Protein AF-A0A933JMH8-F1 (afdb_monomer)

pLDDT: mean 85.78, std 10.67, range [32.81, 98.56]

Secondary structure (DSSP, 8-state):
------PPPPEEEESSS-THHHHHHHHHHHHHHHHHHHHHSS----SSSEEEEEEE---TT-SEEEETTEEEEETT--HHHHHHHHHHHHHHHHHHHH-GGGTT-HHHHHHHHHHHTTGGGTT--S---HHHHHHHHHH-S-TTSHHHHHHHHHHHHHH--TT-SS-HHHHHHHHHGGGT----SPPPHHHHH--PPP--EEEEEETTT--EEEEES-TTS-EE-GGGGHHHHHTTS-TT-EEE--SGGGGGGSSTTPPP-SEEEHHHHHHTT-HHHHHHHHHHHTS---GGGHHHHHHTTTTSSHHHHHHHTT---HHHHTTSSTTSEE-HHHHHHHHHHHHHH-HHHHHHHTTHHHHSTTTT-TTGGGGTTSEEEEEEEE-TTS-EEEEEEEEE-SSEEEEEEEET--GGGGTTHHHHHHHHT-SSTTSEEEEE--TTS-GGGEEEEEEEEEEEESSS-EEEEEEEEGGGPPTT-EEEESSSPEEEEETTEEEEEE-SEEEE-PPPPP----S--HHHHHHHH--SEEEEEEHHHHHHHHHHHHHTT--HHHHHHHHHHHHHHTTS-SSTTS-EESSTTS----S-----HHHHHHHHSPPPS-SS---EE-EEEEEEEEEEEHHHHHHHH-S-EEEEE-SSS-EEEEEEEETTEEEEEEEE--HHHHHHHHT-SS--SEEEEETTEEEEEEEEES---SEEHHHHHT--S-HHHHHHHHH---

Solvent-accessible surface area (backbone atoms only — not comparable to full-atom values): 38656 Å² total; per-residue (Å²): 139,80,83,82,77,74,71,71,80,53,46,64,40,58,51,73,40,65,67,72,52,36,62,51,50,53,52,40,48,55,53,45,38,53,56,45,24,71,67,42,73,46,80,62,35,61,54,36,74,50,35,36,34,28,53,40,90,57,77,84,88,52,64,56,52,66,52,82,35,37,42,37,35,35,69,89,61,54,72,76,59,41,53,50,51,51,35,28,43,48,41,42,37,41,40,39,30,41,29,55,74,48,66,83,23,61,57,51,47,51,51,47,14,37,50,69,41,65,42,44,73,76,34,51,67,79,80,69,57,68,64,57,22,45,52,46,53,76,75,47,92,59,63,88,39,72,69,33,43,27,20,48,34,49,32,40,46,53,43,23,49,69,95,50,83,55,21,62,51,54,45,54,55,50,36,41,42,69,71,74,55,81,65,84,69,66,63,47,70,59,54,57,40,44,82,75,66,85,71,47,26,43,37,31,28,32,48,44,33,58,46,78,77,44,75,42,63,66,39,77,52,65,35,61,50,10,41,51,47,45,70,42,38,48,67,55,45,68,78,82,52,63,47,72,59,74,65,76,54,20,32,69,37,29,70,99,68,37,63,42,85,52,73,44,40,48,62,59,30,59,27,38,64,22,57,29,58,53,45,51,49,11,64,77,65,75,36,53,57,33,44,71,48,39,69,55,45,39,76,48,37,39,42,48,56,69,74,53,31,60,73,47,65,86,70,44,49,35,51,41,64,41,23,78,27,46,49,36,32,37,13,51,49,39,49,39,48,50,50,39,50,42,55,71,67,40,51,69,58,41,57,49,23,25,42,11,24,71,75,16,78,40,37,92,44,92,55,18,73,80,36,49,79,29,23,37,41,56,15,54,39,62,44,66,89,66,46,36,23,32,10,25,38,40,37,33,54,98,34,38,27,37,30,41,37,35,50,64,32,50,42,73,83,52,57,63,52,59,55,56,55,50,58,77,61,63,65,50,46,59,35,82,29,59,34,17,42,65,22,80,55,64,63,85,50,31,34,38,29,24,66,62,41,27,40,40,31,74,60,82,62,39,80,48,68,52,73,42,58,44,75,79,58,51,82,67,18,29,39,32,22,70,38,59,39,25,37,36,36,36,84,99,43,78,75,28,42,38,42,19,34,41,30,36,52,71,62,81,85,74,92,68,90,66,99,58,56,75,59,59,49,27,54,75,64,41,28,37,34,34,36,35,18,24,37,31,27,50,33,32,12,28,41,52,62,72,47,59,88,44,58,66,70,55,32,16,52,51,26,34,52,50,54,52,33,66,79,37,42,96,42,89,99,42,59,34,31,36,31,93,88,65,44,46,49,72,35,47,38,86,52,56,72,40,42,50,51,28,48,66,43,83,78,75,87,68,96,62,69,72,54,62,22,55,29,52,78,57,73,50,77,48,80,41,40,49,72,56,46,24,73,52,76,41,57,64,63,80,51,77,49,83,59,93,52,27,32,33,36,28,54,44,75,60,90,92,47,78,49,76,46,78,48,74,42,54,39,64,57,55,21,61,54,68,68,46,64,21,57,59,77,45,76,47,82,53,100,64,24,39,38,35,30,31,48,24,30,41,84,76,45,41,41,39,54,48,52,50,73,73,56,87,70,57,72,68,61,54,49,35,71,34,68,44,82,129

Foldseek 3Di:
DPDPPPQDDAQEAEDAHDPVVRVLLVVLLVLLQVVLCVLQVDGFFFLDSYAYEHEDCDPDDDQWDDDRRYTYGYPPDDPVRVSLSSSLNVLLRRCCRLQVLCNVQVLLSNLSSCLSSVVLVVLCPPPDALQRLQVCQVPDPDCSDSSNSNSSSLLFLQQAEQPRSGGPLSSVVSNVSVVPDRPPDHDHSQSSNPAFDDDWKKWKAWLFQLHTPDIDIDQADWWQPFQLLLLLLCLQPDQPDKDADDDPLQQQLDPPRHRDGGIDTSLSCQLAVRLRVQLVVCVVVVHTASHLCRVVLVLQQWRHDVVRSVVCVVHHHSCSSSRSGSNTIGGNSSSLLSVSVCCQAPVVSLVSQLCNLPNYPNHPAPCSVVLNQKRKDKGFDAHNNRFGQKIWIWIDHQIMTMITIDGRDHCNVCVCVVVVVVVVVDFQQRPKFKEFPPLQADLQFKKKAEPRWKWKHPPRIDIDHGIDRSVVADAFIKMAYSDGFIWMDGPPADIATARGMKGQAQQDDDPDDDPDDPRVVSQVRAHSIMGIGGLQQQLQQQCCVQPVPDDDVLSLLSSLLSSLLQVADPDPPHTHHCHPVGTPGRHTDHGDPSNRVSRVDDHDPDPHRADEWQWFFAKDKDFDFQVLCCQLPNAAWDDWDDDQWIKTWHFDDDPPDTDIDIDTGGQVSVCVSNVNQERFPDWDDDPGGIMTMDGTGDDPAAQHSVCSRVDPDDSVVRNCVRPNDD

Radius of gyration: 36.4 Å; Cα contacts (8 Å, |Δi|>4): 1459; chains: 1; bounding box: 76×56×121 Å

Sequence (726 aa):
MLALAFLAAPAFVADRAPSEWVANAERAWAQLSAVYLAEAGVPPRPPAPEIRLRIVALKGRHAARSTPGIVQLREGLEPQRLEAVLRHELAHQLLFGSCPEASDDRLFHEAFALTASDELTAWSEPYLSRDRALQILETTEDLDRSDSRRAITRLVLHRLRPGARFSEPLSARIRRCRDGSRWRESMNAKELAGDGFASDSTLVISRHTGEILSSEGPADVPIPFGSTLKPFVLTATSARVSILASGPEWDSCGRHGDPFVGRMDAETALVRSCNGWFLALGRQRRGLDFGPLEPILGGLGLGGSETEASARRTRRRPEEVIGLVPSLTLSPLSLARAYRVLAESHPEILSVLRRVPSEGTLAGLPESAKLSEWAVKTGTVRGVSGEPELGLIVAVDSDLVIVLVRSGRAPRSFASEVFEVRRKLAGSAHEAARVQVLGLVPETSIDVGCGGFGVKLGGPLARFDGWMSFSKISPGESVLCVNGPLMARAKDVPERPYVGILTLSPPPERTRASAEGPKARRARRGSSLLLRTTRLAYVAGVVLAEADELTGWRRELFARVVAHNLEYSPHAGRPVCDTTHCQVFLGTRTGRSEERRALESTRLPWNRWLPFSKGGKEPWSVVRTTAQLELALGSNVSWIELGARPSWVRTVVSGSEIHDEPVEVSCEVLRSALKLPSCPDSVEWSERGATFEGRGEGHGLGLDVRELSSADEDVDGLLRRAFGQR

Mean predicted aligned error: 12.24 Å

Structure (mmCIF, N/CA/C/O backbone):
data_AF-A0A933JMH8-F1
#
_entry.id   AF-A0A933JMH8-F1
#
loop_
_atom_site.group_PDB
_atom_site.id
_atom_site.type_symbol
_atom_site.label_atom_id
_atom_site.label_alt_id
_atom_site.label_comp_id
_atom_site.label_asym_id
_atom_site.label_entity_id
_atom_site.label_seq_id
_atom_site.pdbx_PDB_ins_code
_atom_site.Cartn_x
_atom_site.Cartn_y
_atom_site.Cartn_z
_atom_site.occupancy
_atom_site.B_iso_or_equiv
_atom_site.auth_seq_id
_atom_site.auth_comp_id
_atom_site.auth_asym_id
_atom_site.auth_atom_id
_atom_site.pdbx_PDB_model_num
ATOM 1 N N . MET A 1 1 ? -12.500 -28.527 -45.051 1.00 32.81 1 MET A N 1
ATOM 2 C CA . MET A 1 1 ? -11.066 -28.871 -44.970 1.00 32.81 1 MET A CA 1
ATOM 3 C C . MET A 1 1 ? -10.361 -28.263 -46.178 1.00 32.81 1 MET A C 1
ATOM 5 O O . MET A 1 1 ? -10.303 -28.904 -47.216 1.00 32.81 1 MET A O 1
ATOM 9 N N . LEU A 1 2 ? -9.924 -27.004 -46.083 1.00 32.84 2 LEU A N 1
ATOM 10 C CA . LEU A 1 2 ? -9.059 -26.386 -47.095 1.00 32.84 2 LEU A CA 1
ATOM 11 C C . LEU A 1 2 ? -7.604 -26.563 -46.652 1.00 32.84 2 LEU A C 1
ATOM 13 O O . LEU A 1 2 ? -7.294 -26.395 -45.475 1.00 32.84 2 LEU A O 1
ATOM 17 N N . ALA A 1 3 ? -6.759 -26.964 -47.595 1.00 33.72 3 ALA A N 1
ATOM 18 C CA . ALA A 1 3 ? -5.387 -27.400 -47.392 1.00 33.72 3 ALA A CA 1
ATOM 19 C C . ALA A 1 3 ? -4.524 -26.367 -46.643 1.00 33.72 3 ALA A C 1
ATOM 21 O O . ALA A 1 3 ? -4.288 -25.262 -47.129 1.00 33.72 3 ALA A O 1
ATOM 22 N N . LEU A 1 4 ? -4.002 -26.770 -45.479 1.00 37.06 4 LEU A N 1
ATOM 23 C CA . LEU A 1 4 ? -2.812 -26.188 -44.863 1.00 37.06 4 LEU A CA 1
ATOM 24 C C . LEU A 1 4 ? -1.618 -26.510 -45.770 1.00 37.06 4 LEU A C 1
ATOM 26 O O . LEU A 1 4 ? -0.949 -27.527 -45.602 1.00 37.06 4 LEU A O 1
ATOM 30 N N . ALA A 1 5 ? -1.359 -25.655 -46.757 1.00 37.75 5 ALA A N 1
ATOM 31 C CA . ALA A 1 5 ? -0.044 -25.597 -47.372 1.00 37.75 5 ALA A CA 1
ATOM 32 C C . ALA A 1 5 ? 0.925 -25.049 -46.312 1.00 37.75 5 ALA A C 1
ATOM 34 O O . ALA A 1 5 ? 1.070 -23.838 -46.149 1.00 37.75 5 ALA A O 1
ATOM 35 N N . PHE A 1 6 ? 1.543 -25.945 -45.541 1.00 41.84 6 PHE A N 1
ATOM 36 C CA . PHE A 1 6 ? 2.762 -25.624 -44.811 1.00 41.84 6 PHE A CA 1
ATOM 37 C C . PHE A 1 6 ? 3.796 -25.195 -45.857 1.00 41.84 6 PHE A C 1
ATOM 39 O O . PHE A 1 6 ? 4.302 -26.030 -46.605 1.00 41.84 6 PHE A O 1
ATOM 46 N N . LEU A 1 7 ? 4.069 -23.893 -45.967 1.00 55.12 7 LEU A N 1
ATOM 47 C CA . LEU A 1 7 ? 5.239 -23.426 -46.704 1.00 55.12 7 LEU A CA 1
ATOM 48 C C . LEU A 1 7 ? 6.466 -24.047 -46.025 1.00 55.12 7 LEU A C 1
ATOM 50 O O . LEU A 1 7 ? 6.677 -23.856 -44.827 1.00 55.12 7 LEU A O 1
ATOM 54 N N . ALA A 1 8 ? 7.204 -24.864 -46.777 1.00 64.12 8 ALA A N 1
ATOM 55 C CA . ALA A 1 8 ? 8.374 -25.576 -46.284 1.00 64.12 8 ALA A CA 1
ATOM 56 C C . ALA A 1 8 ? 9.444 -24.581 -45.805 1.00 64.12 8 ALA A C 1
ATOM 58 O O . ALA A 1 8 ? 9.622 -23.514 -46.399 1.00 64.12 8 ALA A O 1
ATOM 59 N N . ALA A 1 9 ? 10.155 -24.936 -44.731 1.00 78.00 9 ALA A N 1
ATOM 60 C CA . ALA A 1 9 ? 11.352 -24.214 -44.312 1.00 78.00 9 ALA A CA 1
ATOM 61 C C . ALA A 1 9 ? 12.354 -24.127 -45.485 1.00 78.00 9 ALA A C 1
ATOM 63 O O . ALA A 1 9 ? 12.390 -25.044 -46.312 1.00 78.00 9 ALA A O 1
ATOM 64 N N . PRO A 1 10 ? 13.154 -23.050 -45.585 1.00 88.38 10 PRO A N 1
ATOM 65 C CA . PRO A 1 10 ? 14.174 -22.959 -46.620 1.00 88.38 10 PRO A CA 1
ATOM 66 C C . PRO A 1 10 ? 15.211 -24.067 -46.428 1.00 88.38 10 PRO A C 1
ATOM 68 O O . PRO A 1 10 ? 15.540 -24.432 -45.298 1.00 88.38 10 PRO A O 1
ATOM 71 N N . ALA A 1 11 ? 15.764 -24.568 -47.529 1.00 90.38 11 ALA A N 1
ATOM 72 C CA . ALA A 1 11 ? 16.934 -25.430 -47.459 1.00 90.38 11 ALA A CA 1
ATOM 73 C C . ALA A 1 11 ? 18.168 -24.581 -47.113 1.00 90.38 11 ALA A C 1
ATOM 75 O O . ALA A 1 11 ? 18.433 -23.559 -47.751 1.00 90.38 11 ALA A O 1
ATOM 76 N N . PHE A 1 12 ? 18.939 -24.988 -46.107 1.00 92.06 12 PHE A N 1
ATOM 77 C CA . PHE A 1 12 ? 20.188 -24.315 -45.753 1.00 92.06 12 PHE A CA 1
ATOM 78 C C . PHE A 1 12 ? 21.365 -24.995 -46.448 1.00 92.06 12 PHE A C 1
ATOM 80 O O . PHE A 1 12 ? 21.583 -26.195 -46.298 1.00 92.06 12 PHE A O 1
ATOM 87 N N . VAL A 1 13 ? 22.145 -24.219 -47.202 1.00 92.25 13 VAL A N 1
ATOM 88 C CA . VAL A 1 13 ? 23.296 -24.728 -47.958 1.00 92.25 13 VAL A CA 1
ATOM 89 C C . VAL A 1 13 ? 24.575 -24.126 -47.392 1.00 92.25 13 VAL A C 1
ATOM 91 O O . VAL A 1 13 ? 24.753 -22.907 -47.388 1.00 92.25 13 VAL A O 1
ATOM 94 N N . ALA A 1 14 ? 25.485 -24.982 -46.931 1.00 87.88 14 ALA A N 1
ATOM 95 C CA . ALA A 1 14 ? 26.821 -24.569 -46.523 1.00 87.88 14 ALA A CA 1
ATOM 96 C C . ALA A 1 14 ? 27.676 -24.253 -47.765 1.00 87.88 14 ALA A C 1
ATOM 98 O O . ALA A 1 14 ? 28.146 -25.149 -48.461 1.00 87.88 14 ALA A O 1
ATOM 99 N N . ASP A 1 15 ? 27.881 -22.967 -48.047 1.00 84.94 15 ASP A N 1
ATOM 100 C CA . ASP A 1 15 ? 28.695 -22.461 -49.154 1.00 84.94 15 ASP A CA 1
ATOM 101 C C . ASP A 1 15 ? 29.982 -21.862 -48.574 1.00 84.94 15 ASP A C 1
ATOM 103 O O . ASP A 1 15 ? 30.038 -20.686 -48.225 1.00 84.94 15 ASP A O 1
ATOM 107 N N . ARG A 1 16 ? 31.027 -22.689 -48.429 1.00 78.94 16 ARG A N 1
ATOM 108 C CA . ARG A 1 16 ? 32.275 -22.335 -47.711 1.00 78.94 16 ARG A CA 1
ATOM 109 C C . ARG A 1 16 ? 32.065 -22.089 -46.208 1.00 78.94 16 ARG A C 1
ATOM 111 O O . ARG A 1 16 ? 32.729 -21.243 -45.616 1.00 78.94 16 ARG A O 1
ATOM 118 N N . ALA A 1 17 ? 31.144 -22.831 -45.596 1.00 79.56 17 ALA A N 1
ATOM 119 C CA . ALA A 1 17 ? 30.936 -22.907 -44.151 1.00 79.56 17 ALA A CA 1
ATOM 120 C C . ALA A 1 17 ? 30.961 -24.382 -43.688 1.00 79.56 17 ALA A C 1
ATOM 122 O O . ALA A 1 17 ? 30.737 -25.270 -44.514 1.00 79.56 17 ALA A O 1
ATOM 123 N N . PRO A 1 18 ? 31.227 -24.677 -42.402 1.00 81.69 18 PRO A N 1
ATOM 124 C CA . PRO A 1 18 ? 31.088 -26.021 -41.844 1.00 81.69 18 PRO A CA 1
ATOM 125 C C . PRO A 1 18 ? 29.665 -26.571 -42.013 1.00 81.69 18 PRO A C 1
ATOM 127 O O . PRO A 1 18 ? 28.683 -25.862 -41.796 1.00 81.69 18 PRO A O 1
ATOM 130 N N . SER A 1 19 ? 29.539 -27.854 -42.360 1.00 79.81 19 SER A N 1
ATOM 131 C CA . SER A 1 19 ? 28.237 -28.508 -42.573 1.00 79.81 19 SER A CA 1
ATOM 132 C C . SER A 1 19 ? 27.372 -28.556 -41.308 1.00 79.81 19 SER A C 1
ATOM 134 O O . SER A 1 19 ? 26.150 -28.498 -41.399 1.00 79.81 19 SER A O 1
ATOM 136 N N . GLU A 1 20 ? 27.983 -28.580 -40.123 1.00 81.75 20 GLU A N 1
ATOM 137 C CA . GLU A 1 20 ? 27.290 -28.534 -38.827 1.00 81.75 20 GLU A CA 1
ATOM 138 C C . GLU A 1 20 ? 26.468 -27.243 -38.617 1.00 81.75 20 GLU A C 1
ATOM 140 O O . GLU A 1 20 ? 25.530 -27.221 -37.818 1.00 81.75 20 GLU A O 1
ATOM 145 N N . TRP A 1 21 ? 26.759 -26.172 -39.368 1.00 84.50 21 TRP A N 1
ATOM 146 C CA . TRP A 1 21 ? 26.007 -24.915 -39.293 1.00 84.50 21 TRP A CA 1
ATOM 147 C C . TRP A 1 21 ? 24.624 -25.020 -39.923 1.00 84.50 21 TRP A C 1
ATOM 149 O O . TRP A 1 21 ? 23.733 -24.273 -39.532 1.00 84.50 21 TRP A O 1
ATOM 159 N N . VAL A 1 22 ? 24.430 -25.955 -40.856 1.00 88.69 22 VAL A N 1
ATOM 160 C CA . VAL A 1 22 ? 23.125 -26.231 -41.470 1.00 88.69 22 VAL A CA 1
ATOM 161 C C . VAL A 1 22 ? 22.130 -26.638 -40.385 1.00 88.69 22 VAL A C 1
ATOM 163 O O . VAL A 1 22 ? 21.093 -25.999 -40.240 1.00 88.69 22 VAL A O 1
ATOM 166 N N . ALA A 1 23 ? 22.500 -27.592 -39.526 1.00 86.94 23 ALA A N 1
ATOM 167 C CA . ALA A 1 23 ? 21.653 -28.031 -38.416 1.00 86.94 23 ALA A CA 1
ATOM 168 C C . ALA A 1 23 ? 21.382 -26.904 -37.398 1.00 86.94 23 ALA A C 1
ATOM 170 O O . ALA A 1 23 ? 20.284 -26.797 -36.847 1.00 86.94 23 ALA A O 1
ATOM 171 N N . ASN A 1 24 ? 22.364 -26.030 -37.143 1.00 87.00 24 ASN A N 1
ATOM 172 C CA . ASN A 1 24 ? 22.165 -24.853 -36.290 1.00 87.00 24 ASN A CA 1
ATOM 173 C C . ASN A 1 24 ? 21.189 -23.853 -36.918 1.00 87.00 24 ASN A C 1
ATOM 175 O O . ASN A 1 24 ? 20.307 -23.348 -36.223 1.00 87.00 24 ASN A O 1
ATOM 179 N N . ALA A 1 25 ? 21.317 -23.600 -38.220 1.00 90.75 25 ALA A N 1
ATOM 180 C CA . ALA A 1 25 ? 20.446 -22.697 -38.954 1.00 90.75 25 ALA A CA 1
ATOM 181 C C . ALA A 1 25 ? 19.006 -23.219 -39.022 1.00 90.75 25 ALA A C 1
ATOM 183 O O . ALA A 1 25 ? 18.076 -22.457 -38.778 1.00 90.75 25 ALA A O 1
ATOM 184 N N . GLU A 1 26 ? 18.815 -24.520 -39.248 1.00 91.69 26 GLU A N 1
ATOM 185 C CA . GLU A 1 26 ? 17.499 -25.169 -39.225 1.00 91.69 26 GLU A CA 1
ATOM 186 C C . GLU A 1 26 ? 16.817 -25.028 -37.860 1.00 91.69 26 GLU A C 1
ATOM 188 O O . GLU A 1 26 ? 15.651 -24.630 -37.778 1.00 91.69 26 GLU A O 1
ATOM 193 N N . ARG A 1 27 ? 17.549 -25.287 -36.766 1.00 90.19 27 ARG A N 1
ATOM 194 C CA . ARG A 1 27 ? 17.025 -25.115 -35.401 1.00 90.19 27 ARG A CA 1
ATOM 195 C C . ARG A 1 27 ? 16.680 -23.661 -35.097 1.00 90.19 27 ARG A C 1
ATOM 197 O O . ARG A 1 27 ? 15.594 -23.392 -34.581 1.00 90.19 27 ARG A O 1
ATOM 204 N N . ALA A 1 28 ? 17.575 -22.733 -35.426 1.00 91.06 28 ALA A N 1
ATOM 205 C CA . ALA A 1 28 ? 17.347 -21.306 -35.229 1.00 91.06 28 ALA A CA 1
ATOM 206 C C . ALA A 1 28 ? 16.141 -20.820 -36.047 1.00 91.06 28 ALA A C 1
ATOM 208 O O . ALA A 1 28 ? 15.283 -20.120 -35.514 1.00 91.06 28 ALA A O 1
ATOM 209 N N . TRP A 1 29 ? 16.015 -21.250 -37.305 1.00 93.06 29 TRP A N 1
ATOM 210 C CA . TRP A 1 29 ? 14.873 -20.928 -38.158 1.00 93.06 29 TRP A CA 1
ATOM 211 C C . TRP A 1 29 ? 13.559 -21.449 -37.584 1.00 93.06 29 TRP A C 1
ATOM 213 O O . TRP A 1 29 ? 12.579 -20.707 -37.551 1.00 93.06 29 TRP A O 1
ATOM 223 N N . ALA A 1 30 ? 13.521 -22.692 -37.096 1.00 91.25 30 ALA A N 1
ATOM 224 C CA . ALA A 1 30 ? 12.327 -23.261 -36.475 1.00 91.25 30 ALA A CA 1
ATOM 225 C C . ALA A 1 30 ? 11.889 -22.456 -35.239 1.00 91.25 30 ALA A C 1
ATOM 227 O O . ALA A 1 30 ? 10.707 -22.137 -35.092 1.00 91.25 30 ALA A O 1
ATOM 228 N N . GLN A 1 31 ? 12.843 -22.066 -34.387 1.00 90.69 31 GLN A N 1
ATOM 229 C CA . GLN A 1 31 ? 12.572 -21.219 -33.224 1.00 90.69 31 GLN A CA 1
ATOM 230 C C . GLN A 1 31 ? 12.036 -19.850 -33.648 1.00 90.69 31 GLN A C 1
ATOM 232 O O . GLN A 1 31 ? 10.951 -19.467 -33.218 1.00 90.69 31 GLN A O 1
ATOM 237 N N . LEU A 1 32 ? 12.749 -19.139 -34.526 1.00 92.69 32 LEU A N 1
ATOM 238 C CA . LEU A 1 32 ? 12.352 -17.823 -35.037 1.00 92.69 32 LEU A CA 1
ATOM 239 C C . LEU A 1 32 ? 10.989 -17.863 -35.737 1.00 92.69 32 LEU A C 1
ATOM 241 O O . LEU A 1 32 ? 10.179 -16.955 -35.571 1.00 92.69 32 LEU A O 1
ATOM 245 N N . SER A 1 33 ? 10.702 -18.942 -36.464 1.00 92.06 33 SER A N 1
ATOM 246 C CA . SER A 1 33 ? 9.418 -19.142 -37.133 1.00 92.06 33 SER A CA 1
ATOM 247 C C . SER A 1 33 ? 8.269 -19.265 -36.143 1.00 92.06 33 SER A C 1
ATOM 249 O O . SER A 1 33 ? 7.219 -18.666 -36.360 1.00 92.06 33 SER A O 1
ATOM 251 N N . ALA A 1 34 ? 8.468 -19.988 -35.037 1.00 90.88 34 ALA A N 1
ATOM 252 C CA . ALA A 1 34 ? 7.477 -20.073 -33.969 1.00 90.88 34 ALA A CA 1
ATOM 253 C C . ALA A 1 34 ? 7.243 -18.706 -33.305 1.00 90.88 34 ALA A C 1
ATOM 255 O O . ALA A 1 34 ? 6.098 -18.343 -33.038 1.00 90.88 34 ALA A O 1
ATOM 256 N N . VAL A 1 35 ? 8.312 -17.926 -33.091 1.00 90.19 35 VAL A N 1
ATOM 257 C CA . VAL A 1 35 ? 8.222 -16.553 -32.566 1.00 90.19 35 VAL A CA 1
ATOM 258 C C . VAL A 1 35 ? 7.406 -15.654 -33.485 1.00 90.19 35 VAL A C 1
ATOM 260 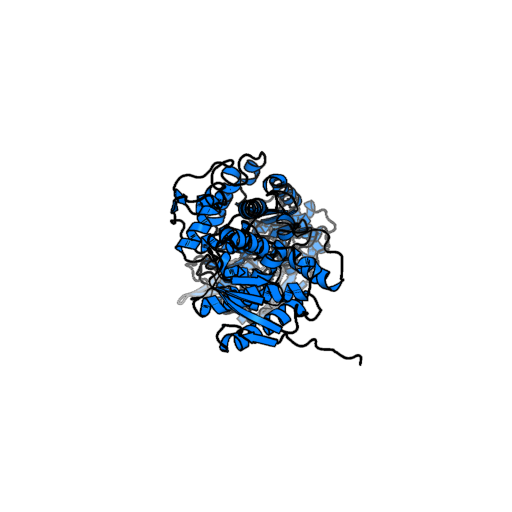O O . VAL A 1 35 ? 6.481 -14.985 -33.031 1.00 90.19 35 VAL A O 1
ATOM 263 N N . TYR A 1 36 ? 7.748 -15.643 -34.772 1.00 90.81 36 TYR A N 1
ATOM 264 C CA . TYR A 1 36 ? 7.067 -14.817 -35.756 1.00 90.81 36 TYR A CA 1
ATOM 265 C C . TYR A 1 36 ? 5.602 -15.226 -35.904 1.00 90.81 36 TYR A C 1
ATOM 267 O O . TYR A 1 36 ? 4.730 -14.367 -35.866 1.00 90.81 36 TYR A O 1
ATOM 275 N N . LEU A 1 37 ? 5.316 -16.528 -36.003 1.00 90.75 37 LEU A N 1
ATOM 276 C CA . LEU A 1 37 ? 3.952 -17.045 -36.116 1.00 90.75 37 LEU A CA 1
ATOM 277 C C . LEU A 1 37 ? 3.083 -16.635 -34.921 1.00 90.75 37 LEU A C 1
ATOM 279 O O . LEU A 1 37 ? 1.937 -16.236 -35.120 1.00 90.75 37 LEU A O 1
ATOM 283 N N . ALA A 1 38 ? 3.622 -16.708 -33.700 1.00 90.00 38 ALA A N 1
ATOM 284 C CA . ALA A 1 38 ? 2.899 -16.313 -32.494 1.00 90.00 38 ALA A CA 1
ATOM 285 C C . ALA A 1 38 ? 2.506 -14.824 -32.500 1.00 90.00 38 ALA A C 1
ATOM 287 O O . ALA A 1 38 ? 1.443 -14.478 -31.991 1.00 90.00 38 ALA A O 1
ATOM 288 N N . GLU A 1 39 ? 3.331 -13.955 -33.091 1.00 90.75 39 GLU A N 1
ATOM 289 C CA . GLU A 1 39 ? 3.095 -12.506 -33.115 1.00 90.75 39 GLU A CA 1
ATOM 290 C C . GLU A 1 39 ? 2.301 -12.040 -34.350 1.00 90.75 39 GLU A C 1
ATOM 292 O O . GLU A 1 39 ? 1.362 -11.249 -34.240 1.00 90.75 39 GLU A O 1
ATOM 297 N N . ALA A 1 40 ? 2.671 -12.526 -35.537 1.00 88.31 40 ALA A N 1
ATOM 298 C CA . ALA A 1 40 ? 2.076 -12.147 -36.818 1.00 88.31 40 ALA A CA 1
ATOM 299 C C . ALA A 1 40 ? 0.751 -12.877 -37.101 1.00 88.31 40 ALA A C 1
ATOM 301 O O . ALA A 1 40 ? -0.060 -12.411 -37.905 1.00 88.31 40 ALA A O 1
ATOM 302 N N . GLY A 1 41 ? 0.529 -14.038 -36.475 1.00 87.88 41 GLY A N 1
ATOM 303 C CA . GLY A 1 41 ? -0.634 -14.896 -36.715 1.00 87.88 41 GLY A CA 1
ATOM 304 C C . GLY A 1 41 ? -0.632 -15.598 -38.079 1.00 87.88 41 GLY A C 1
ATOM 305 O O . GLY A 1 41 ? -1.643 -16.186 -38.462 1.00 87.88 41 GLY A O 1
ATOM 306 N N . VAL A 1 42 ? 0.478 -15.535 -38.823 1.00 86.75 42 VAL A N 1
ATOM 307 C CA . VAL A 1 42 ? 0.678 -16.194 -40.122 1.00 86.75 42 VAL A CA 1
ATOM 308 C C . VAL A 1 42 ? 2.061 -16.850 -40.185 1.00 86.75 42 VAL A C 1
ATOM 310 O O . VAL A 1 42 ? 3.000 -16.339 -39.570 1.00 86.75 42 VAL A O 1
ATOM 313 N N . PRO A 1 43 ? 2.212 -17.988 -40.891 1.00 85.56 43 PRO A N 1
ATOM 314 C CA . PRO A 1 43 ? 3.505 -18.650 -41.009 1.00 85.56 43 PRO A CA 1
ATOM 315 C C . PRO A 1 43 ? 4.490 -17.771 -41.795 1.00 85.56 43 PRO A C 1
ATOM 317 O O . PRO A 1 43 ? 4.082 -17.136 -42.775 1.00 85.56 43 PRO A O 1
ATOM 320 N N . PRO A 1 44 ? 5.774 -17.731 -41.394 1.00 85.81 44 PRO A N 1
ATOM 321 C CA . PRO A 1 44 ? 6.784 -16.961 -42.106 1.00 85.81 44 PRO A CA 1
ATOM 322 C C . PRO A 1 44 ? 7.018 -17.529 -43.507 1.00 85.81 44 PRO A C 1
ATOM 324 O O . PRO A 1 44 ? 6.843 -18.725 -43.754 1.00 85.81 44 PRO A O 1
ATOM 327 N N . ARG A 1 45 ? 7.451 -16.667 -44.426 1.00 86.19 45 ARG A N 1
ATOM 328 C CA . ARG A 1 45 ? 7.839 -17.049 -45.787 1.00 86.19 45 ARG A CA 1
ATOM 329 C C . ARG A 1 45 ? 9.349 -16.893 -45.938 1.00 86.19 45 ARG A C 1
ATOM 331 O O . ARG A 1 45 ? 9.874 -15.852 -45.545 1.00 86.19 45 ARG A O 1
ATOM 338 N N . PRO A 1 46 ? 10.065 -17.886 -46.488 1.00 84.12 46 PRO A N 1
ATOM 339 C CA . PRO A 1 46 ? 11.481 -17.715 -46.756 1.00 84.12 46 PRO A CA 1
ATOM 340 C C . PRO A 1 46 ? 11.701 -16.749 -47.936 1.00 84.12 46 PRO A C 1
ATOM 342 O O . PRO A 1 46 ? 10.895 -16.735 -48.868 1.00 84.12 46 PRO A O 1
ATOM 345 N N . PRO A 1 47 ? 12.791 -15.961 -47.936 1.00 83.44 47 PRO A N 1
ATOM 346 C CA . PRO A 1 47 ? 13.098 -15.019 -49.018 1.00 83.44 47 PRO A CA 1
ATOM 347 C C . PRO A 1 47 ? 13.549 -15.723 -50.307 1.00 83.44 47 PRO A C 1
ATOM 349 O O . PRO A 1 47 ? 13.493 -15.146 -51.389 1.00 83.44 47 PRO A O 1
ATOM 352 N N . ALA A 1 48 ? 14.013 -16.967 -50.190 1.00 84.31 48 ALA A N 1
ATOM 353 C CA . ALA A 1 48 ? 14.451 -17.828 -51.277 1.00 84.31 48 ALA A CA 1
ATOM 354 C C . ALA A 1 48 ? 14.241 -19.301 -50.875 1.00 84.31 48 ALA A C 1
ATOM 356 O O . ALA A 1 48 ? 14.232 -19.601 -49.679 1.00 84.31 48 ALA A O 1
ATOM 357 N N . PRO A 1 49 ? 14.105 -20.233 -51.836 1.00 82.00 49 PRO A N 1
ATOM 358 C CA . PRO A 1 49 ? 14.002 -21.664 -51.532 1.00 82.00 49 PRO A CA 1
ATOM 359 C C . PRO A 1 49 ? 15.260 -22.217 -50.841 1.00 82.00 49 PRO A C 1
ATOM 361 O O . PRO A 1 49 ? 15.167 -23.169 -50.070 1.00 82.00 49 PRO A O 1
ATOM 364 N N . GLU A 1 50 ? 16.417 -21.590 -51.079 1.00 90.06 50 GLU A N 1
ATOM 365 C CA . GLU A 1 50 ? 17.692 -21.915 -50.442 1.00 90.06 50 GLU A CA 1
ATOM 366 C C . GLU A 1 50 ? 18.303 -20.677 -49.775 1.00 90.06 50 GLU A C 1
ATOM 368 O O . GLU A 1 50 ? 18.360 -19.605 -50.383 1.00 90.06 50 GLU A O 1
ATOM 373 N N . ILE A 1 51 ? 18.822 -20.835 -48.554 1.00 92.81 51 ILE A N 1
ATOM 374 C CA . ILE A 1 51 ? 19.635 -19.826 -47.865 1.00 92.81 51 ILE A CA 1
ATOM 375 C C . ILE A 1 51 ? 21.078 -20.328 -47.791 1.00 92.81 51 ILE A C 1
ATOM 377 O O . ILE A 1 51 ? 21.361 -21.377 -47.208 1.00 92.81 51 ILE A O 1
ATOM 381 N N . ARG A 1 52 ? 22.008 -19.567 -48.374 1.00 94.25 52 ARG A N 1
ATOM 382 C CA . ARG A 1 52 ? 23.434 -19.923 -48.428 1.00 94.25 52 ARG A CA 1
ATOM 383 C C . ARG A 1 52 ? 24.193 -19.335 -47.245 1.00 94.25 52 ARG A C 1
ATOM 385 O O . ARG A 1 52 ? 24.186 -18.120 -47.051 1.00 94.25 52 ARG A O 1
ATOM 392 N N . LEU A 1 53 ? 24.883 -20.189 -46.495 1.00 92.88 53 LEU A N 1
ATOM 393 C CA . LEU A 1 53 ? 25.725 -19.814 -45.358 1.00 92.88 53 LEU A CA 1
ATOM 394 C C . LEU A 1 53 ? 27.184 -19.726 -45.812 1.00 92.88 53 LEU A C 1
ATOM 396 O O . LEU A 1 53 ? 27.721 -20.718 -46.300 1.00 92.88 53 LEU A O 1
ATOM 400 N N . ARG A 1 54 ? 27.825 -18.563 -45.649 1.00 92.38 54 ARG A N 1
ATOM 401 C CA . ARG A 1 54 ? 29.198 -18.302 -46.114 1.00 92.38 54 ARG A CA 1
ATOM 402 C C . ARG A 1 54 ? 30.102 -17.808 -44.999 1.00 92.38 54 ARG A C 1
ATOM 404 O O . ARG A 1 54 ? 29.717 -16.891 -44.280 1.00 92.38 54 ARG A O 1
ATOM 411 N N . ILE A 1 55 ? 31.332 -18.314 -44.933 1.00 86.06 55 ILE A N 1
ATOM 412 C CA . ILE A 1 55 ? 32.410 -17.663 -44.177 1.00 86.06 55 ILE A CA 1
ATOM 413 C C . ILE A 1 55 ? 33.148 -16.707 -45.105 1.00 86.06 55 ILE A C 1
ATOM 415 O O . ILE A 1 55 ? 33.580 -17.085 -46.195 1.00 86.06 55 ILE A O 1
ATOM 419 N N . VAL A 1 56 ? 33.285 -15.453 -44.680 1.00 87.56 56 VAL A N 1
ATOM 420 C CA . VAL A 1 56 ? 34.007 -14.434 -45.444 1.00 87.56 56 VAL A CA 1
ATOM 421 C C . VAL A 1 56 ? 34.853 -13.546 -44.533 1.00 87.56 56 VAL A C 1
ATOM 423 O O . VAL A 1 56 ? 34.526 -13.299 -43.370 1.00 87.56 56 VAL A O 1
ATOM 426 N N . ALA A 1 57 ? 35.927 -12.995 -45.096 1.00 83.69 57 ALA A N 1
ATOM 427 C CA . ALA A 1 57 ? 36.720 -11.953 -44.456 1.00 83.69 57 ALA A CA 1
ATOM 428 C C . ALA A 1 57 ? 35.955 -10.613 -44.481 1.00 83.69 57 ALA A C 1
ATOM 430 O O . ALA A 1 57 ? 36.104 -9.799 -45.396 1.00 83.69 57 ALA A O 1
ATOM 431 N N . LEU A 1 58 ? 35.090 -10.389 -43.487 1.00 81.69 58 LEU A N 1
ATOM 432 C CA . LEU A 1 58 ? 34.358 -9.128 -43.334 1.00 81.69 58 LEU A CA 1
ATOM 433 C C . LEU A 1 58 ? 35.293 -7.998 -42.875 1.00 81.69 58 LEU A C 1
ATOM 435 O O . LEU A 1 58 ? 36.022 -8.133 -41.893 1.00 81.69 58 LEU A O 1
ATOM 439 N N . LYS A 1 59 ? 35.228 -6.844 -43.552 1.00 72.94 59 LYS A N 1
ATOM 440 C CA . LYS A 1 59 ? 35.963 -5.631 -43.158 1.00 72.94 59 LYS A CA 1
ATOM 441 C C . LYS A 1 59 ? 35.321 -4.968 -41.924 1.00 72.94 59 LYS A C 1
ATOM 443 O O . LYS A 1 59 ? 34.098 -4.958 -41.760 1.00 72.94 59 LYS A O 1
ATOM 448 N N . GLY A 1 60 ? 36.142 -4.355 -41.068 1.00 68.00 60 GLY A N 1
ATOM 449 C CA . GLY A 1 60 ? 35.682 -3.567 -39.914 1.00 68.00 60 GLY A CA 1
ATOM 450 C C . GLY A 1 60 ? 35.301 -4.410 -38.689 1.00 68.00 60 GLY A C 1
ATOM 451 O O . GLY A 1 60 ? 35.951 -5.413 -38.399 1.00 68.00 60 GLY A O 1
ATOM 452 N N . ARG A 1 61 ? 34.261 -4.008 -37.941 1.00 68.81 61 ARG A N 1
ATOM 453 C CA . ARG A 1 61 ? 33.813 -4.668 -36.688 1.00 68.81 61 ARG A CA 1
ATOM 454 C C . ARG A 1 61 ? 32.590 -5.602 -36.838 1.00 68.81 61 ARG A C 1
ATOM 456 O O . ARG A 1 61 ? 32.193 -6.211 -35.853 1.00 68.81 61 ARG A O 1
ATOM 463 N N . HIS A 1 62 ? 32.040 -5.765 -38.045 1.00 78.06 62 HIS A N 1
ATOM 464 C CA . HIS A 1 62 ? 30.856 -6.595 -38.335 1.00 78.06 62 HIS A CA 1
ATOM 465 C C . HIS A 1 62 ? 31.082 -8.100 -38.126 1.00 78.06 62 HIS A C 1
ATOM 467 O O . HIS A 1 62 ? 31.912 -8.701 -38.815 1.00 78.06 62 HIS A O 1
ATOM 473 N N . ALA A 1 63 ? 30.334 -8.721 -37.215 1.00 81.06 63 ALA A N 1
ATOM 474 C CA . ALA A 1 63 ? 30.392 -10.169 -36.999 1.00 81.06 63 ALA A CA 1
ATOM 475 C C . ALA A 1 63 ? 29.725 -10.960 -38.137 1.00 81.06 63 ALA A C 1
ATOM 477 O O . ALA A 1 63 ? 30.160 -12.070 -38.438 1.00 81.06 63 ALA A O 1
ATOM 478 N N . ALA A 1 64 ? 28.722 -10.376 -38.793 1.00 87.19 64 ALA A N 1
ATOM 479 C CA . ALA A 1 64 ? 28.029 -10.972 -39.922 1.00 87.19 64 ALA A CA 1
ATOM 480 C C . ALA A 1 64 ? 27.343 -9.914 -40.795 1.00 87.19 64 ALA A C 1
ATOM 482 O O . ALA A 1 64 ? 27.399 -8.721 -40.490 1.00 87.19 64 ALA A O 1
ATOM 483 N N . ARG A 1 65 ? 26.756 -10.365 -41.906 1.00 88.31 65 ARG A N 1
ATOM 484 C CA . ARG A 1 65 ? 25.882 -9.587 -42.783 1.00 88.31 65 ARG A CA 1
ATOM 485 C C . ARG A 1 65 ? 24.877 -10.510 -43.469 1.00 88.31 65 ARG A C 1
ATOM 487 O O . ARG A 1 65 ? 25.263 -11.555 -43.996 1.00 88.31 65 ARG A O 1
ATOM 494 N N . SER A 1 66 ? 23.635 -10.055 -43.571 1.00 89.50 66 SER A N 1
ATOM 495 C CA . SER A 1 66 ? 22.582 -10.714 -44.342 1.00 89.50 66 SER A CA 1
ATOM 496 C C . SER A 1 66 ? 22.172 -9.912 -45.571 1.00 89.50 66 SER A C 1
ATOM 498 O O . SER A 1 66 ? 21.990 -8.698 -45.513 1.00 89.50 66 SER A O 1
ATOM 500 N N . THR A 1 67 ? 21.979 -10.610 -46.686 1.00 90.00 67 THR A N 1
ATOM 501 C CA . THR A 1 67 ? 21.177 -10.152 -47.833 1.00 90.00 67 THR A CA 1
ATOM 502 C C . THR A 1 67 ? 20.162 -11.242 -48.172 1.00 90.00 67 THR A C 1
ATOM 504 O O . THR A 1 67 ? 20.412 -12.392 -47.811 1.00 90.00 67 THR A O 1
ATOM 507 N N . PRO A 1 68 ? 19.040 -10.956 -48.851 1.00 91.50 68 PRO A N 1
ATOM 508 C CA . PRO A 1 68 ? 18.032 -11.978 -49.141 1.00 91.50 68 PRO A CA 1
ATOM 509 C C . PRO A 1 68 ? 18.642 -13.261 -49.742 1.00 91.50 68 PRO A C 1
ATOM 511 O O . PRO A 1 68 ? 19.310 -13.214 -50.775 1.00 91.50 68 PRO A O 1
ATOM 514 N N . GLY A 1 69 ? 18.475 -14.393 -49.050 1.00 91.25 69 GLY A N 1
ATOM 515 C CA . GLY A 1 69 ? 18.990 -15.711 -49.447 1.00 91.25 69 GLY A CA 1
ATOM 516 C C . GLY A 1 69 ? 20.466 -15.992 -49.119 1.00 91.25 69 GLY A C 1
ATOM 517 O O . GLY A 1 69 ? 20.959 -17.077 -49.429 1.00 91.25 69 GLY A O 1
ATOM 518 N N . ILE A 1 70 ? 21.201 -15.059 -48.504 1.00 93.62 70 ILE A N 1
ATOM 519 C CA . ILE A 1 70 ? 22.628 -15.221 -48.179 1.00 93.62 70 ILE A CA 1
ATOM 520 C C . ILE A 1 70 ? 22.927 -14.690 -46.773 1.00 93.62 70 ILE A C 1
ATOM 522 O O . ILE A 1 70 ? 22.697 -13.518 -46.476 1.00 93.62 70 ILE A O 1
ATOM 526 N N . VAL A 1 71 ? 23.537 -15.535 -45.942 1.00 93.62 71 VAL A N 1
ATOM 527 C CA . VAL A 1 71 ? 24.095 -15.161 -44.637 1.00 93.62 71 VAL A CA 1
ATOM 528 C C . VAL A 1 71 ? 25.614 -15.271 -44.704 1.00 93.62 71 VAL A C 1
ATOM 530 O O . VAL A 1 71 ? 26.162 -16.332 -45.007 1.00 93.62 71 VAL A O 1
ATOM 533 N N . GLN A 1 72 ? 26.306 -14.168 -44.432 1.00 92.56 72 GLN A N 1
ATOM 534 C CA . GLN A 1 72 ? 27.763 -14.091 -44.422 1.00 92.56 72 GLN A CA 1
ATOM 535 C C . GLN A 1 72 ? 28.264 -13.898 -42.994 1.00 92.56 72 GLN A C 1
ATOM 537 O O . GLN A 1 72 ? 27.965 -12.888 -42.365 1.00 92.56 72 GLN A O 1
ATOM 542 N N . LEU A 1 73 ? 29.057 -14.838 -42.497 1.00 88.62 73 LEU A N 1
ATOM 543 C CA . LEU A 1 73 ? 29.626 -14.833 -41.153 1.00 88.62 73 LEU A CA 1
ATOM 544 C C . LEU A 1 73 ? 31.129 -14.563 -41.227 1.00 88.62 73 LEU A C 1
ATOM 546 O O . LEU A 1 73 ? 31.809 -14.970 -42.173 1.00 88.62 73 LEU A O 1
ATOM 550 N N . ARG A 1 74 ? 31.654 -13.855 -40.228 1.00 88.25 74 ARG A N 1
ATOM 551 C CA . ARG A 1 74 ? 33.088 -13.582 -40.124 1.00 88.25 74 ARG A CA 1
ATOM 552 C C . ARG A 1 74 ? 33.866 -14.862 -39.809 1.00 88.25 74 ARG A C 1
ATOM 554 O O . ARG A 1 74 ? 33.452 -15.670 -38.982 1.00 88.25 74 ARG A O 1
ATOM 561 N N . GLU A 1 75 ? 35.036 -14.990 -40.418 1.00 84.12 75 GLU A N 1
ATOM 562 C CA . GLU A 1 75 ? 36.018 -16.018 -40.075 1.00 84.12 75 GLU A CA 1
ATOM 563 C C . GLU A 1 75 ? 36.540 -15.879 -38.628 1.00 84.12 75 GLU A C 1
ATOM 565 O O . GLU A 1 75 ? 36.800 -14.772 -38.153 1.00 84.12 75 GLU A O 1
ATOM 570 N N . GLY A 1 76 ? 36.697 -17.002 -37.918 1.00 80.69 76 GLY A N 1
ATOM 571 C CA . GLY A 1 76 ? 37.270 -17.028 -36.564 1.00 80.69 76 GLY A CA 1
ATOM 572 C C . GLY A 1 76 ? 36.328 -16.587 -35.433 1.00 80.69 76 GLY A C 1
ATOM 573 O O . GLY A 1 76 ? 36.800 -16.132 -34.394 1.00 80.69 76 GLY A O 1
ATOM 574 N N . LEU A 1 77 ? 35.004 -16.676 -35.614 1.00 81.50 77 LEU A N 1
ATOM 575 C CA . LEU A 1 77 ? 34.048 -16.484 -34.516 1.00 81.50 77 LEU A CA 1
ATOM 576 C C . LEU A 1 77 ? 34.047 -17.690 -33.566 1.00 81.50 77 LEU A C 1
ATOM 578 O O . LEU A 1 77 ? 33.929 -18.830 -34.004 1.00 81.50 77 LEU A O 1
ATOM 582 N N . GLU A 1 78 ? 34.090 -17.420 -32.261 1.00 82.56 78 GLU A N 1
ATOM 583 C CA . GLU A 1 78 ? 33.918 -18.444 -31.223 1.00 82.56 78 GLU A CA 1
ATOM 584 C C . GLU A 1 78 ? 32.545 -19.140 -31.331 1.00 82.56 78 GLU A C 1
ATOM 586 O O . GLU A 1 78 ? 31.548 -18.447 -31.567 1.00 82.56 78 GLU A O 1
ATOM 591 N N . PRO A 1 79 ? 32.433 -20.462 -31.079 1.00 77.00 79 PRO A N 1
ATOM 592 C CA . PRO A 1 79 ? 31.199 -21.230 -31.303 1.00 77.00 79 PRO A CA 1
ATOM 593 C C . PRO A 1 79 ? 29.944 -20.662 -30.619 1.00 77.00 79 PRO A C 1
ATOM 595 O O . PRO A 1 79 ? 28.873 -20.606 -31.215 1.00 77.00 79 PRO A O 1
ATOM 598 N N . GLN A 1 80 ? 30.075 -20.177 -29.381 1.00 73.88 80 GLN A N 1
ATOM 599 C CA . GLN A 1 80 ? 28.958 -19.589 -28.624 1.00 73.88 80 GLN A CA 1
ATOM 600 C C . GLN A 1 80 ? 28.492 -18.255 -29.223 1.00 73.88 80 GLN A C 1
ATOM 602 O O . GLN A 1 80 ? 27.306 -17.934 -29.225 1.00 73.88 80 GLN A O 1
ATOM 607 N N . ARG A 1 81 ? 29.434 -17.464 -29.748 1.00 81.25 81 ARG A N 1
ATOM 608 C CA . ARG A 1 81 ? 29.145 -16.181 -30.395 1.00 81.25 81 ARG A CA 1
ATOM 609 C C . ARG A 1 81 ? 28.572 -16.388 -31.792 1.00 81.25 81 ARG A C 1
ATOM 611 O O . ARG A 1 81 ? 27.725 -15.614 -32.222 1.00 81.25 81 ARG A O 1
ATOM 618 N N . LEU A 1 82 ? 29.027 -17.429 -32.478 1.00 82.50 82 LEU A N 1
ATOM 619 C CA . LEU A 1 82 ? 28.538 -17.829 -33.785 1.00 82.50 82 LEU A CA 1
ATOM 620 C C . LEU A 1 82 ? 27.040 -18.153 -33.757 1.00 82.50 82 LEU A C 1
ATOM 622 O O . LEU A 1 82 ? 26.322 -17.669 -34.622 1.00 82.50 82 LEU A O 1
ATOM 626 N N . GLU A 1 83 ? 26.566 -18.936 -32.785 1.00 84.81 83 GLU A N 1
ATOM 627 C CA . GLU A 1 83 ? 25.148 -19.315 -32.700 1.00 84.81 83 GLU A CA 1
ATOM 628 C C . GLU A 1 83 ? 24.236 -18.091 -32.535 1.00 84.81 83 GLU A C 1
ATOM 630 O O . GLU A 1 83 ? 23.259 -17.945 -33.272 1.00 84.81 83 GLU A O 1
ATOM 635 N N . ALA A 1 84 ? 24.593 -17.176 -31.628 1.00 86.31 84 ALA A N 1
ATOM 636 C CA . ALA A 1 84 ? 23.854 -15.932 -31.421 1.00 86.31 84 ALA A CA 1
ATOM 637 C C . ALA A 1 84 ? 23.825 -15.069 -32.694 1.00 86.31 84 ALA A C 1
ATOM 639 O O . ALA A 1 84 ? 22.758 -14.646 -33.133 1.00 86.31 84 ALA A O 1
ATOM 640 N N . VAL A 1 85 ? 24.985 -14.881 -33.334 1.00 89.62 85 VAL A N 1
ATOM 641 C CA . VAL A 1 85 ? 25.100 -14.093 -34.568 1.00 89.62 85 VAL A CA 1
ATOM 642 C C . VAL A 1 85 ? 24.324 -14.745 -35.717 1.00 89.62 85 VAL A C 1
ATOM 644 O O . VAL A 1 85 ? 23.590 -14.063 -36.420 1.00 89.62 85 VAL A O 1
ATOM 647 N N . LEU A 1 86 ? 24.421 -16.063 -35.898 1.00 91.50 86 LEU A N 1
ATOM 648 C CA . LEU A 1 86 ? 23.663 -16.784 -36.922 1.00 91.50 86 LEU A CA 1
ATOM 649 C C . LEU A 1 86 ? 22.155 -16.622 -36.704 1.00 91.50 86 LEU A C 1
ATOM 651 O O . LEU A 1 86 ? 21.424 -16.352 -37.653 1.00 91.50 86 LEU A O 1
ATOM 655 N N . ARG A 1 87 ? 21.682 -16.744 -35.462 1.00 92.56 87 ARG A N 1
ATOM 656 C CA . ARG A 1 87 ? 20.270 -16.552 -35.123 1.00 92.56 87 ARG A CA 1
ATOM 657 C C . ARG A 1 87 ? 19.797 -15.120 -35.412 1.00 92.56 87 ARG A C 1
ATOM 659 O O . ARG A 1 87 ? 18.699 -14.956 -35.938 1.00 92.56 87 ARG A O 1
ATOM 666 N N . HIS A 1 88 ? 20.614 -14.105 -35.129 1.00 93.94 88 HIS A N 1
ATOM 667 C CA . HIS A 1 88 ? 20.347 -12.705 -35.500 1.00 93.94 88 HIS A CA 1
ATOM 668 C C . HIS A 1 88 ? 20.193 -12.526 -37.008 1.00 93.94 88 HIS A C 1
ATOM 670 O O . HIS A 1 88 ? 19.197 -11.991 -37.486 1.00 93.94 88 HIS A O 1
ATOM 676 N N . GLU A 1 89 ? 21.147 -13.045 -37.775 1.00 94.62 89 GLU A N 1
ATOM 677 C CA . GLU A 1 89 ? 21.130 -12.949 -39.233 1.00 94.62 89 GLU A CA 1
ATOM 678 C C . GLU A 1 89 ? 19.951 -13.705 -39.862 1.00 94.62 89 GLU A C 1
ATOM 680 O O . GLU A 1 89 ? 19.337 -13.244 -40.824 1.00 94.62 89 GLU A O 1
ATOM 685 N N . LEU A 1 90 ? 19.565 -14.847 -39.294 1.00 95.12 90 LEU A N 1
ATOM 686 C CA . LEU A 1 90 ? 18.381 -15.578 -39.739 1.00 95.12 90 LEU A CA 1
ATOM 687 C C . LEU A 1 90 ? 17.075 -14.848 -39.414 1.00 95.12 90 LEU A C 1
ATOM 689 O O . LEU A 1 90 ? 16.107 -14.999 -40.160 1.00 95.12 90 LEU A O 1
ATOM 693 N N . ALA A 1 91 ? 17.037 -14.023 -38.365 1.00 94.62 91 ALA A N 1
ATOM 694 C CA . ALA A 1 91 ? 15.890 -13.159 -38.101 1.00 94.62 91 ALA A CA 1
ATOM 695 C C . ALA A 1 91 ? 15.712 -12.116 -39.222 1.00 94.62 91 ALA A C 1
ATOM 697 O O . ALA A 1 91 ? 14.585 -11.877 -39.660 1.00 94.62 91 ALA A O 1
ATOM 698 N N . HIS A 1 92 ? 16.813 -11.582 -39.768 1.00 94.69 92 HIS A N 1
ATOM 699 C CA . HIS A 1 92 ? 16.772 -10.734 -40.967 1.00 94.69 92 HIS A CA 1
ATOM 700 C C . HIS A 1 92 ? 16.261 -11.489 -42.195 1.00 94.69 92 HIS A C 1
ATOM 702 O O . HIS A 1 92 ? 15.382 -10.985 -42.892 1.00 94.69 92 HIS A O 1
ATOM 708 N N . GLN A 1 93 ? 16.749 -12.715 -42.439 1.00 94.94 93 GLN A N 1
ATOM 709 C CA . GLN A 1 93 ? 16.250 -13.560 -43.538 1.00 94.94 93 GLN A CA 1
ATOM 710 C C . GLN A 1 93 ? 14.744 -13.803 -43.438 1.00 94.94 93 GLN A C 1
ATOM 712 O O . GLN A 1 93 ? 14.037 -13.728 -44.443 1.00 94.94 93 GLN A O 1
ATOM 717 N N . LEU A 1 94 ? 14.247 -14.058 -42.226 1.00 93.12 94 LEU A N 1
ATOM 718 C CA . LEU A 1 94 ? 12.827 -14.263 -41.977 1.00 93.12 94 LEU A CA 1
ATOM 719 C C . LEU A 1 94 ? 12.012 -13.029 -42.383 1.00 93.12 94 LEU A C 1
ATOM 721 O O . LEU A 1 94 ? 11.008 -13.178 -43.086 1.00 93.12 94 LEU A O 1
ATOM 725 N N . LEU A 1 95 ? 12.450 -11.825 -42.000 1.00 91.81 95 LEU A N 1
ATOM 726 C CA . LEU A 1 95 ? 11.771 -10.587 -42.390 1.00 91.81 95 LEU A CA 1
ATOM 727 C C . LEU A 1 95 ? 11.860 -10.297 -43.889 1.00 91.81 95 LEU A C 1
ATOM 729 O O . LEU A 1 95 ? 10.844 -9.916 -44.460 1.00 91.81 95 LEU A O 1
ATOM 733 N N . PHE A 1 96 ? 12.999 -10.543 -44.547 1.00 92.62 96 PHE A N 1
ATOM 734 C CA . PHE A 1 96 ? 13.119 -10.327 -45.996 1.00 92.62 96 PHE A CA 1
ATOM 735 C C . PHE A 1 96 ? 12.079 -11.114 -46.803 1.00 92.62 96 PHE A C 1
ATOM 737 O O . PHE A 1 96 ? 11.601 -10.632 -47.826 1.00 92.62 96 PHE A O 1
ATOM 744 N N . GLY A 1 97 ? 11.722 -12.322 -46.358 1.00 88.81 97 GLY A N 1
ATOM 745 C CA . GLY A 1 97 ? 10.695 -13.121 -47.027 1.00 88.81 97 GLY A CA 1
ATOM 746 C C . GLY A 1 97 ? 9.275 -12.852 -46.527 1.00 88.81 97 GLY A C 1
ATOM 747 O O . GLY A 1 97 ? 8.328 -12.872 -47.313 1.00 88.81 97 GLY A O 1
ATOM 748 N N . SER A 1 98 ? 9.109 -12.590 -45.229 1.00 89.62 98 SER A N 1
ATOM 749 C CA . SER A 1 98 ? 7.785 -12.449 -44.602 1.00 89.62 98 SER A CA 1
ATOM 750 C C . SER A 1 98 ? 7.231 -11.022 -44.648 1.00 89.62 98 SER A C 1
ATOM 752 O O . SER A 1 98 ? 6.036 -10.833 -44.446 1.00 89.62 98 SER A O 1
ATOM 754 N N . CYS A 1 99 ? 8.085 -10.027 -44.889 1.00 89.44 99 CYS A N 1
ATOM 755 C CA . CYS A 1 99 ? 7.739 -8.610 -44.976 1.00 89.44 99 CYS A CA 1
ATOM 756 C C . CYS A 1 99 ? 8.626 -7.895 -46.016 1.00 89.44 99 CYS A C 1
ATOM 758 O O . CYS A 1 99 ? 9.390 -6.994 -45.663 1.00 89.44 99 CYS A O 1
ATOM 760 N N . PRO A 1 100 ? 8.590 -8.312 -47.296 1.00 88.31 100 PRO A N 1
ATOM 761 C CA . PRO A 1 100 ? 9.499 -7.795 -48.319 1.00 88.31 100 PRO A CA 1
ATOM 762 C C . PRO A 1 100 ? 9.388 -6.275 -48.504 1.00 88.31 100 PRO A C 1
ATOM 764 O O . PRO A 1 100 ? 10.386 -5.626 -48.816 1.00 88.31 100 PRO A O 1
ATOM 767 N N . GLU A 1 101 ? 8.217 -5.686 -48.251 1.00 87.31 101 GLU A N 1
ATOM 768 C CA . GLU A 1 101 ? 7.981 -4.241 -48.313 1.00 87.31 101 GLU A CA 1
ATOM 769 C C . GLU A 1 101 ? 8.781 -3.451 -47.264 1.00 87.31 101 GLU A C 1
ATOM 771 O O . GLU A 1 101 ? 9.001 -2.256 -47.443 1.00 87.31 101 GLU A O 1
ATOM 776 N N . ALA A 1 102 ? 9.233 -4.106 -46.190 1.00 89.75 102 ALA A N 1
ATOM 777 C CA . ALA A 1 102 ? 10.030 -3.512 -45.121 1.00 89.75 102 ALA A CA 1
ATOM 778 C C . ALA A 1 102 ? 11.545 -3.709 -45.300 1.00 89.75 102 ALA A C 1
ATOM 780 O O . ALA A 1 102 ? 12.300 -3.304 -44.422 1.00 89.75 102 ALA A O 1
ATOM 781 N N . SER A 1 103 ? 12.005 -4.306 -46.409 1.00 88.06 103 SER A N 1
ATOM 782 C CA . SER A 1 103 ? 13.413 -4.714 -46.588 1.00 88.06 103 SER A CA 1
ATOM 783 C C . SER A 1 103 ? 14.429 -3.572 -46.438 1.00 88.06 103 SER A C 1
ATOM 785 O O . SER A 1 103 ? 15.567 -3.814 -46.035 1.00 88.06 103 SER A O 1
ATOM 787 N N . ASP A 1 104 ? 14.023 -2.334 -46.740 1.00 87.81 104 ASP A N 1
ATOM 788 C CA . ASP A 1 104 ? 14.861 -1.133 -46.613 1.00 87.81 104 ASP A CA 1
ATOM 789 C C . ASP A 1 104 ? 14.751 -0.458 -45.227 1.00 87.81 104 ASP A C 1
ATOM 791 O O . ASP A 1 104 ? 15.498 0.471 -44.905 1.00 87.81 104 ASP A O 1
ATOM 795 N N . ASP A 1 105 ? 13.843 -0.924 -44.367 1.00 91.69 105 ASP A N 1
ATOM 796 C CA . ASP A 1 105 ? 13.628 -0.409 -43.016 1.00 91.69 105 ASP A CA 1
ATOM 797 C C . ASP A 1 105 ? 14.622 -1.025 -42.025 1.00 91.69 105 ASP A C 1
ATOM 799 O O . ASP A 1 105 ? 14.322 -1.942 -41.253 1.00 91.69 105 ASP A O 1
ATOM 803 N N . ARG A 1 106 ? 15.851 -0.500 -42.050 1.00 91.81 106 ARG A N 1
ATOM 804 C CA . ARG A 1 106 ? 16.959 -1.009 -41.229 1.00 91.81 106 ARG A CA 1
ATOM 805 C C . ARG A 1 106 ? 16.659 -0.991 -39.727 1.00 91.81 106 ARG A C 1
ATOM 807 O O . ARG A 1 106 ? 17.118 -1.888 -39.022 1.00 91.81 106 ARG A O 1
ATOM 814 N N . LEU A 1 107 ? 15.916 0.003 -39.227 1.00 93.44 107 LEU A N 1
ATOM 815 C CA . LEU A 1 107 ? 15.603 0.097 -37.797 1.00 93.44 107 LEU A CA 1
ATOM 816 C C . LEU A 1 107 ? 14.606 -0.979 -37.376 1.00 93.44 107 LEU A C 1
ATOM 818 O O . LEU A 1 107 ? 14.818 -1.628 -36.352 1.00 93.44 107 LEU A O 1
ATOM 822 N N . PHE A 1 108 ? 13.558 -1.198 -38.171 1.00 93.88 108 PHE A N 1
ATOM 823 C CA . PHE A 1 108 ? 12.613 -2.284 -37.932 1.00 93.88 108 PHE A CA 1
ATOM 824 C C . PHE A 1 108 ? 13.304 -3.651 -37.970 1.00 93.88 108 PHE A C 1
ATOM 826 O O . PHE A 1 108 ? 13.134 -4.450 -37.047 1.00 93.88 108 PHE A O 1
ATOM 833 N N . HIS A 1 109 ? 14.132 -3.884 -38.991 1.00 93.50 109 HIS A N 1
ATOM 834 C CA . HIS A 1 109 ? 14.905 -5.111 -39.145 1.00 93.50 109 HIS A CA 1
ATOM 835 C C . HIS A 1 109 ? 15.793 -5.388 -37.930 1.00 93.50 109 HIS A C 1
ATOM 837 O O . HIS A 1 109 ? 15.742 -6.476 -37.358 1.00 93.50 109 HIS A O 1
ATOM 843 N N . GLU A 1 110 ? 16.569 -4.398 -37.489 1.00 94.12 110 GLU A N 1
ATOM 844 C CA . GLU A 1 110 ? 17.514 -4.605 -36.394 1.00 94.12 110 GLU A CA 1
ATOM 845 C C . GLU A 1 110 ? 16.824 -4.711 -35.028 1.00 94.12 110 GLU A C 1
ATOM 847 O O . GLU A 1 110 ? 17.211 -5.531 -34.195 1.00 94.12 110 GLU A O 1
ATOM 852 N N . ALA A 1 111 ? 15.741 -3.963 -34.804 1.00 94.50 111 ALA A N 1
ATOM 853 C CA . ALA A 1 111 ? 14.933 -4.097 -33.596 1.00 94.50 111 ALA A CA 1
ATOM 854 C C . ALA A 1 111 ? 14.220 -5.458 -33.514 1.00 94.50 111 ALA A C 1
ATOM 856 O O . ALA A 1 111 ? 14.160 -6.057 -32.434 1.00 94.50 111 ALA A O 1
ATOM 857 N N . PHE A 1 112 ? 13.719 -5.975 -34.640 1.00 94.94 112 PHE A N 1
ATOM 858 C CA . PHE A 1 112 ? 13.181 -7.330 -34.716 1.00 94.94 112 PHE A CA 1
ATOM 859 C C . PHE A 1 112 ? 14.266 -8.371 -34.458 1.00 94.94 112 PHE A C 1
ATOM 861 O O . PHE A 1 112 ? 14.055 -9.243 -33.619 1.00 94.94 112 PHE A O 1
ATOM 868 N N . ALA A 1 113 ? 15.420 -8.264 -35.124 1.00 94.12 113 ALA A N 1
ATOM 869 C CA . ALA A 1 113 ? 16.503 -9.229 -35.002 1.00 94.12 113 ALA A CA 1
ATOM 870 C C . ALA A 1 113 ? 17.004 -9.333 -33.558 1.00 94.12 113 ALA A C 1
ATOM 872 O O . ALA A 1 113 ? 16.968 -10.428 -33.006 1.00 94.12 113 ALA A O 1
ATOM 873 N N . LEU A 1 114 ? 17.294 -8.205 -32.893 1.00 92.94 114 LEU A N 1
ATOM 874 C CA . LEU A 1 114 ? 17.710 -8.179 -31.481 1.00 92.94 114 LEU A CA 1
ATOM 875 C C . LEU A 1 114 ? 16.675 -8.804 -30.531 1.00 92.94 114 LEU A C 1
ATOM 877 O O . LEU A 1 114 ? 17.033 -9.427 -29.529 1.00 92.94 114 LEU A O 1
ATOM 881 N N . THR A 1 115 ? 15.385 -8.618 -30.824 1.00 91.00 115 THR A N 1
ATOM 882 C CA . THR A 1 115 ? 14.286 -9.142 -30.000 1.00 91.00 115 THR A CA 1
ATOM 883 C C . THR A 1 115 ? 14.063 -10.634 -30.244 1.00 91.00 115 THR A C 1
ATOM 885 O O . THR A 1 115 ? 13.940 -11.414 -29.302 1.00 91.00 115 THR A O 1
ATOM 888 N N . ALA A 1 116 ? 14.028 -11.053 -31.508 1.00 90.94 116 ALA A N 1
ATOM 889 C CA . ALA A 1 116 ? 13.776 -12.428 -31.913 1.00 90.94 116 ALA A CA 1
ATOM 890 C C . ALA A 1 116 ? 14.993 -13.338 -31.681 1.00 90.94 116 ALA A C 1
ATOM 892 O O . ALA A 1 116 ? 14.810 -14.541 -31.481 1.00 90.94 116 ALA A O 1
ATOM 893 N N . SER A 1 117 ? 16.215 -12.790 -31.660 1.00 89.44 117 SER A N 1
ATOM 894 C CA . SER A 1 117 ? 17.459 -13.511 -31.356 1.00 89.44 117 SER A CA 1
ATOM 895 C C . SER A 1 117 ? 17.755 -13.655 -29.855 1.00 89.44 117 SER A C 1
ATOM 897 O O . SER A 1 117 ? 18.703 -14.346 -29.489 1.00 89.44 117 SER A O 1
ATOM 899 N N . ASP A 1 118 ? 16.913 -13.080 -28.985 1.00 85.19 118 ASP A N 1
ATOM 900 C CA . ASP A 1 118 ? 17.113 -12.954 -27.530 1.00 85.19 118 ASP A CA 1
ATOM 901 C C . ASP A 1 118 ? 18.408 -12.200 -27.141 1.00 85.19 118 ASP A C 1
ATOM 903 O O . ASP A 1 118 ? 18.964 -12.396 -26.059 1.00 85.19 118 ASP A O 1
ATOM 907 N N . GLU A 1 119 ? 18.885 -11.284 -27.990 1.00 86.69 119 GLU A N 1
ATOM 908 C CA . GLU A 1 119 ? 20.091 -10.487 -27.728 1.00 86.69 119 GLU A CA 1
ATOM 909 C C . GLU A 1 119 ? 19.868 -9.285 -26.803 1.00 86.69 119 GLU A C 1
ATOM 911 O O . GLU A 1 119 ? 20.838 -8.714 -26.302 1.00 86.69 119 GLU A O 1
ATOM 916 N N . LEU A 1 120 ? 18.618 -8.904 -26.517 1.00 83.81 120 LEU A N 1
ATOM 917 C CA . LEU A 1 120 ? 18.301 -7.721 -25.700 1.00 83.81 120 LEU A CA 1
ATOM 918 C C . LEU A 1 120 ? 19.036 -7.691 -24.347 1.00 83.81 120 LEU A C 1
ATOM 920 O O . LEU A 1 120 ? 19.377 -6.624 -23.843 1.00 83.81 120 LEU A O 1
ATOM 924 N N . THR A 1 121 ? 19.295 -8.845 -23.727 1.00 75.94 121 THR A N 1
ATOM 925 C CA . THR A 1 121 ? 20.022 -8.899 -22.446 1.00 75.94 121 THR A CA 1
ATOM 926 C C . THR A 1 121 ? 21.520 -8.629 -22.605 1.00 75.94 121 THR A C 1
ATOM 928 O O . THR A 1 121 ? 22.127 -8.040 -21.715 1.00 75.94 121 THR A O 1
ATOM 931 N N . ALA A 1 122 ? 22.125 -9.013 -23.733 1.00 81.06 122 ALA A N 1
ATOM 932 C CA . ALA A 1 122 ? 23.551 -8.802 -23.983 1.00 81.06 122 ALA A CA 1
ATOM 933 C C . ALA A 1 122 ? 23.898 -7.315 -24.167 1.00 81.06 122 ALA A C 1
ATOM 935 O O . ALA A 1 122 ? 25.013 -6.894 -23.866 1.00 81.06 122 ALA A O 1
ATOM 936 N N . TRP A 1 123 ? 22.929 -6.516 -24.620 1.00 81.81 123 TRP A N 1
ATOM 937 C CA . TRP A 1 123 ? 23.107 -5.102 -24.948 1.00 81.81 123 TRP A CA 1
ATOM 938 C C . TRP A 1 123 ? 22.529 -4.140 -23.905 1.00 81.81 123 TRP A C 1
ATOM 940 O O . TRP A 1 123 ? 22.518 -2.930 -24.127 1.00 81.81 123 TRP A O 1
ATOM 950 N N . SER A 1 124 ? 22.034 -4.628 -22.766 1.00 69.19 124 SER A N 1
ATOM 951 C CA . SER A 1 124 ? 21.425 -3.741 -21.768 1.00 69.19 124 SER A CA 1
ATOM 952 C C . SER A 1 124 ? 22.416 -3.042 -20.842 1.00 69.19 124 SER A C 1
ATOM 954 O O . SER A 1 124 ? 22.048 -2.063 -20.199 1.00 69.19 124 SER A O 1
ATOM 956 N N . GLU A 1 125 ? 23.660 -3.519 -20.783 1.00 66.44 125 GLU A N 1
ATOM 957 C CA . GLU A 1 125 ? 24.693 -3.005 -19.882 1.00 66.44 125 GLU A CA 1
ATOM 958 C C . GLU A 1 125 ? 25.887 -2.407 -20.659 1.00 66.44 125 GLU A C 1
ATOM 960 O O . GLU A 1 125 ? 26.290 -2.962 -21.684 1.00 66.44 125 GLU A O 1
ATOM 965 N N . PRO A 1 126 ? 26.490 -1.295 -20.191 1.00 70.81 126 PRO A N 1
ATOM 966 C CA . PRO A 1 126 ? 26.014 -0.461 -19.089 1.00 70.81 126 PRO A CA 1
ATOM 967 C C . PRO A 1 126 ? 24.708 0.260 -19.458 1.00 70.81 126 PRO A C 1
ATOM 969 O O . PRO A 1 126 ? 24.469 0.539 -20.638 1.00 70.81 126 PRO A O 1
ATOM 972 N N . TYR A 1 127 ? 23.888 0.578 -18.450 1.00 73.00 127 TYR A N 1
ATOM 973 C CA . TYR A 1 127 ? 22.642 1.335 -18.624 1.00 73.00 127 TYR A CA 1
ATOM 974 C C . TYR A 1 127 ? 22.811 2.572 -19.531 1.00 73.00 127 TYR A C 1
ATOM 976 O O . TYR A 1 127 ? 23.827 3.266 -19.492 1.00 73.00 127 TYR A O 1
ATOM 984 N N . LEU A 1 128 ? 21.785 2.855 -20.339 1.00 78.94 128 LEU A N 1
ATOM 985 C CA . LEU A 1 128 ? 21.706 4.006 -21.239 1.00 78.94 128 LEU A CA 1
ATOM 986 C C . LEU A 1 128 ? 20.378 4.745 -21.012 1.00 78.94 128 LEU A C 1
ATOM 988 O O . LEU A 1 128 ? 19.313 4.121 -20.971 1.00 78.94 128 LEU A O 1
ATOM 992 N N . SER A 1 129 ? 20.405 6.073 -20.856 1.00 71.62 129 SER A N 1
ATOM 993 C CA . SER A 1 129 ? 19.167 6.860 -20.739 1.00 71.62 129 SER A CA 1
ATOM 994 C C . SER A 1 129 ? 18.376 6.851 -22.053 1.00 71.62 129 SER A C 1
ATOM 996 O O . SER A 1 129 ? 18.944 6.680 -23.130 1.00 71.62 129 SER A O 1
ATOM 998 N N . ARG A 1 130 ? 17.049 7.021 -21.972 1.00 75.00 130 ARG A N 1
ATOM 999 C CA . ARG A 1 130 ? 16.169 7.029 -23.154 1.00 75.00 130 ARG A CA 1
ATOM 1000 C C . ARG A 1 130 ? 16.511 8.186 -24.099 1.00 75.00 130 ARG A C 1
ATOM 1002 O O . ARG A 1 130 ? 16.690 7.945 -25.285 1.00 75.00 130 ARG A O 1
ATOM 1009 N N . ASP A 1 131 ? 16.706 9.386 -23.558 1.00 71.88 131 ASP A N 1
ATOM 1010 C CA . ASP A 1 131 ? 17.082 10.577 -24.333 1.00 71.88 131 ASP A CA 1
ATOM 1011 C C . ASP A 1 131 ? 18.398 10.356 -25.088 1.00 71.88 131 ASP A C 1
ATOM 1013 O O . ASP A 1 131 ? 18.515 10.666 -26.272 1.00 71.88 131 ASP A O 1
ATOM 1017 N N . ARG A 1 132 ? 19.383 9.728 -24.431 1.00 80.88 132 ARG A N 1
ATOM 1018 C CA . ARG A 1 132 ? 20.655 9.402 -25.073 1.00 80.88 132 ARG A CA 1
ATOM 1019 C C . ARG A 1 132 ? 20.503 8.304 -26.123 1.00 80.88 132 ARG A C 1
ATOM 1021 O O . ARG A 1 132 ? 21.152 8.387 -27.160 1.00 80.88 132 ARG A O 1
ATOM 1028 N N . ALA A 1 133 ? 19.666 7.297 -25.873 1.00 86.88 133 ALA A N 1
ATOM 1029 C CA . ALA A 1 133 ? 19.361 6.261 -26.855 1.00 86.88 133 ALA A CA 1
ATOM 1030 C C . ALA A 1 133 ? 18.729 6.860 -28.122 1.00 86.88 133 ALA A C 1
ATOM 1032 O O . ALA A 1 133 ? 19.166 6.544 -29.224 1.00 86.88 133 ALA A O 1
ATOM 1033 N N . LEU A 1 134 ? 17.774 7.781 -27.975 1.00 84.19 134 LEU A N 1
ATOM 1034 C CA . LEU A 1 134 ? 17.173 8.487 -29.108 1.00 84.19 134 LEU A CA 1
ATOM 1035 C C . LEU A 1 134 ? 18.205 9.318 -29.858 1.00 84.19 134 LEU A C 1
ATOM 1037 O O . LEU A 1 134 ? 18.350 9.144 -31.060 1.00 84.19 134 LEU A O 1
ATOM 1041 N N . GLN A 1 135 ? 18.994 10.123 -29.144 1.00 84.62 135 GLN A N 1
ATOM 1042 C CA . GLN A 1 135 ? 20.048 10.928 -29.755 1.00 84.62 135 GLN A CA 1
ATOM 1043 C C . GLN A 1 135 ? 21.044 10.071 -30.548 1.00 84.62 135 GLN A C 1
ATOM 1045 O O . GLN A 1 135 ? 21.464 10.460 -31.635 1.00 84.62 135 GLN A O 1
ATOM 1050 N N . ILE A 1 136 ? 21.432 8.903 -30.026 1.00 90.25 136 ILE A N 1
ATOM 1051 C CA . ILE A 1 136 ? 22.320 7.972 -30.734 1.00 90.25 136 ILE A CA 1
ATOM 1052 C C . ILE A 1 136 ? 21.671 7.494 -32.038 1.00 90.25 136 ILE A C 1
ATOM 1054 O O . ILE A 1 136 ? 22.340 7.514 -33.068 1.00 90.25 136 ILE A O 1
ATOM 1058 N N . LEU A 1 137 ? 20.392 7.107 -32.015 1.00 91.00 137 LEU A N 1
ATOM 1059 C CA . LEU A 1 137 ? 19.693 6.590 -33.199 1.00 91.00 137 LEU A CA 1
ATOM 1060 C C . LEU A 1 137 ? 19.309 7.675 -34.208 1.00 91.00 137 LEU A C 1
ATOM 1062 O O . LEU A 1 137 ? 19.234 7.387 -35.394 1.00 91.00 137 LEU A O 1
ATOM 1066 N N . GLU A 1 138 ? 19.105 8.913 -33.766 1.00 86.31 138 GLU A N 1
ATOM 1067 C CA . GLU A 1 138 ? 18.861 10.060 -34.649 1.00 86.31 138 GLU A CA 1
ATOM 1068 C C . GLU A 1 138 ? 20.141 10.538 -35.350 1.00 86.31 138 GLU A C 1
ATOM 1070 O O . GLU A 1 138 ? 20.070 11.126 -36.424 1.00 86.31 138 GLU A O 1
ATOM 1075 N N . THR A 1 139 ? 21.316 10.289 -34.761 1.00 85.44 139 THR A N 1
ATOM 1076 C CA . THR A 1 139 ? 22.608 10.779 -35.285 1.00 85.44 139 THR A CA 1
ATOM 1077 C C . THR A 1 139 ? 23.468 9.706 -35.949 1.00 85.44 139 THR A C 1
ATOM 1079 O O . THR A 1 139 ? 24.505 10.028 -36.527 1.00 85.44 139 THR A O 1
ATOM 1082 N N . THR A 1 140 ? 23.071 8.434 -35.875 1.00 85.69 140 THR A N 1
ATOM 1083 C CA . THR A 1 140 ? 23.856 7.311 -36.397 1.00 85.69 140 THR A CA 1
ATOM 1084 C C . THR A 1 140 ? 23.217 6.697 -37.637 1.00 85.69 140 THR A C 1
ATOM 1086 O O . THR A 1 140 ? 22.079 6.248 -37.600 1.00 85.69 140 THR A O 1
ATOM 1089 N N . GLU A 1 141 ? 24.000 6.569 -38.710 1.00 80.94 141 GLU A N 1
ATOM 1090 C CA . GLU A 1 141 ? 23.596 5.863 -39.940 1.00 80.94 141 GLU A CA 1
ATOM 1091 C C . GLU A 1 141 ? 23.843 4.338 -39.878 1.00 80.94 141 GLU A C 1
ATOM 1093 O O . GLU A 1 141 ? 23.274 3.562 -40.650 1.00 80.94 141 GLU A O 1
ATOM 1098 N N . ASP A 1 142 ? 24.705 3.887 -38.961 1.00 85.19 142 ASP A N 1
ATOM 1099 C CA . ASP A 1 142 ? 25.090 2.482 -38.793 1.00 85.19 142 ASP A CA 1
ATOM 1100 C C . ASP A 1 142 ? 24.484 1.849 -37.527 1.00 85.19 142 ASP A C 1
ATOM 1102 O O . ASP A 1 142 ? 24.970 2.027 -36.402 1.00 85.19 142 ASP A O 1
ATOM 1106 N N . LEU A 1 143 ? 23.410 1.081 -37.719 1.00 87.38 143 LEU A N 1
ATOM 1107 C CA . LEU A 1 143 ? 22.676 0.419 -36.639 1.00 87.38 143 LEU A CA 1
ATOM 1108 C C . LEU A 1 143 ? 23.377 -0.833 -36.085 1.00 87.38 143 LEU A C 1
ATOM 1110 O O . LEU A 1 143 ? 23.024 -1.280 -34.996 1.00 87.38 143 LEU A O 1
ATOM 1114 N N . ASP A 1 144 ? 24.421 -1.333 -36.755 1.00 81.12 144 ASP A N 1
ATOM 1115 C CA . ASP A 1 144 ? 25.202 -2.492 -36.300 1.00 81.12 144 ASP A CA 1
ATOM 1116 C C . ASP A 1 144 ? 26.265 -2.131 -35.251 1.00 81.12 144 ASP A C 1
ATOM 1118 O O . ASP A 1 144 ? 26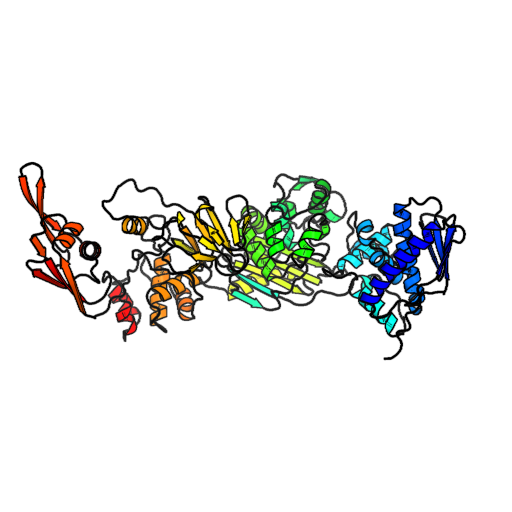.922 -3.001 -34.666 1.00 81.12 144 ASP A O 1
ATOM 1122 N N . ARG A 1 145 ? 26.451 -0.836 -34.965 1.00 85.19 145 ARG A N 1
ATOM 1123 C CA . ARG A 1 145 ? 27.365 -0.382 -33.912 1.00 85.19 145 ARG A CA 1
ATOM 1124 C C . ARG A 1 145 ? 26.851 -0.788 -32.535 1.00 85.19 145 ARG A C 1
ATOM 1126 O O . ARG A 1 145 ? 25.663 -0.706 -32.242 1.00 85.19 145 ARG A O 1
ATOM 1133 N N . SER A 1 146 ? 27.791 -1.095 -31.640 1.00 85.12 146 SER A N 1
ATOM 1134 C CA . SER A 1 146 ? 27.506 -1.402 -30.231 1.00 85.12 146 SER A CA 1
ATOM 1135 C C . SER A 1 146 ? 26.593 -0.363 -29.571 1.00 85.12 146 SER A C 1
ATOM 1137 O O . SER A 1 146 ? 25.662 -0.733 -28.867 1.00 85.12 146 SER A O 1
ATOM 1139 N N . ASP A 1 147 ? 26.832 0.932 -29.789 1.00 86.88 147 ASP A N 1
ATOM 1140 C CA . ASP A 1 147 ? 26.018 1.988 -29.174 1.00 86.88 147 ASP A CA 1
ATOM 1141 C C . ASP A 1 147 ? 24.606 2.065 -29.772 1.00 86.88 147 ASP A C 1
ATOM 1143 O O . ASP A 1 147 ? 23.651 2.290 -29.030 1.00 86.88 147 ASP A O 1
ATOM 1147 N N . SER A 1 148 ? 24.453 1.794 -31.073 1.00 90.44 148 SER A N 1
ATOM 1148 C CA . SER A 1 148 ? 23.153 1.708 -31.750 1.00 90.44 148 SER A CA 1
ATOM 1149 C C . SER A 1 148 ? 22.345 0.513 -31.250 1.00 90.44 148 SER A C 1
ATOM 1151 O O . SER A 1 148 ? 21.193 0.680 -30.862 1.00 90.44 148 SER A O 1
ATOM 1153 N N . ARG A 1 149 ? 22.952 -0.678 -31.152 1.00 90.56 149 ARG A N 1
ATOM 1154 C CA . ARG A 1 149 ? 22.288 -1.878 -30.609 1.00 90.56 149 ARG A CA 1
ATOM 1155 C C . ARG A 1 149 ? 21.875 -1.696 -29.149 1.00 90.56 149 ARG A C 1
ATOM 1157 O O . ARG A 1 149 ? 20.767 -2.083 -28.774 1.00 90.56 149 ARG A O 1
ATOM 1164 N N . ARG A 1 150 ? 22.712 -1.035 -28.338 1.00 89.50 150 ARG A N 1
ATOM 1165 C CA . ARG A 1 150 ? 22.365 -0.618 -26.964 1.00 89.50 150 ARG A CA 1
ATOM 1166 C C . ARG A 1 150 ? 21.188 0.358 -26.949 1.00 89.50 150 ARG A C 1
ATOM 1168 O O . ARG A 1 150 ? 20.278 0.206 -26.137 1.00 89.50 150 ARG A O 1
ATOM 1175 N N . ALA A 1 151 ? 21.178 1.335 -27.852 1.00 90.25 151 ALA A N 1
ATOM 1176 C CA . ALA A 1 151 ? 20.090 2.296 -27.969 1.00 90.25 151 ALA A CA 1
ATOM 1177 C C . ALA A 1 151 ? 18.767 1.642 -28.407 1.00 90.25 151 ALA A C 1
ATOM 1179 O O . ALA A 1 151 ? 17.750 1.855 -27.749 1.00 90.25 151 ALA A O 1
ATOM 1180 N N . ILE A 1 152 ? 18.776 0.779 -29.428 1.00 92.25 152 ILE A N 1
ATOM 1181 C CA . ILE A 1 152 ? 17.602 0.002 -29.866 1.00 92.25 152 ILE A CA 1
ATOM 1182 C C . ILE A 1 152 ? 17.081 -0.852 -28.710 1.00 92.25 152 ILE A C 1
ATOM 1184 O O . ILE A 1 152 ? 15.909 -0.759 -28.345 1.00 92.25 152 ILE A O 1
ATOM 1188 N N . THR A 1 153 ? 17.970 -1.619 -28.075 1.00 89.31 153 THR A N 1
ATOM 1189 C CA . THR A 1 153 ? 17.650 -2.457 -26.912 1.00 89.31 153 THR A CA 1
ATOM 1190 C C . THR A 1 153 ? 16.983 -1.644 -25.807 1.00 89.31 153 THR A C 1
ATOM 1192 O O . THR A 1 153 ? 15.974 -2.066 -25.238 1.00 89.31 153 THR A O 1
ATOM 1195 N N . ARG A 1 154 ? 17.499 -0.441 -25.525 1.00 86.44 154 ARG A N 1
ATOM 1196 C CA . ARG A 1 154 ? 16.930 0.458 -24.520 1.00 86.44 154 ARG A CA 1
ATOM 1197 C C . ARG A 1 154 ? 15.495 0.875 -24.851 1.00 86.44 154 ARG A C 1
ATOM 1199 O O . ARG A 1 154 ? 14.664 0.885 -23.938 1.00 86.44 154 ARG A O 1
ATOM 1206 N N . LEU A 1 155 ? 15.211 1.227 -26.106 1.00 86.62 155 LEU A N 1
ATOM 1207 C CA . LEU A 1 155 ? 13.876 1.652 -26.543 1.00 86.62 155 LEU A CA 1
ATOM 1208 C C . LEU A 1 155 ? 12.884 0.485 -26.563 1.00 86.62 155 LEU A C 1
ATOM 1210 O O . LEU A 1 155 ? 11.773 0.627 -26.055 1.00 86.62 155 LEU A O 1
ATOM 1214 N N . VAL A 1 156 ? 13.306 -0.689 -27.040 1.00 87.50 156 VAL A N 1
ATOM 1215 C CA . VAL A 1 156 ? 12.474 -1.903 -27.050 1.00 87.50 156 VAL A CA 1
ATOM 1216 C C . VAL A 1 156 ? 12.087 -2.311 -25.630 1.00 87.50 156 VAL A C 1
ATOM 1218 O O . VAL A 1 156 ? 10.902 -2.464 -25.332 1.00 87.50 156 VAL A O 1
ATOM 1221 N N . LEU A 1 157 ? 13.063 -2.416 -24.721 1.00 79.94 157 LEU A N 1
ATOM 1222 C CA . LEU A 1 157 ? 12.808 -2.778 -23.322 1.00 79.94 157 LEU A CA 1
ATOM 1223 C C . LEU A 1 157 ? 11.920 -1.759 -22.600 1.00 79.94 157 LEU A C 1
ATOM 1225 O O . LEU A 1 157 ? 11.237 -2.116 -21.643 1.00 79.94 157 LEU A O 1
ATOM 1229 N N . HIS A 1 158 ? 11.902 -0.501 -23.050 1.00 77.31 158 HIS A N 1
ATOM 1230 C CA . HIS A 1 158 ? 11.006 0.510 -22.499 1.00 77.31 158 HIS A CA 1
ATOM 1231 C C . HIS A 1 158 ? 9.525 0.251 -22.825 1.00 77.31 158 HIS A C 1
ATOM 1233 O O . HIS A 1 158 ? 8.650 0.709 -22.104 1.00 77.31 158 HIS A O 1
ATOM 1239 N N . ARG A 1 159 ? 9.205 -0.488 -23.885 1.00 76.69 159 ARG A N 1
ATOM 1240 C CA . ARG A 1 159 ? 7.812 -0.786 -24.268 1.00 76.69 159 ARG A CA 1
ATOM 1241 C C . ARG A 1 159 ? 7.451 -2.258 -24.146 1.00 76.69 159 ARG A C 1
ATOM 1243 O O . ARG A 1 159 ? 6.351 -2.659 -24.525 1.00 76.69 159 ARG A O 1
ATOM 1250 N N . LEU A 1 160 ? 8.361 -3.063 -23.611 1.00 77.06 160 LEU A N 1
ATOM 1251 C CA . LEU A 1 160 ? 8.131 -4.480 -23.415 1.00 77.06 160 LEU A CA 1
ATOM 1252 C C . LEU A 1 160 ? 7.263 -4.696 -22.170 1.00 77.06 160 LEU A C 1
ATOM 1254 O O . LEU A 1 160 ? 7.717 -4.512 -21.039 1.00 77.06 160 LEU A O 1
ATOM 1258 N N . ARG A 1 161 ? 6.000 -5.081 -22.381 1.00 70.62 161 ARG A N 1
ATOM 1259 C CA . ARG A 1 161 ? 5.092 -5.437 -21.283 1.00 70.62 161 ARG A CA 1
ATOM 1260 C C . ARG A 1 161 ? 5.564 -6.735 -20.607 1.00 70.62 161 ARG A C 1
ATOM 1262 O O . ARG A 1 161 ? 6.154 -7.588 -21.276 1.00 70.62 161 ARG A O 1
ATOM 1269 N N . PRO A 1 162 ? 5.302 -6.935 -19.302 1.00 65.25 162 PRO A N 1
ATOM 1270 C CA . PRO A 1 162 ? 5.524 -8.229 -18.660 1.00 65.25 162 PRO A CA 1
ATOM 1271 C C . PRO A 1 162 ? 4.848 -9.362 -19.452 1.00 65.25 162 PRO A C 1
ATOM 1273 O O . PRO A 1 162 ? 3.721 -9.202 -19.911 1.00 65.25 162 PRO A O 1
ATOM 1276 N N . GLY A 1 163 ? 5.558 -10.474 -19.661 1.00 67.25 163 GLY A N 1
ATOM 1277 C CA . GLY A 1 163 ? 5.081 -11.622 -20.448 1.00 67.25 163 GLY A CA 1
ATOM 1278 C C . GLY A 1 163 ? 5.097 -11.448 -21.977 1.00 67.25 163 GLY A C 1
ATOM 1279 O O . GLY A 1 163 ? 5.040 -12.446 -22.691 1.00 67.25 163 GLY A O 1
ATOM 1280 N N . ALA A 1 164 ? 5.225 -10.225 -22.504 1.00 76.69 164 ALA A N 1
ATOM 1281 C CA . ALA A 1 164 ? 5.308 -9.991 -23.945 1.00 76.69 164 ALA A CA 1
ATOM 1282 C C . ALA A 1 164 ? 6.716 -10.280 -24.486 1.00 76.69 164 ALA A C 1
ATOM 1284 O O . ALA A 1 164 ? 7.716 -10.058 -23.798 1.00 76.69 164 ALA A O 1
ATOM 1285 N N . ARG A 1 165 ? 6.788 -10.746 -25.740 1.00 83.56 165 ARG A N 1
ATOM 1286 C CA . ARG A 1 165 ? 8.059 -10.973 -26.443 1.00 83.56 165 ARG A CA 1
ATOM 1287 C C . ARG A 1 165 ? 8.509 -9.768 -27.264 1.00 83.56 165 ARG A C 1
ATOM 1289 O O . ARG A 1 165 ? 9.697 -9.472 -27.276 1.00 83.56 165 ARG A O 1
ATOM 1296 N N . PHE A 1 166 ? 7.574 -9.058 -27.891 1.00 87.31 166 PHE A N 1
ATOM 1297 C CA . PHE A 1 166 ? 7.832 -7.829 -28.642 1.00 87.31 166 PHE A CA 1
ATOM 1298 C C . PHE A 1 166 ? 7.218 -6.613 -27.942 1.00 87.31 166 PHE A C 1
ATOM 1300 O O . PHE A 1 166 ? 6.247 -6.726 -27.189 1.00 87.31 166 PHE A O 1
ATOM 1307 N N . SER A 1 167 ? 7.799 -5.435 -28.179 1.00 86.31 167 SER A N 1
ATOM 1308 C CA . SER A 1 167 ? 7.173 -4.170 -27.794 1.00 86.31 167 SER A CA 1
ATOM 1309 C C . SER A 1 167 ? 5.957 -3.888 -28.676 1.00 86.31 167 SER A C 1
ATOM 1311 O O . SER A 1 167 ? 5.912 -4.306 -29.830 1.00 86.31 167 SER A O 1
ATOM 1313 N N . GLU A 1 168 ? 4.984 -3.132 -28.164 1.00 85.12 168 GLU A N 1
ATOM 1314 C CA . GLU A 1 168 ? 3.759 -2.824 -28.915 1.00 85.12 168 GLU A CA 1
ATOM 1315 C C . GLU A 1 168 ? 4.008 -2.215 -30.315 1.00 85.12 168 GLU A C 1
ATOM 1317 O O . GLU A 1 168 ? 3.374 -2.687 -31.264 1.00 85.12 168 GLU A O 1
ATOM 1322 N N . PRO A 1 169 ? 4.944 -1.258 -30.512 1.00 89.06 169 PRO A N 1
ATOM 1323 C CA . PRO A 1 169 ? 5.240 -0.736 -31.849 1.00 89.06 169 PRO A CA 1
ATOM 1324 C C . PRO A 1 169 ? 5.790 -1.800 -32.809 1.00 89.06 169 PRO A C 1
ATOM 1326 O O . PRO A 1 169 ? 5.389 -1.852 -33.973 1.00 89.06 169 PRO A O 1
ATOM 1329 N N . LEU A 1 170 ? 6.666 -2.690 -32.323 1.00 91.38 170 LEU A N 1
ATOM 1330 C CA . LEU A 1 170 ? 7.199 -3.794 -33.127 1.00 91.38 170 LEU A CA 1
ATOM 1331 C C . LEU A 1 170 ? 6.108 -4.804 -33.467 1.00 91.38 170 LEU A C 1
ATOM 1333 O O . LEU A 1 170 ? 5.946 -5.156 -34.630 1.00 91.38 170 LEU A O 1
ATOM 1337 N N . SER A 1 171 ? 5.313 -5.206 -32.479 1.00 91.06 171 SER A N 1
ATOM 1338 C CA . SER A 1 171 ? 4.132 -6.049 -32.655 1.00 91.06 171 SER A CA 1
ATOM 1339 C C . SER A 1 171 ? 3.177 -5.493 -33.717 1.00 91.06 171 SER A C 1
ATOM 1341 O O . SER A 1 171 ? 2.703 -6.226 -34.586 1.00 91.06 171 SER A O 1
ATOM 1343 N N . ALA A 1 172 ? 2.905 -4.185 -33.685 1.00 89.06 172 ALA A N 1
ATOM 1344 C CA . ALA A 1 172 ? 2.053 -3.525 -34.668 1.00 89.06 172 ALA A CA 1
ATOM 1345 C C . ALA A 1 172 ? 2.652 -3.578 -36.083 1.00 89.06 172 ALA A C 1
ATOM 1347 O O . ALA A 1 172 ? 1.932 -3.893 -37.032 1.00 89.06 172 ALA A O 1
ATOM 1348 N N . ARG A 1 173 ? 3.960 -3.325 -36.236 1.00 90.12 173 ARG A N 1
ATOM 1349 C CA . ARG A 1 173 ? 4.665 -3.422 -37.526 1.00 90.12 173 ARG A CA 1
ATOM 1350 C C . ARG A 1 173 ? 4.728 -4.857 -38.060 1.00 90.12 173 ARG A C 1
ATOM 1352 O O . ARG A 1 173 ? 4.433 -5.062 -39.232 1.00 90.12 173 ARG A O 1
ATOM 1359 N N . ILE A 1 174 ? 5.000 -5.848 -37.209 1.00 91.25 174 ILE A N 1
ATOM 1360 C CA . ILE A 1 174 ? 5.006 -7.276 -37.577 1.00 91.25 174 ILE A CA 1
ATOM 1361 C C . ILE A 1 174 ? 3.631 -7.703 -38.106 1.00 91.25 174 ILE A C 1
ATOM 1363 O O . ILE A 1 174 ? 3.542 -8.350 -39.147 1.00 91.25 174 ILE A O 1
ATOM 1367 N N . ARG A 1 175 ? 2.543 -7.291 -37.441 1.00 88.88 175 ARG A N 1
ATOM 1368 C CA . ARG A 1 175 ? 1.179 -7.598 -37.898 1.00 88.88 175 ARG A CA 1
ATOM 1369 C C . ARG A 1 175 ? 0.829 -6.942 -39.236 1.00 88.88 175 ARG A C 1
ATOM 1371 O O . ARG A 1 175 ? 0.122 -7.560 -40.022 1.00 88.88 175 ARG A O 1
ATOM 1378 N N . ARG A 1 176 ? 1.356 -5.750 -39.548 1.00 87.50 176 ARG A N 1
ATOM 1379 C CA . ARG A 1 176 ? 1.128 -5.081 -40.850 1.00 87.50 176 ARG A CA 1
ATOM 1380 C C . ARG A 1 176 ? 1.688 -5.854 -42.045 1.00 87.50 176 ARG A C 1
ATOM 1382 O O . ARG A 1 176 ? 1.138 -5.721 -43.140 1.00 87.50 176 ARG A O 1
ATOM 1389 N N . CYS A 1 177 ? 2.718 -6.677 -41.835 1.00 84.06 177 CYS A N 1
ATOM 1390 C CA . CYS A 1 177 ? 3.288 -7.548 -42.867 1.00 84.06 177 CYS A CA 1
ATOM 1391 C C . CYS A 1 177 ? 2.274 -8.587 -43.388 1.00 84.06 177 CYS A C 1
ATOM 1393 O O . CYS A 1 177 ? 2.367 -9.026 -44.529 1.00 84.06 177 CYS A O 1
ATOM 1395 N N . ARG A 1 178 ? 1.256 -8.948 -42.587 1.00 76.44 178 ARG A N 1
ATOM 1396 C CA . ARG A 1 178 ? 0.164 -9.844 -43.004 1.00 76.44 178 ARG A CA 1
ATOM 1397 C C . ARG A 1 178 ? -0.737 -9.219 -44.066 1.00 76.44 178 ARG A C 1
ATOM 1399 O O . ARG A 1 178 ? -1.199 -9.915 -44.968 1.00 76.44 178 ARG A O 1
ATOM 1406 N N . ASP A 1 179 ? -1.020 -7.930 -43.926 1.00 62.81 179 ASP A N 1
ATOM 1407 C CA . ASP A 1 179 ? -2.128 -7.285 -44.632 1.00 62.81 179 ASP A CA 1
ATOM 1408 C C . ASP A 1 179 ? -1.729 -6.769 -46.026 1.00 62.81 179 ASP A C 1
ATOM 1410 O O . ASP A 1 179 ? -2.539 -6.132 -46.698 1.00 62.81 179 ASP A O 1
ATOM 1414 N N . GLY A 1 180 ? -0.476 -6.993 -46.463 1.00 60.22 180 GLY A N 1
ATOM 1415 C CA . GLY A 1 180 ? 0.067 -6.432 -47.713 1.00 60.22 180 GLY A CA 1
ATOM 1416 C C . GLY A 1 180 ? -0.013 -4.900 -47.756 1.00 60.22 180 GLY A C 1
ATOM 1417 O O . GLY A 1 180 ? -0.058 -4.281 -48.822 1.00 60.22 180 GLY A O 1
ATOM 1418 N N . SER A 1 181 ? -0.131 -4.282 -46.579 1.00 62.06 181 SER A N 1
ATOM 1419 C CA . SER A 1 181 ? -0.310 -2.848 -46.423 1.00 62.06 181 SER A CA 1
ATOM 1420 C C . SER A 1 181 ? 0.947 -2.111 -46.896 1.00 62.06 181 SER A C 1
ATOM 1422 O O . SER A 1 181 ? 2.066 -2.556 -46.657 1.00 62.06 181 SER A O 1
ATOM 1424 N N . ARG A 1 182 ? 0.784 -0.982 -47.604 1.00 63.91 182 ARG A N 1
ATOM 1425 C CA . ARG A 1 182 ? 1.937 -0.229 -48.129 1.00 63.91 182 ARG A CA 1
ATOM 1426 C C . ARG A 1 182 ? 2.843 0.211 -46.974 1.00 63.91 182 ARG A C 1
ATOM 1428 O O . ARG A 1 182 ? 2.426 1.036 -46.159 1.00 63.91 182 ARG A O 1
ATOM 1435 N N . TRP A 1 183 ? 4.085 -0.271 -46.965 1.00 79.12 183 TRP A N 1
ATOM 1436 C CA . TRP A 1 183 ? 5.155 0.179 -46.073 1.00 79.12 183 TRP A CA 1
ATOM 1437 C C . TRP A 1 183 ? 5.648 1.565 -46.516 1.00 79.12 183 TRP A C 1
ATOM 1439 O O . TRP A 1 183 ? 6.657 1.706 -47.195 1.00 79.12 183 TRP A O 1
ATOM 1449 N N . ARG A 1 184 ? 4.842 2.603 -46.256 1.00 70.25 184 ARG A N 1
ATOM 1450 C CA . ARG A 1 184 ? 5.076 3.949 -46.815 1.00 70.25 184 ARG A CA 1
ATOM 1451 C C . ARG A 1 184 ? 6.218 4.702 -46.138 1.00 70.25 184 ARG A C 1
ATOM 1453 O O . ARG A 1 184 ? 6.839 5.535 -46.783 1.00 70.25 184 ARG A O 1
ATOM 1460 N N . GLU A 1 185 ? 6.460 4.428 -44.859 1.00 82.94 185 GLU A N 1
ATOM 1461 C CA . GLU A 1 185 ? 7.444 5.136 -44.041 1.00 82.94 185 GLU A CA 1
ATOM 1462 C C . GLU A 1 185 ? 8.217 4.142 -43.174 1.00 82.94 185 GLU A C 1
ATOM 1464 O O . GLU A 1 185 ? 7.612 3.312 -42.474 1.00 82.94 185 GLU A O 1
ATOM 1469 N N . SER A 1 186 ? 9.548 4.249 -43.219 1.00 87.81 186 SER A N 1
ATOM 1470 C CA . SER A 1 186 ? 10.443 3.496 -42.343 1.00 87.81 186 SER A CA 1
ATOM 1471 C C . SER A 1 186 ? 10.187 3.855 -40.883 1.00 87.81 186 SER A C 1
ATOM 1473 O O . SER A 1 186 ? 9.908 5.011 -40.550 1.00 87.81 186 SER A O 1
ATOM 1475 N N . MET A 1 187 ? 10.293 2.864 -40.006 1.00 90.31 187 MET A N 1
ATOM 1476 C CA . MET A 1 187 ? 10.218 3.052 -38.569 1.00 90.31 187 MET A CA 1
ATOM 1477 C C . MET A 1 187 ? 11.309 4.027 -38.130 1.00 90.31 187 MET A C 1
ATOM 1479 O O . MET A 1 187 ? 12.486 3.867 -38.450 1.00 90.31 187 MET A O 1
ATOM 1483 N N . ASN A 1 188 ? 10.914 5.042 -37.368 1.00 89.62 188 ASN A N 1
ATOM 1484 C CA . ASN A 1 188 ? 11.849 5.972 -36.746 1.00 89.62 188 ASN A CA 1
ATOM 1485 C C . ASN A 1 188 ? 12.019 5.659 -35.249 1.00 89.62 188 ASN A C 1
ATOM 1487 O O . ASN A 1 188 ? 11.244 4.909 -34.650 1.00 89.62 188 ASN A O 1
ATOM 1491 N N . ALA A 1 189 ? 13.045 6.245 -34.628 1.00 87.56 189 ALA A N 1
ATOM 1492 C CA . ALA A 1 189 ? 13.370 5.985 -33.226 1.00 87.56 189 ALA A CA 1
ATOM 1493 C C . ALA A 1 189 ? 12.234 6.380 -32.261 1.00 87.56 189 ALA A C 1
ATOM 1495 O O . ALA A 1 189 ? 12.063 5.741 -31.221 1.00 87.56 189 ALA A O 1
ATOM 1496 N N . LYS A 1 190 ? 11.423 7.388 -32.615 1.00 83.06 190 LYS A N 1
ATOM 1497 C CA . LYS A 1 190 ? 10.276 7.814 -31.803 1.00 83.06 190 LYS A CA 1
ATOM 1498 C C . LYS A 1 190 ? 9.143 6.797 -31.850 1.00 83.06 190 LYS A C 1
ATOM 1500 O O . LYS A 1 190 ? 8.618 6.434 -30.804 1.00 83.06 190 LYS A O 1
ATOM 1505 N N . GLU A 1 191 ? 8.835 6.275 -33.035 1.00 86.00 191 GLU A N 1
ATOM 1506 C CA . GLU A 1 191 ? 7.861 5.198 -33.207 1.00 86.00 191 GLU A CA 1
ATOM 1507 C C . GLU A 1 191 ? 8.277 3.941 -32.435 1.00 86.00 191 GLU A C 1
ATOM 1509 O O . GLU A 1 191 ? 7.471 3.393 -31.686 1.00 86.00 191 GLU A O 1
ATOM 1514 N N . LEU A 1 192 ? 9.541 3.513 -32.551 1.00 86.88 192 LEU A N 1
ATOM 1515 C CA . LEU A 1 192 ? 10.061 2.358 -31.808 1.00 86.88 192 LEU A CA 1
ATOM 1516 C C . LEU A 1 192 ? 9.916 2.538 -30.288 1.00 86.88 192 LEU A C 1
ATOM 1518 O O . LEU A 1 192 ? 9.683 1.578 -29.551 1.00 86.88 192 LEU A O 1
ATOM 1522 N N . ALA A 1 193 ? 10.039 3.780 -29.824 1.00 78.06 193 ALA A N 1
ATOM 1523 C CA . ALA A 1 193 ? 9.869 4.148 -28.432 1.00 78.06 193 ALA A CA 1
ATOM 1524 C C . ALA A 1 193 ? 8.388 4.268 -27.992 1.00 78.06 193 ALA A C 1
ATOM 1526 O O . ALA A 1 193 ? 8.141 4.205 -26.788 1.00 78.06 193 ALA A O 1
ATOM 1527 N N . GLY A 1 194 ? 7.421 4.375 -28.917 1.00 70.06 194 GLY A N 1
ATOM 1528 C CA . GLY A 1 194 ? 5.956 4.356 -28.709 1.00 70.06 194 GLY A CA 1
ATOM 1529 C C . GLY A 1 194 ? 5.358 5.532 -27.914 1.00 70.06 194 GLY A C 1
ATOM 1530 O O . GLY A 1 194 ? 6.110 6.317 -27.336 1.00 70.06 194 GLY A O 1
ATOM 1531 N N . ASP A 1 195 ? 4.021 5.572 -27.789 1.00 60.44 195 ASP A N 1
ATOM 1532 C CA . ASP A 1 195 ? 3.234 6.568 -27.018 1.00 60.44 195 ASP A CA 1
ATOM 1533 C C . ASP A 1 195 ? 2.632 6.004 -25.702 1.00 60.44 195 ASP A C 1
ATOM 1535 O O . ASP A 1 195 ? 2.660 4.799 -25.457 1.00 60.44 195 ASP A O 1
ATOM 1539 N N . GLY A 1 196 ? 2.163 6.903 -24.822 1.00 58.41 196 GLY A N 1
ATOM 1540 C CA . GLY A 1 196 ? 2.104 6.751 -23.357 1.00 58.41 196 GLY A CA 1
ATOM 1541 C C . GLY A 1 196 ? 1.148 5.740 -22.701 1.00 58.41 196 GLY A C 1
ATOM 1542 O O . GLY A 1 196 ? 0.297 5.109 -23.318 1.00 58.41 196 GLY A O 1
ATOM 1543 N N . PHE A 1 197 ? 1.308 5.599 -21.380 1.00 61.94 197 PHE A N 1
ATOM 1544 C CA . PHE A 1 197 ? 0.490 4.741 -20.513 1.00 61.94 197 PHE A CA 1
ATOM 1545 C C . PHE A 1 197 ? -0.818 5.442 -20.096 1.00 61.94 197 PHE A C 1
ATOM 1547 O O . PHE A 1 197 ? -0.817 6.627 -19.755 1.00 61.94 197 PHE A O 1
ATOM 1554 N N . ALA A 1 198 ? -1.936 4.710 -20.096 1.00 58.69 198 ALA A N 1
ATOM 1555 C CA . ALA A 1 198 ? -3.263 5.288 -19.894 1.00 58.69 198 ALA A CA 1
ATOM 1556 C C . ALA A 1 198 ? -3.778 5.211 -18.444 1.00 58.69 198 ALA A C 1
ATOM 1558 O O . ALA A 1 198 ? -3.610 4.202 -17.759 1.00 58.69 198 ALA A O 1
ATOM 1559 N N . SER A 1 199 ? -4.534 6.260 -18.098 1.00 70.81 199 SER A N 1
ATOM 1560 C CA . SER A 1 199 ? -5.463 6.486 -16.976 1.00 70.81 199 SER A CA 1
ATOM 1561 C C . SER A 1 199 ? -4.917 7.085 -15.675 1.00 70.81 199 SER A C 1
ATOM 1563 O O . SER A 1 199 ? -4.021 6.559 -15.015 1.00 70.81 199 SER A O 1
ATOM 1565 N N . ASP A 1 200 ? -5.531 8.210 -15.303 1.00 89.81 200 ASP A N 1
ATOM 1566 C CA . ASP A 1 200 ? -5.390 8.830 -13.992 1.00 89.81 200 ASP A CA 1
ATOM 1567 C C . ASP A 1 200 ? -6.017 7.933 -12.925 1.00 89.81 200 ASP A C 1
ATOM 1569 O O . ASP A 1 200 ? -7.063 7.317 -13.138 1.00 89.81 200 ASP A O 1
ATOM 1573 N N . SER A 1 201 ? -5.397 7.895 -11.749 1.00 92.88 201 SER A N 1
ATOM 1574 C CA . SER A 1 201 ? -5.954 7.203 -10.593 1.00 92.88 201 SER A CA 1
ATOM 1575 C C . SER A 1 201 ? -5.654 7.960 -9.305 1.00 92.88 201 SER A C 1
ATOM 1577 O O . SER A 1 201 ? -4.572 8.524 -9.123 1.00 92.88 201 SER A O 1
ATOM 1579 N N . THR A 1 202 ? -6.630 7.986 -8.406 1.00 96.56 202 THR A N 1
ATOM 1580 C CA . THR A 1 202 ? -6.501 8.500 -7.044 1.00 96.56 202 THR A CA 1
ATOM 1581 C C . THR A 1 202 ? -6.953 7.403 -6.103 1.00 96.56 202 THR A C 1
ATOM 1583 O O . THR A 1 202 ? -8.100 6.973 -6.162 1.00 96.56 202 THR A O 1
ATOM 1586 N N . LEU A 1 203 ? -6.072 6.966 -5.215 1.00 97.19 203 LEU A N 1
ATOM 1587 C CA . LEU A 1 203 ? -6.387 5.952 -4.223 1.00 97.19 203 LEU A CA 1
ATOM 1588 C C . LEU A 1 203 ? -5.992 6.437 -2.835 1.00 97.19 203 LEU A C 1
ATOM 1590 O O . LEU A 1 203 ? -4.885 6.937 -2.633 1.00 97.19 203 LEU A O 1
ATOM 1594 N N . VAL A 1 204 ? -6.876 6.219 -1.867 1.00 97.25 204 VAL A N 1
ATOM 1595 C CA . VAL A 1 204 ? -6.599 6.425 -0.448 1.00 97.25 204 VAL A CA 1
ATOM 1596 C C . VAL A 1 204 ? -6.961 5.165 0.311 1.00 97.25 204 VAL A C 1
ATOM 1598 O O . VAL A 1 204 ? -8.099 4.698 0.236 1.00 97.25 204 VAL A O 1
ATOM 1601 N N . ILE A 1 205 ? -6.010 4.641 1.077 1.00 96.06 205 ILE A N 1
ATOM 1602 C CA . ILE A 1 205 ? -6.266 3.561 2.027 1.00 96.06 205 ILE A CA 1
ATOM 1603 C C . ILE A 1 205 ? -5.959 4.014 3.450 1.00 96.06 205 ILE A C 1
ATOM 1605 O O . ILE A 1 205 ? -5.088 4.858 3.677 1.00 96.06 205 ILE A O 1
ATOM 1609 N N . SER A 1 206 ? -6.636 3.411 4.424 1.00 94.81 206 SER A N 1
ATOM 1610 C CA . SER A 1 206 ? -6.233 3.539 5.822 1.00 94.81 206 SER A CA 1
ATOM 1611 C C . SER A 1 206 ? -4.924 2.791 6.057 1.00 94.81 206 SER A C 1
ATOM 1613 O O . SER A 1 206 ? -4.778 1.617 5.703 1.00 94.81 206 SER A O 1
ATOM 1615 N N . ARG A 1 207 ? -3.983 3.445 6.732 1.00 94.81 207 ARG A N 1
ATOM 1616 C CA . ARG A 1 207 ? -2.737 2.829 7.187 1.00 94.81 207 ARG A CA 1
ATOM 1617 C C . ARG A 1 207 ? -2.990 1.754 8.249 1.00 94.81 207 ARG A C 1
ATOM 1619 O O . ARG A 1 207 ? -2.307 0.730 8.271 1.00 94.81 207 ARG A O 1
ATOM 1626 N N . HIS A 1 208 ? -4.005 1.939 9.090 1.00 94.31 208 HIS A N 1
ATOM 1627 C CA . HIS A 1 208 ? -4.316 1.018 10.186 1.00 94.31 208 HIS A CA 1
ATOM 1628 C C . HIS A 1 208 ? -4.981 -0.255 9.670 1.00 94.31 208 HIS A C 1
ATOM 1630 O O . HIS A 1 208 ? -4.522 -1.358 9.968 1.00 94.31 208 HIS A O 1
ATOM 1636 N N . THR A 1 209 ? -6.019 -0.115 8.845 1.00 92.00 209 THR A N 1
ATOM 1637 C CA . THR A 1 209 ? -6.871 -1.235 8.415 1.00 92.00 209 THR A CA 1
ATOM 1638 C C . THR A 1 209 ? -6.528 -1.780 7.032 1.00 92.00 209 THR A C 1
ATOM 1640 O O . THR A 1 209 ? -6.801 -2.946 6.761 1.00 92.00 209 THR A O 1
ATOM 1643 N N . GLY A 1 210 ? -5.916 -0.978 6.156 1.00 90.75 210 GLY A N 1
ATOM 1644 C CA . GLY A 1 210 ? -5.760 -1.305 4.735 1.00 90.75 210 GLY A CA 1
ATOM 1645 C C . GLY A 1 210 ? -7.057 -1.183 3.925 1.00 90.75 210 GLY A C 1
ATOM 1646 O O . GLY A 1 210 ? -7.077 -1.564 2.756 1.00 90.75 210 GLY A O 1
ATOM 1647 N N . GLU A 1 211 ? -8.129 -0.671 4.538 1.00 90.56 211 GLU A N 1
ATOM 1648 C CA . GLU A 1 211 ? -9.409 -0.390 3.886 1.00 90.56 211 GLU A CA 1
ATOM 1649 C C . GLU A 1 211 ? -9.249 0.718 2.843 1.00 90.56 211 GLU A C 1
ATOM 1651 O O . GLU A 1 211 ? -8.565 1.711 3.096 1.00 90.56 211 GLU A O 1
ATOM 1656 N N . ILE A 1 212 ? -9.901 0.556 1.691 1.00 92.06 212 ILE A N 1
ATOM 1657 C CA . ILE A 1 212 ? -9.988 1.590 0.660 1.00 92.06 212 ILE A CA 1
ATOM 1658 C C . ILE A 1 212 ? -11.012 2.629 1.118 1.00 92.06 212 ILE A C 1
ATOM 1660 O O . ILE A 1 212 ? -12.198 2.333 1.219 1.00 92.06 212 ILE A O 1
ATOM 1664 N N . LEU A 1 213 ? -10.543 3.845 1.393 1.00 91.88 213 LEU A N 1
ATOM 1665 C CA . LEU A 1 213 ? -11.376 4.963 1.842 1.00 91.88 213 LEU A CA 1
ATOM 1666 C C . LEU A 1 213 ? -11.904 5.789 0.666 1.00 91.88 213 LEU A C 1
ATOM 1668 O O . LEU A 1 213 ? -12.987 6.361 0.743 1.00 91.88 213 LEU A O 1
ATOM 1672 N N . SER A 1 214 ? -11.127 5.859 -0.415 1.00 92.38 214 SER A N 1
ATOM 1673 C CA . SER A 1 214 ? -11.508 6.500 -1.671 1.00 92.38 214 SER A CA 1
ATOM 1674 C C . SER A 1 214 ? -10.731 5.870 -2.822 1.00 92.38 214 SER A C 1
ATOM 1676 O O . SER A 1 214 ? -9.541 5.589 -2.674 1.00 92.38 214 SER A O 1
ATOM 1678 N N . SER A 1 215 ? -11.396 5.646 -3.954 1.00 92.38 215 SER A N 1
ATOM 1679 C CA . SER A 1 215 ? -10.783 5.138 -5.180 1.00 92.38 215 SER A CA 1
ATOM 1680 C C . SER A 1 215 ? -11.461 5.769 -6.390 1.00 92.38 215 SER A C 1
ATOM 1682 O O . SER A 1 215 ? -12.657 5.587 -6.601 1.00 92.38 215 SER A O 1
ATOM 1684 N N . GLU A 1 216 ? -10.686 6.488 -7.192 1.00 91.06 216 GLU A N 1
ATOM 1685 C CA . GLU A 1 216 ? -11.083 7.058 -8.478 1.00 91.06 216 GLU A CA 1
ATOM 1686 C C . GLU A 1 216 ? -10.123 6.523 -9.556 1.00 91.06 216 GLU A C 1
ATOM 1688 O O . GLU A 1 216 ? -8.905 6.466 -9.349 1.00 91.06 216 GLU A O 1
ATOM 1693 N N . GLY A 1 217 ? -10.659 6.119 -10.710 1.00 85.81 217 GLY A N 1
ATOM 1694 C CA . GLY A 1 217 ? -9.878 5.469 -11.768 1.00 85.81 217 GLY A CA 1
ATOM 1695 C C . GLY A 1 217 ? -9.472 4.019 -11.440 1.00 85.81 217 GLY A C 1
ATOM 1696 O O . GLY A 1 217 ? -9.939 3.445 -10.453 1.00 85.81 217 GLY A O 1
ATOM 1697 N N . PRO A 1 218 ? -8.622 3.394 -12.272 1.00 81.62 218 PRO A N 1
ATOM 1698 C CA . PRO A 1 218 ? -8.288 1.976 -12.153 1.00 81.62 218 PRO A CA 1
ATOM 1699 C C . PRO A 1 218 ? -7.147 1.732 -11.152 1.00 81.62 218 PRO A C 1
ATOM 1701 O O . PRO A 1 218 ? -5.973 1.652 -11.513 1.00 81.62 218 PRO A O 1
ATOM 1704 N N . ALA A 1 219 ? -7.496 1.588 -9.874 1.00 87.62 219 ALA A N 1
ATOM 1705 C CA . ALA A 1 219 ? -6.533 1.404 -8.785 1.00 87.62 219 ALA A CA 1
ATOM 1706 C C . ALA A 1 219 ? -5.835 0.028 -8.785 1.00 87.62 219 ALA A C 1
ATOM 1708 O O . ALA A 1 219 ? -4.799 -0.155 -8.149 1.00 87.62 219 ALA A O 1
ATOM 1709 N N . ASP A 1 220 ? -6.397 -0.947 -9.479 1.00 85.38 220 ASP A N 1
ATOM 1710 C CA . ASP A 1 220 ? -6.006 -2.354 -9.486 1.00 85.38 220 ASP A CA 1
ATOM 1711 C C . ASP A 1 220 ? -5.290 -2.765 -10.783 1.00 85.38 220 ASP A C 1
ATOM 1713 O O . ASP A 1 220 ? -4.704 -3.846 -10.849 1.00 85.38 220 ASP A O 1
ATOM 1717 N N . VAL A 1 221 ? -5.213 -1.863 -11.767 1.00 81.75 221 VAL A N 1
ATOM 1718 C CA . VAL A 1 221 ? -4.459 -2.076 -13.008 1.00 81.75 221 VAL A CA 1
ATOM 1719 C C . VAL A 1 221 ? -2.961 -1.847 -12.763 1.00 81.75 221 VAL A C 1
ATOM 1721 O O . VAL A 1 221 ? -2.573 -0.768 -12.308 1.00 81.75 221 VAL A O 1
ATOM 1724 N N . PRO A 1 222 ? -2.086 -2.832 -13.048 1.00 85.00 222 PRO A N 1
ATOM 1725 C CA . PRO A 1 222 ? -0.645 -2.660 -12.908 1.00 85.00 222 PRO A CA 1
ATOM 1726 C C . PRO A 1 222 ? -0.092 -1.589 -13.849 1.00 85.00 222 PRO A C 1
ATOM 1728 O O . PRO A 1 222 ? -0.317 -1.631 -15.056 1.00 85.00 222 PRO A O 1
ATOM 1731 N N . ILE A 1 223 ? 0.702 -0.672 -13.296 1.00 85.94 223 ILE A N 1
ATOM 1732 C CA . ILE A 1 223 ? 1.387 0.388 -14.043 1.00 85.94 223 ILE A CA 1
ATOM 1733 C C . ILE A 1 223 ? 2.885 0.384 -13.723 1.00 85.94 223 ILE A C 1
ATOM 1735 O O . ILE A 1 223 ? 3.295 -0.146 -12.683 1.00 85.94 223 ILE A O 1
ATOM 1739 N N . PRO A 1 224 ? 3.739 0.977 -14.572 1.00 88.62 224 PRO A N 1
ATOM 1740 C CA . PRO A 1 224 ? 5.126 1.198 -14.201 1.00 88.62 224 PRO A CA 1
ATOM 1741 C C . PRO A 1 224 ? 5.207 2.148 -13.001 1.00 88.62 224 PRO A C 1
ATOM 1743 O O . PRO A 1 224 ? 4.603 3.218 -12.984 1.00 88.62 224 PRO A O 1
ATOM 1746 N N . PHE A 1 225 ? 5.978 1.765 -11.987 1.00 89.31 225 PHE A N 1
ATOM 1747 C CA . PHE A 1 225 ? 6.005 2.468 -10.699 1.00 89.31 225 PHE A CA 1
ATOM 1748 C C . PHE A 1 225 ? 7.026 3.623 -10.652 1.00 89.31 225 PHE A C 1
ATOM 1750 O O . PHE A 1 225 ? 7.084 4.382 -9.677 1.00 89.31 225 PHE A O 1
ATOM 1757 N N . GLY A 1 226 ? 7.859 3.774 -11.688 1.00 89.88 226 GLY A N 1
ATOM 1758 C CA . GLY A 1 226 ? 8.916 4.784 -11.741 1.00 89.88 226 GLY A CA 1
ATOM 1759 C C . GLY A 1 226 ? 9.840 4.725 -10.517 1.00 89.88 226 GLY A C 1
ATOM 1760 O O . GLY A 1 226 ? 10.224 3.670 -10.037 1.00 89.88 226 GLY A O 1
ATOM 1761 N N . SER A 1 227 ? 10.167 5.875 -9.930 1.00 94.62 227 SER A N 1
ATOM 1762 C CA . SER A 1 227 ? 11.029 5.929 -8.738 1.00 94.62 227 SER A CA 1
ATOM 1763 C C . SER A 1 227 ? 10.334 5.600 -7.402 1.00 94.62 227 SER A C 1
ATOM 1765 O O . SER A 1 227 ? 10.965 5.769 -6.355 1.00 94.62 227 SER A O 1
ATOM 1767 N N . THR A 1 228 ? 9.069 5.160 -7.390 1.00 96.75 228 THR A N 1
ATOM 1768 C CA . THR A 1 228 ? 8.328 4.931 -6.130 1.00 96.75 228 THR A CA 1
ATOM 1769 C C . THR A 1 228 ? 8.789 3.692 -5.356 1.00 96.75 228 THR A C 1
ATOM 1771 O O . THR A 1 228 ? 8.617 3.663 -4.147 1.00 96.75 228 THR A O 1
ATOM 1774 N N . LEU A 1 229 ? 9.473 2.716 -5.969 1.00 95.69 229 LEU A N 1
ATOM 1775 C CA . LEU A 1 229 ? 10.005 1.552 -5.232 1.00 95.69 229 LEU A CA 1
ATOM 1776 C C . LEU A 1 229 ? 11.445 1.712 -4.710 1.00 95.69 229 LEU A C 1
ATOM 1778 O O . LEU A 1 229 ? 11.934 0.853 -3.981 1.00 95.69 229 LEU A O 1
ATOM 1782 N N . LYS A 1 230 ? 12.119 2.839 -4.972 1.00 95.62 230 LYS A N 1
ATOM 1783 C CA . LYS A 1 230 ? 13.454 3.127 -4.402 1.00 95.62 230 LYS A CA 1
ATOM 1784 C C . LYS A 1 230 ? 13.552 3.022 -2.868 1.00 95.62 230 LYS A C 1
ATOM 1786 O O . LYS A 1 230 ? 14.582 2.532 -2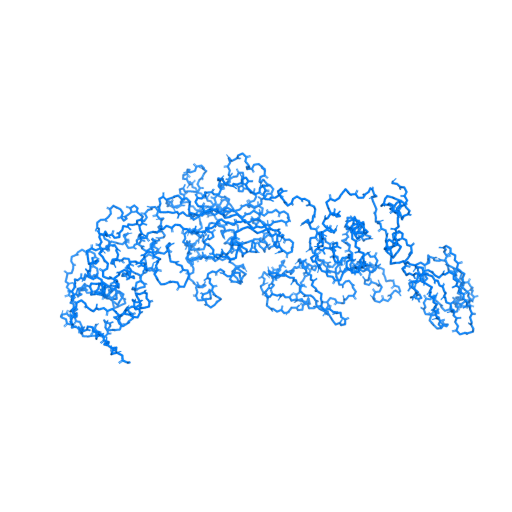.410 1.00 95.62 230 LYS A O 1
ATOM 1791 N N . PRO A 1 231 ? 12.545 3.426 -2.060 1.00 96.50 231 PRO A N 1
ATOM 1792 C CA . PRO A 1 231 ? 12.603 3.231 -0.610 1.00 96.50 231 PRO A CA 1
ATOM 1793 C C . PRO A 1 231 ? 12.790 1.762 -0.213 1.00 96.50 231 PRO A C 1
ATOM 1795 O O . PRO A 1 231 ? 13.503 1.466 0.737 1.00 96.50 231 PRO A O 1
ATOM 1798 N N . PHE A 1 232 ? 12.205 0.835 -0.972 1.00 95.50 232 PHE A N 1
ATOM 1799 C CA . PHE A 1 232 ? 12.240 -0.596 -0.677 1.00 95.50 232 PHE A CA 1
ATOM 1800 C C . PHE A 1 232 ? 13.638 -1.188 -0.897 1.00 95.50 232 PHE A C 1
ATOM 1802 O O . PHE A 1 232 ? 14.046 -2.074 -0.153 1.00 95.50 232 PHE A O 1
ATOM 1809 N N . VAL A 1 233 ? 14.416 -0.646 -1.841 1.00 93.62 233 VAL A N 1
ATOM 1810 C CA . VAL A 1 233 ? 15.825 -1.033 -2.062 1.00 93.62 233 VAL A CA 1
ATOM 1811 C C . VAL A 1 233 ? 16.692 -0.733 -0.836 1.00 93.62 233 VAL A C 1
ATOM 1813 O O . VAL A 1 233 ? 17.649 -1.454 -0.539 1.00 93.62 233 VAL A O 1
ATOM 1816 N N . LEU A 1 234 ? 16.356 0.319 -0.081 1.00 92.44 234 LEU A N 1
ATOM 1817 C CA . LEU A 1 234 ? 17.093 0.651 1.135 1.00 92.44 234 LEU A CA 1
ATOM 1818 C C . LEU A 1 234 ? 16.833 -0.331 2.279 1.00 92.44 234 LEU A C 1
ATOM 1820 O O . LEU A 1 234 ? 17.684 -0.443 3.147 1.00 92.44 234 LEU A O 1
ATOM 1824 N N . THR A 1 235 ? 15.757 -1.122 2.250 1.00 90.50 235 THR A N 1
ATOM 1825 C CA . THR A 1 235 ? 15.559 -2.187 3.257 1.00 90.50 235 THR A CA 1
ATOM 1826 C C . THR A 1 235 ? 16.575 -3.323 3.129 1.00 90.50 235 THR A C 1
ATOM 1828 O O . THR A 1 235 ? 16.837 -4.045 4.086 1.00 90.50 235 THR A O 1
ATOM 1831 N N . ALA A 1 236 ? 17.199 -3.456 1.956 1.00 83.69 236 ALA A N 1
ATOM 1832 C CA . ALA A 1 236 ? 18.275 -4.405 1.701 1.00 83.69 236 ALA A CA 1
ATOM 1833 C C . ALA A 1 236 ? 19.670 -3.839 2.000 1.00 83.69 236 ALA A C 1
ATOM 1835 O O . ALA A 1 236 ? 20.665 -4.543 1.815 1.00 83.69 236 ALA A O 1
ATOM 1836 N N . THR A 1 237 ? 19.783 -2.551 2.335 1.00 75.56 237 THR A N 1
ATOM 1837 C CA . THR A 1 237 ? 21.050 -1.808 2.322 1.00 75.56 237 THR A CA 1
ATOM 1838 C C . THR A 1 237 ? 21.267 -1.117 3.663 1.00 75.56 237 THR A C 1
ATOM 1840 O O . THR A 1 237 ? 20.345 -0.548 4.231 1.00 75.56 237 THR A O 1
ATOM 1843 N N . SER A 1 238 ? 22.494 -1.119 4.187 1.00 64.88 238 SER A N 1
ATOM 1844 C CA . SER A 1 238 ? 22.777 -0.341 5.395 1.00 64.88 238 SER A CA 1
ATOM 1845 C C . SER A 1 238 ? 22.844 1.155 5.064 1.00 64.88 238 SER A C 1
ATOM 1847 O O . SER A 1 238 ? 23.426 1.552 4.052 1.00 64.88 238 SER A O 1
ATOM 1849 N N . ALA A 1 239 ? 22.315 2.009 5.945 1.00 61.34 239 ALA A N 1
ATOM 1850 C CA . ALA A 1 239 ? 22.331 3.470 5.782 1.00 61.34 239 ALA A CA 1
ATOM 1851 C C . ALA A 1 239 ? 23.749 4.083 5.655 1.00 61.34 239 ALA A C 1
ATOM 1853 O O . ALA A 1 239 ? 23.895 5.258 5.339 1.00 61.34 239 ALA A O 1
ATOM 1854 N N . ARG A 1 240 ? 24.812 3.293 5.874 1.00 72.25 240 ARG A N 1
ATOM 1855 C CA . ARG A 1 240 ? 26.215 3.737 5.861 1.00 72.25 240 ARG A CA 1
ATOM 1856 C C . ARG A 1 240 ? 26.879 3.702 4.481 1.00 72.25 240 ARG A C 1
ATOM 1858 O O . ARG A 1 240 ? 28.034 4.107 4.363 1.00 72.25 240 ARG A O 1
ATOM 1865 N N . VAL A 1 241 ? 26.203 3.209 3.442 1.00 82.94 241 VAL A N 1
ATOM 1866 C CA . VAL A 1 241 ? 26.791 3.149 2.096 1.00 82.94 241 VAL A CA 1
ATOM 1867 C C . VAL A 1 241 ? 26.823 4.548 1.476 1.00 82.94 241 VAL A C 1
ATOM 1869 O O . VAL A 1 241 ? 25.786 5.158 1.224 1.00 82.94 241 VAL A O 1
ATOM 1872 N N . SER A 1 242 ? 28.030 5.048 1.209 1.00 86.44 242 SER A N 1
ATOM 1873 C CA . SER A 1 242 ? 28.268 6.320 0.527 1.00 86.44 242 SER A CA 1
ATOM 1874 C C . SER A 1 242 ? 29.048 6.083 -0.762 1.00 86.44 242 SER A C 1
ATOM 1876 O O . SER A 1 242 ? 30.067 5.389 -0.757 1.00 86.44 242 SER A O 1
ATOM 1878 N N . ILE A 1 243 ? 28.567 6.649 -1.868 1.00 89.19 243 ILE A N 1
ATOM 1879 C CA . ILE A 1 243 ? 29.100 6.402 -3.212 1.00 89.19 243 ILE A CA 1
ATOM 1880 C C . ILE A 1 243 ? 29.563 7.723 -3.824 1.00 89.19 243 ILE A C 1
ATOM 1882 O O . ILE A 1 243 ? 28.860 8.731 -3.750 1.00 89.19 243 ILE A O 1
ATOM 1886 N N . LEU A 1 244 ? 30.759 7.712 -4.417 1.00 87.56 244 LEU A N 1
ATOM 1887 C CA . LEU A 1 244 ? 31.303 8.837 -5.175 1.00 87.56 244 LEU A CA 1
ATOM 1888 C C . LEU A 1 244 ? 30.593 8.949 -6.531 1.00 87.56 244 LEU A C 1
ATOM 1890 O O . LEU A 1 244 ? 30.492 7.959 -7.257 1.00 87.56 244 LEU A O 1
ATOM 1894 N N . ALA A 1 245 ? 30.129 10.153 -6.860 1.00 84.25 245 ALA A N 1
ATOM 1895 C CA . ALA A 1 245 ? 29.465 10.441 -8.121 1.00 84.25 245 ALA A CA 1
ATOM 1896 C C . ALA A 1 245 ? 30.370 10.145 -9.321 1.00 84.25 245 ALA A C 1
ATOM 1898 O O . ALA A 1 245 ? 31.547 10.509 -9.334 1.00 84.25 245 ALA A O 1
ATOM 1899 N N . SER A 1 246 ? 29.818 9.470 -10.327 1.00 80.81 246 SER A N 1
ATOM 1900 C CA . SER A 1 246 ? 30.539 9.117 -11.549 1.00 80.81 246 SER A CA 1
ATOM 1901 C C . SER A 1 246 ? 29.559 8.815 -12.678 1.00 80.81 246 SER A C 1
ATOM 1903 O O . SER A 1 246 ? 28.728 7.912 -12.548 1.00 80.81 246 SER A O 1
ATOM 1905 N N . GLY A 1 247 ? 29.691 9.550 -13.781 1.00 78.25 247 GLY A N 1
ATOM 1906 C CA . GLY A 1 247 ? 28.867 9.394 -14.978 1.00 78.25 247 GLY A CA 1
ATOM 1907 C C . GLY A 1 247 ? 27.640 10.319 -15.024 1.00 78.25 247 GLY A C 1
ATOM 1908 O O . GLY A 1 247 ? 27.263 10.907 -14.008 1.00 78.25 247 GLY A O 1
ATOM 1909 N N . PRO A 1 248 ? 27.010 10.442 -16.203 1.00 75.56 248 PRO A N 1
ATOM 1910 C CA . PRO A 1 248 ? 25.910 11.377 -16.464 1.00 75.56 248 PRO A CA 1
ATOM 1911 C C . PRO A 1 248 ? 24.606 11.030 -15.726 1.00 75.56 248 PRO A C 1
ATOM 1913 O O . PRO A 1 248 ? 23.718 11.862 -15.566 1.00 75.56 248 PRO A O 1
ATOM 1916 N N . GLU A 1 249 ? 24.451 9.809 -15.207 1.00 78.81 249 GLU A N 1
ATOM 1917 C CA . GLU A 1 249 ? 23.267 9.418 -14.427 1.00 78.81 249 GLU A CA 1
ATOM 1918 C C . GLU A 1 249 ? 23.150 10.178 -13.091 1.00 78.81 249 GLU A C 1
ATOM 1920 O O . GLU A 1 249 ? 22.103 10.129 -12.433 1.00 78.81 249 GLU A O 1
ATOM 1925 N N . TRP A 1 250 ? 24.216 10.882 -12.698 1.00 84.94 250 TRP A N 1
ATOM 1926 C CA . TRP A 1 250 ? 24.294 11.755 -11.528 1.00 84.94 250 TRP A CA 1
ATOM 1927 C C . TRP A 1 250 ? 23.895 13.205 -11.814 1.00 84.94 250 TRP A C 1
ATOM 1929 O O . TRP A 1 250 ? 23.678 13.967 -10.869 1.00 84.94 250 TRP A O 1
ATOM 1939 N N . ASP A 1 251 ? 23.726 13.578 -13.085 1.00 78.38 251 ASP A N 1
ATOM 1940 C CA . ASP A 1 251 ? 23.406 14.955 -13.480 1.00 78.38 251 ASP A CA 1
ATOM 1941 C C . ASP A 1 251 ? 22.032 15.379 -12.946 1.00 78.38 251 ASP A C 1
ATOM 1943 O O . ASP A 1 251 ? 21.828 16.496 -12.495 1.00 78.38 251 ASP A O 1
ATOM 1947 N N . SER A 1 252 ? 21.099 14.427 -12.873 1.00 75.50 252 SER A N 1
ATOM 1948 C CA . SER A 1 252 ? 19.764 14.629 -12.291 1.00 75.50 252 SER A CA 1
ATOM 1949 C C . SER A 1 252 ? 19.712 14.536 -10.756 1.00 75.50 252 SER A C 1
ATOM 1951 O O . SER A 1 252 ? 18.624 14.564 -10.179 1.00 75.50 252 SER A O 1
ATOM 1953 N N . CYS A 1 253 ? 20.860 14.384 -10.084 1.00 84.00 253 CYS A N 1
ATOM 1954 C CA . CYS A 1 253 ? 20.939 14.155 -8.638 1.00 84.00 253 CYS A CA 1
ATOM 1955 C C . CYS A 1 253 ? 21.293 15.399 -7.808 1.00 84.00 253 CYS A C 1
ATOM 1957 O O . CYS A 1 253 ? 21.259 15.334 -6.570 1.00 84.00 253 CYS A O 1
ATOM 1959 N N . GLY A 1 254 ? 21.681 16.516 -8.430 1.00 74.31 254 GLY A N 1
ATOM 1960 C CA . GLY A 1 254 ? 21.907 17.766 -7.706 1.00 74.31 254 GLY A CA 1
ATOM 1961 C C . GLY A 1 254 ? 20.608 18.522 -7.429 1.00 74.31 254 GLY A C 1
ATOM 1962 O O . GLY A 1 254 ? 19.502 18.045 -7.690 1.00 74.31 254 GLY A O 1
ATOM 1963 N N . ARG A 1 255 ? 20.732 19.697 -6.806 1.00 67.69 255 ARG A N 1
ATOM 1964 C CA . ARG A 1 255 ? 19.576 20.573 -6.567 1.00 67.69 255 ARG A CA 1
ATOM 1965 C C . ARG A 1 255 ? 19.264 21.337 -7.852 1.00 67.69 255 ARG A C 1
ATOM 1967 O O . ARG A 1 255 ? 20.175 21.694 -8.578 1.00 67.69 255 ARG A O 1
ATOM 1974 N N . HIS A 1 256 ? 17.982 21.575 -8.124 1.00 58.03 256 HIS A N 1
ATOM 1975 C CA . HIS A 1 256 ? 17.518 22.429 -9.230 1.00 58.03 256 HIS A CA 1
ATOM 1976 C C . HIS A 1 256 ? 18.042 22.076 -10.638 1.00 58.03 256 HIS A C 1
ATOM 1978 O O . HIS A 1 256 ? 17.994 22.916 -11.527 1.00 58.03 256 HIS A O 1
ATOM 1984 N N . GLY A 1 257 ? 18.453 20.823 -10.867 1.00 56.00 257 GLY A N 1
ATOM 1985 C CA . GLY A 1 257 ? 18.952 20.365 -12.169 1.00 56.00 257 GLY A CA 1
ATOM 1986 C C . GLY A 1 257 ? 20.468 20.466 -12.344 1.00 56.00 257 GLY A C 1
ATOM 1987 O O . GLY A 1 257 ? 20.958 20.092 -13.405 1.00 56.00 257 GLY A O 1
ATOM 1988 N N . ASP A 1 258 ? 21.202 20.910 -11.320 1.00 64.44 258 ASP A N 1
ATOM 1989 C CA . ASP A 1 258 ? 22.663 20.913 -11.350 1.00 64.44 258 ASP A CA 1
ATOM 1990 C C . ASP A 1 258 ? 23.228 19.489 -11.222 1.00 64.44 258 ASP A C 1
ATOM 1992 O O . ASP A 1 258 ? 22.678 18.674 -10.470 1.00 64.44 258 ASP A O 1
ATOM 1996 N N . PRO A 1 259 ? 24.371 19.184 -11.861 1.00 70.56 259 PRO A N 1
ATOM 1997 C CA . PRO A 1 259 ? 25.072 17.932 -11.630 1.00 70.56 259 PRO A CA 1
ATOM 1998 C C . PRO A 1 259 ? 25.543 17.794 -10.185 1.00 70.56 259 PRO A C 1
ATOM 2000 O O . PRO A 1 259 ? 26.088 18.726 -9.588 1.00 70.56 259 PRO A O 1
ATOM 2003 N N . PHE A 1 260 ? 25.373 16.606 -9.605 1.00 80.00 260 PHE A N 1
ATOM 2004 C CA . PHE A 1 260 ? 25.932 16.335 -8.285 1.00 80.00 260 PHE A CA 1
ATOM 2005 C C . PHE A 1 260 ? 27.402 15.921 -8.383 1.00 80.00 260 PHE A C 1
ATOM 2007 O O . PHE A 1 260 ? 27.724 14.887 -8.966 1.00 80.00 260 PHE A O 1
ATOM 2014 N N . VAL A 1 261 ? 28.281 16.682 -7.728 1.00 76.94 261 VAL A N 1
ATOM 2015 C CA . VAL A 1 261 ? 29.711 16.372 -7.612 1.00 76.94 261 VAL A CA 1
ATOM 2016 C C . VAL A 1 261 ? 30.037 16.077 -6.149 1.00 76.94 261 VAL A C 1
ATOM 2018 O O . VAL A 1 261 ? 29.869 16.935 -5.286 1.00 76.94 261 VAL A O 1
ATOM 2021 N N . GLY A 1 262 ? 30.491 14.857 -5.852 1.00 85.81 262 GLY A N 1
ATOM 2022 C CA . GLY A 1 262 ? 30.908 14.460 -4.504 1.00 85.81 262 GLY A CA 1
ATOM 2023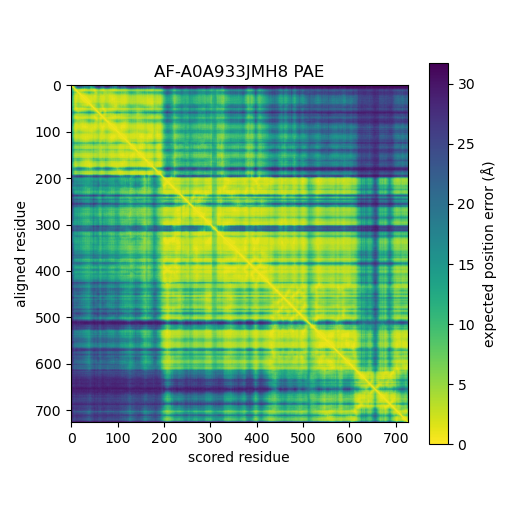 C C . GLY A 1 262 ? 30.426 13.073 -4.089 1.00 85.81 262 GLY A C 1
ATOM 2024 O O . GLY A 1 262 ? 30.040 12.251 -4.919 1.00 85.81 262 GLY A O 1
ATOM 2025 N N . ARG A 1 263 ? 30.472 12.795 -2.783 1.00 87.69 263 ARG A N 1
ATOM 2026 C CA . ARG A 1 263 ? 29.938 11.560 -2.192 1.00 87.69 263 ARG A CA 1
ATOM 2027 C C . ARG A 1 263 ? 28.495 11.765 -1.747 1.00 87.69 263 ARG A C 1
ATOM 2029 O O . ARG A 1 263 ? 28.192 12.763 -1.103 1.00 87.69 263 ARG A O 1
ATOM 2036 N N . MET A 1 264 ? 27.625 10.811 -2.064 1.00 91.50 264 MET A N 1
ATOM 2037 C CA . MET A 1 264 ? 26.220 10.815 -1.650 1.00 91.50 264 MET A CA 1
ATOM 2038 C C . MET A 1 264 ? 25.923 9.581 -0.797 1.00 91.50 264 MET A C 1
ATOM 2040 O O . MET A 1 264 ? 26.306 8.465 -1.158 1.00 91.50 264 MET A O 1
ATOM 2044 N N . ASP A 1 265 ? 25.267 9.787 0.343 1.00 92.00 265 ASP A N 1
ATOM 2045 C CA . ASP A 1 265 ? 24.725 8.715 1.183 1.00 92.00 265 ASP A CA 1
ATOM 2046 C C . ASP A 1 265 ? 23.345 8.234 0.695 1.00 92.00 265 ASP A C 1
ATOM 2048 O O . ASP A 1 265 ? 22.702 8.857 -0.156 1.00 92.00 265 ASP A O 1
ATOM 2052 N N . ALA A 1 266 ? 22.905 7.093 1.229 1.00 92.69 266 ALA A N 1
ATOM 2053 C CA . ALA A 1 266 ? 21.648 6.450 0.855 1.00 92.69 266 ALA A CA 1
ATOM 2054 C C . ALA A 1 266 ? 20.415 7.334 1.112 1.00 92.69 266 ALA A C 1
ATOM 2056 O O . ALA A 1 266 ? 19.497 7.376 0.289 1.00 92.69 266 ALA A O 1
ATOM 2057 N N . GLU A 1 267 ? 20.389 8.059 2.233 1.00 93.38 267 GLU A N 1
ATOM 2058 C CA . GLU A 1 267 ? 19.253 8.909 2.597 1.00 93.38 267 GLU A CA 1
ATOM 2059 C C . GLU A 1 267 ? 19.110 10.088 1.635 1.00 93.38 267 GLU A C 1
ATOM 2061 O O . GLU A 1 267 ? 18.032 10.336 1.096 1.00 93.38 267 GLU A O 1
ATOM 2066 N N . THR A 1 268 ? 20.213 10.779 1.353 1.00 92.00 268 THR A N 1
ATOM 2067 C CA . THR A 1 268 ? 20.266 11.893 0.405 1.00 92.00 268 THR A CA 1
ATOM 2068 C C . THR A 1 268 ? 19.906 11.419 -0.999 1.00 92.00 268 THR A C 1
ATOM 2070 O O . THR A 1 268 ? 19.133 12.087 -1.692 1.00 92.00 268 THR A O 1
ATOM 2073 N N . ALA A 1 269 ? 20.398 10.246 -1.412 1.00 93.25 269 ALA A N 1
ATOM 2074 C CA . ALA A 1 269 ? 20.027 9.636 -2.684 1.00 93.25 269 ALA A CA 1
ATOM 2075 C C . ALA A 1 269 ? 18.523 9.354 -2.772 1.00 93.25 269 ALA A C 1
ATOM 2077 O O . ALA A 1 269 ? 17.912 9.609 -3.814 1.00 93.25 269 ALA A O 1
ATOM 2078 N N . LEU A 1 270 ? 17.905 8.882 -1.686 1.00 94.56 270 LEU A N 1
ATOM 2079 C CA . LEU A 1 270 ? 16.466 8.649 -1.636 1.00 94.56 270 LEU A CA 1
ATOM 2080 C C . LEU A 1 270 ? 15.669 9.958 -1.706 1.00 94.56 270 LEU A C 1
ATOM 2082 O O . LEU A 1 270 ? 14.752 10.059 -2.528 1.00 94.56 270 LEU A O 1
ATOM 2086 N N . VAL A 1 271 ? 16.048 10.965 -0.911 1.00 93.50 271 VAL A N 1
ATOM 2087 C CA . VAL A 1 271 ? 15.396 12.288 -0.867 1.00 93.50 271 VAL A CA 1
ATOM 2088 C C . VAL A 1 271 ? 15.427 12.965 -2.238 1.00 93.50 271 VAL A C 1
ATOM 2090 O O . VAL A 1 271 ? 14.411 13.472 -2.725 1.00 93.50 271 VAL A O 1
ATOM 2093 N N . ARG A 1 272 ? 16.582 12.921 -2.908 1.00 92.00 272 ARG A N 1
ATOM 2094 C CA . ARG A 1 272 ? 16.775 13.504 -4.243 1.00 92.00 272 ARG A CA 1
ATOM 2095 C C . ARG A 1 272 ? 16.320 12.593 -5.379 1.00 92.00 272 ARG A C 1
ATOM 2097 O O . ARG A 1 272 ? 16.335 12.999 -6.533 1.00 92.00 272 ARG A O 1
ATOM 2104 N N . SER A 1 273 ? 15.889 11.368 -5.073 1.00 93.31 273 SER A N 1
ATOM 2105 C CA . SER A 1 273 ? 15.529 10.351 -6.064 1.00 93.31 273 SER A CA 1
ATOM 2106 C C . SER A 1 273 ? 16.661 10.054 -7.069 1.00 93.31 273 SER A C 1
ATOM 2108 O O . SER A 1 273 ? 16.394 9.758 -8.235 1.00 93.31 273 SER A O 1
ATOM 2110 N N . CYS A 1 274 ? 17.919 10.087 -6.624 1.00 92.81 274 CYS A N 1
ATOM 2111 C CA . CYS A 1 274 ? 19.111 10.036 -7.473 1.00 92.81 274 CYS A CA 1
ATOM 2112 C C . CYS A 1 274 ? 19.309 8.680 -8.168 1.00 92.81 274 CYS A C 1
ATOM 2114 O O . CYS A 1 274 ? 19.662 7.702 -7.519 1.00 92.81 274 CYS A O 1
ATOM 2116 N N . ASN A 1 275 ? 19.140 8.607 -9.492 1.00 91.31 275 ASN A N 1
ATOM 2117 C CA . ASN A 1 275 ? 19.340 7.364 -10.252 1.00 91.31 275 ASN A CA 1
ATOM 2118 C C . ASN A 1 275 ? 20.791 6.864 -10.215 1.00 91.31 275 ASN A C 1
ATOM 2120 O O . ASN A 1 275 ? 21.008 5.674 -9.989 1.00 91.31 275 ASN A O 1
ATOM 2124 N N . GLY A 1 276 ? 21.767 7.763 -10.395 1.00 90.81 276 GLY A N 1
ATOM 2125 C CA . GLY A 1 276 ? 23.189 7.415 -10.436 1.00 90.81 276 GLY A CA 1
ATOM 2126 C C . GLY A 1 276 ? 23.666 6.646 -9.203 1.00 90.81 276 GLY A C 1
ATOM 2127 O O . GLY A 1 276 ? 24.374 5.648 -9.343 1.00 90.81 276 GLY A O 1
ATOM 2128 N N . TRP A 1 277 ? 23.201 7.034 -8.011 1.00 93.06 277 TRP A N 1
ATOM 2129 C CA . TRP A 1 277 ? 23.546 6.354 -6.763 1.00 93.06 277 TRP A CA 1
ATOM 2130 C C . TRP A 1 277 ? 23.029 4.911 -6.721 1.00 93.06 277 TRP A C 1
ATOM 2132 O O . TRP A 1 277 ? 23.803 3.996 -6.448 1.00 93.06 277 TRP A O 1
ATOM 2142 N N . PHE A 1 278 ? 21.752 4.673 -7.052 1.00 92.75 278 PHE A N 1
ATOM 2143 C CA . PHE A 1 278 ? 21.196 3.313 -7.029 1.00 92.75 278 PHE A CA 1
ATOM 2144 C C . PHE A 1 278 ? 21.803 2.420 -8.119 1.00 92.75 278 PHE A C 1
ATOM 2146 O O . PHE A 1 278 ? 22.084 1.254 -7.859 1.00 92.75 278 PHE A O 1
ATOM 2153 N N . LEU A 1 279 ? 22.062 2.952 -9.319 1.00 91.56 279 LEU A N 1
ATOM 2154 C CA . LEU A 1 279 ? 22.750 2.199 -10.374 1.00 91.56 279 LEU A CA 1
ATOM 2155 C C . LEU A 1 279 ? 24.175 1.819 -9.945 1.00 91.56 279 LEU A C 1
ATOM 2157 O O . LEU A 1 279 ? 24.607 0.686 -10.148 1.00 91.56 279 LEU A O 1
ATOM 2161 N N . ALA A 1 280 ? 24.900 2.741 -9.306 1.00 90.88 280 ALA A N 1
ATOM 2162 C CA . ALA A 1 280 ? 26.230 2.468 -8.777 1.00 90.88 280 ALA A CA 1
ATOM 2163 C C . ALA A 1 280 ? 26.207 1.432 -7.641 1.00 90.88 280 ALA A C 1
ATOM 2165 O O . ALA A 1 280 ? 27.049 0.534 -7.632 1.00 90.88 280 ALA A O 1
ATOM 2166 N N . LEU A 1 281 ? 25.220 1.501 -6.741 1.00 90.75 281 LEU A N 1
ATOM 2167 C CA . LEU A 1 281 ? 24.990 0.477 -5.719 1.00 90.75 281 LEU A CA 1
ATOM 2168 C C . LEU A 1 281 ? 24.747 -0.893 -6.364 1.00 90.75 281 LEU A C 1
ATOM 2170 O O . LEU A 1 281 ? 25.358 -1.881 -5.961 1.00 90.75 281 LEU A O 1
ATOM 2174 N N . GLY A 1 282 ? 23.899 -0.941 -7.394 1.00 88.88 282 GLY A N 1
ATOM 2175 C CA . GLY A 1 282 ? 23.603 -2.159 -8.139 1.00 88.88 282 GLY A CA 1
ATOM 2176 C C . GLY A 1 282 ? 24.848 -2.780 -8.765 1.00 88.88 282 GLY A C 1
ATOM 2177 O O . GLY A 1 282 ? 25.056 -3.985 -8.656 1.00 88.88 282 GLY A O 1
ATOM 2178 N N . ARG A 1 283 ? 25.740 -1.961 -9.334 1.00 87.12 283 ARG A N 1
ATOM 2179 C CA . ARG A 1 283 ? 27.039 -2.431 -9.844 1.00 87.12 283 ARG A CA 1
ATOM 2180 C C . ARG A 1 283 ? 27.933 -2.993 -8.737 1.00 87.12 283 ARG A C 1
ATOM 2182 O O . ARG A 1 283 ? 28.498 -4.069 -8.913 1.00 87.12 283 ARG A O 1
ATOM 2189 N N . GLN A 1 284 ? 28.036 -2.309 -7.594 1.00 86.81 284 GLN A N 1
ATOM 2190 C CA . GLN A 1 284 ? 28.836 -2.778 -6.453 1.00 86.81 284 GLN A CA 1
ATOM 2191 C C . GLN A 1 284 ? 28.321 -4.112 -5.891 1.00 86.81 284 GLN A C 1
ATOM 2193 O O . GLN A 1 284 ? 29.118 -4.969 -5.517 1.00 86.81 284 GLN A O 1
ATOM 2198 N N . ARG A 1 285 ? 26.997 -4.303 -5.865 1.00 85.12 285 ARG A N 1
ATOM 2199 C CA . ARG A 1 285 ? 26.334 -5.504 -5.333 1.00 85.12 285 ARG A CA 1
ATOM 2200 C C . ARG A 1 285 ? 26.070 -6.599 -6.370 1.00 85.12 285 ARG A C 1
ATOM 2202 O O . ARG A 1 285 ? 25.583 -7.659 -5.996 1.00 85.12 285 ARG A O 1
ATOM 2209 N N . ARG A 1 286 ? 26.402 -6.366 -7.647 1.00 82.44 286 ARG A N 1
ATOM 2210 C CA . ARG A 1 286 ? 26.059 -7.242 -8.788 1.00 82.44 286 ARG A CA 1
ATOM 2211 C C . ARG A 1 286 ? 24.549 -7.519 -8.902 1.00 82.44 286 ARG A C 1
ATOM 2213 O O . ARG A 1 286 ? 24.140 -8.634 -9.208 1.00 82.44 286 ARG A O 1
ATOM 2220 N N . GLY A 1 287 ? 23.736 -6.496 -8.653 1.00 83.19 287 GLY A N 1
ATOM 2221 C CA . GLY A 1 287 ? 22.276 -6.544 -8.685 1.00 83.19 287 GLY A CA 1
ATOM 2222 C C . GLY A 1 287 ? 21.645 -5.635 -7.631 1.00 83.19 287 GLY A C 1
ATOM 2223 O O . GLY A 1 287 ? 22.329 -5.119 -6.745 1.00 83.19 287 GLY A O 1
ATOM 2224 N N . LEU A 1 288 ? 20.331 -5.436 -7.733 1.00 87.56 288 LEU A N 1
ATOM 2225 C CA . LEU A 1 288 ? 19.515 -4.821 -6.685 1.00 87.56 288 LEU A CA 1
ATOM 2226 C C . LEU A 1 288 ? 18.321 -5.722 -6.371 1.00 87.56 288 LEU A C 1
ATOM 2228 O O . LEU A 1 288 ? 17.797 -6.403 -7.251 1.00 87.56 288 LEU A O 1
ATOM 2232 N N . ASP A 1 289 ? 17.874 -5.673 -5.124 1.00 88.12 289 ASP A N 1
ATOM 2233 C CA . ASP A 1 289 ? 16.695 -6.373 -4.627 1.00 88.12 289 ASP A CA 1
ATOM 2234 C C . ASP A 1 289 ? 15.937 -5.477 -3.633 1.00 88.12 289 ASP A C 1
ATOM 2236 O O . ASP A 1 289 ? 16.404 -4.392 -3.263 1.00 88.12 289 ASP A O 1
ATOM 2240 N N . PHE A 1 290 ? 14.745 -5.914 -3.226 1.00 90.12 290 PHE A N 1
ATOM 2241 C CA . PHE A 1 290 ? 13.939 -5.244 -2.205 1.00 90.12 290 PHE A CA 1
ATOM 2242 C C . PHE A 1 290 ? 14.110 -5.871 -0.812 1.00 90.12 290 PHE A C 1
ATOM 2244 O O . PHE A 1 290 ? 13.246 -5.706 0.051 1.00 90.12 290 PHE A O 1
ATOM 2251 N N . GLY A 1 291 ? 15.195 -6.620 -0.593 1.00 88.88 291 GLY A N 1
ATOM 2252 C CA . GLY A 1 291 ? 15.566 -7.182 0.698 1.00 88.88 291 GLY A CA 1
ATOM 2253 C C . GLY A 1 291 ? 14.451 -8.022 1.331 1.00 88.88 291 GLY A C 1
ATOM 2254 O O . GLY A 1 291 ? 13.799 -8.815 0.643 1.00 88.88 291 GLY A O 1
ATOM 2255 N N . PRO A 1 292 ? 14.180 -7.845 2.638 1.00 89.56 292 PRO A N 1
ATOM 2256 C CA . PRO A 1 292 ? 13.109 -8.563 3.329 1.00 89.56 292 PRO A CA 1
ATOM 2257 C C . PRO A 1 292 ? 11.699 -8.304 2.764 1.00 89.56 292 PRO A C 1
ATOM 2259 O O . PRO A 1 292 ? 10.799 -9.112 2.988 1.00 89.56 292 PRO A O 1
ATOM 2262 N N . LEU A 1 293 ? 11.483 -7.204 2.028 1.00 92.44 293 LEU A N 1
ATOM 2263 C CA . LEU A 1 293 ? 10.185 -6.868 1.423 1.00 92.44 293 LEU A CA 1
ATOM 2264 C C . LEU A 1 293 ? 9.950 -7.543 0.065 1.00 92.44 293 LEU A C 1
ATOM 2266 O O . LEU A 1 293 ? 8.824 -7.529 -0.432 1.00 92.44 293 LEU A O 1
ATOM 2270 N N . GLU A 1 294 ? 10.962 -8.184 -0.521 1.00 89.94 294 GLU A N 1
ATOM 2271 C CA . GLU A 1 294 ? 10.862 -8.866 -1.814 1.00 89.94 294 GLU A CA 1
ATOM 2272 C C . GLU A 1 294 ? 9.686 -9.872 -1.891 1.00 89.94 294 GLU A C 1
ATOM 2274 O O . GLU A 1 294 ? 8.928 -9.822 -2.862 1.00 89.94 294 GLU A O 1
ATOM 2279 N N . PRO A 1 295 ? 9.449 -10.773 -0.906 1.00 88.88 295 PRO A N 1
ATOM 2280 C CA . PRO A 1 295 ? 8.318 -11.712 -0.956 1.00 88.88 295 PRO A CA 1
ATOM 2281 C C . PRO A 1 295 ? 6.949 -11.039 -0.832 1.00 88.88 295 PRO A C 1
ATOM 2283 O O . PRO A 1 295 ? 5.952 -11.573 -1.319 1.00 88.88 295 PRO A O 1
ATOM 2286 N N . ILE A 1 296 ? 6.901 -9.875 -0.184 1.00 92.50 296 ILE A N 1
ATOM 2287 C CA . ILE A 1 296 ? 5.674 -9.103 0.026 1.00 92.50 296 ILE A CA 1
ATOM 2288 C C . ILE A 1 296 ? 5.307 -8.371 -1.263 1.00 92.50 296 ILE A C 1
ATOM 2290 O O . ILE A 1 296 ? 4.166 -8.457 -1.705 1.00 92.50 296 ILE A O 1
ATOM 2294 N N . LEU A 1 297 ? 6.280 -7.724 -1.914 1.00 92.50 297 LEU A N 1
ATOM 2295 C CA . LEU A 1 297 ? 6.078 -7.095 -3.220 1.00 92.50 297 LEU A CA 1
ATOM 2296 C C . LEU A 1 297 ? 5.696 -8.124 -4.292 1.00 92.50 297 LEU A C 1
ATOM 2298 O O . LEU A 1 297 ? 4.789 -7.869 -5.080 1.00 92.50 297 LEU A O 1
ATOM 2302 N N . GLY A 1 298 ? 6.325 -9.305 -4.283 1.00 88.62 298 GLY A N 1
ATOM 2303 C CA . GLY A 1 298 ? 5.934 -10.419 -5.152 1.00 88.62 298 GLY A CA 1
ATOM 2304 C C . GLY A 1 298 ? 4.485 -10.866 -4.922 1.00 88.62 298 GLY A C 1
ATOM 2305 O O . GLY A 1 298 ? 3.723 -10.964 -5.877 1.00 88.62 298 GLY A O 1
ATOM 2306 N N . GLY A 1 299 ? 4.067 -11.035 -3.660 1.00 88.38 299 GLY A N 1
ATOM 2307 C CA . GLY A 1 299 ? 2.675 -11.360 -3.306 1.00 88.38 299 GLY A CA 1
ATOM 2308 C C . GLY A 1 299 ? 1.656 -10.268 -3.646 1.00 88.38 299 GLY A C 1
ATOM 2309 O O . GLY A 1 299 ? 0.466 -10.542 -3.765 1.00 88.38 299 GLY A O 1
ATOM 2310 N N . LEU A 1 300 ? 2.119 -9.030 -3.821 1.00 91.25 300 LEU A N 1
ATOM 2311 C CA . LEU A 1 300 ? 1.329 -7.893 -4.295 1.00 91.25 300 LEU A CA 1
ATOM 2312 C C . LEU A 1 300 ? 1.297 -7.776 -5.831 1.00 91.25 300 LEU A C 1
ATOM 2314 O O . LEU A 1 300 ? 0.716 -6.824 -6.356 1.00 91.25 300 LEU A O 1
ATOM 2318 N N . GLY A 1 301 ? 1.893 -8.732 -6.551 1.00 87.50 301 GLY A N 1
ATOM 2319 C CA . GLY A 1 301 ? 1.868 -8.809 -8.014 1.00 87.50 301 GLY A CA 1
ATOM 2320 C C . GLY A 1 301 ? 3.019 -8.087 -8.716 1.00 87.50 301 GLY A C 1
ATOM 2321 O O . GLY A 1 301 ? 2.925 -7.816 -9.915 1.00 87.50 301 GLY A O 1
ATOM 2322 N N . LEU A 1 302 ? 4.107 -7.752 -8.010 1.00 87.31 302 LEU A N 1
ATOM 2323 C CA . LEU A 1 302 ? 5.274 -7.144 -8.646 1.00 87.31 302 LEU A CA 1
ATOM 2324 C C . LEU A 1 302 ? 5.897 -8.099 -9.678 1.00 87.31 302 LEU A C 1
ATOM 2326 O O . LEU A 1 302 ? 6.530 -9.094 -9.320 1.00 87.31 302 LEU A O 1
ATOM 2330 N N . GLY A 1 303 ? 5.801 -7.730 -10.957 1.00 69.81 303 GLY A N 1
ATOM 2331 C CA . GLY A 1 303 ? 6.442 -8.449 -12.063 1.00 69.81 303 GLY A CA 1
ATOM 2332 C C . GLY A 1 303 ? 5.613 -9.565 -12.713 1.00 69.81 303 GLY A C 1
ATOM 2333 O O . GLY A 1 303 ? 6.192 -10.320 -13.491 1.00 69.81 303 GLY A O 1
ATOM 2334 N N . GLY A 1 304 ? 4.303 -9.648 -12.445 1.00 64.50 304 GLY A N 1
ATOM 2335 C CA . GLY A 1 304 ? 3.391 -10.620 -13.070 1.00 64.50 304 GLY A CA 1
ATOM 2336 C C . GLY A 1 304 ? 2.964 -11.751 -12.131 1.00 64.50 304 GLY A C 1
ATOM 2337 O O . GLY A 1 304 ? 2.949 -11.577 -10.912 1.00 64.50 304 GLY A O 1
ATOM 2338 N N . SER A 1 305 ? 2.586 -12.903 -12.694 1.00 53.69 305 SER A N 1
ATOM 2339 C CA . SER A 1 305 ? 2.178 -14.086 -11.914 1.00 53.69 305 SER A CA 1
ATOM 2340 C C . SER A 1 305 ? 3.324 -14.615 -11.030 1.00 53.69 305 SER A C 1
ATOM 2342 O O . SER A 1 305 ? 4.497 -14.442 -11.363 1.00 53.69 305 SER A O 1
ATOM 2344 N N . GLU A 1 306 ? 3.025 -15.290 -9.908 1.00 52.09 306 GLU A N 1
ATOM 2345 C CA . GLU A 1 306 ? 4.061 -15.801 -8.979 1.00 52.09 306 GLU A CA 1
ATOM 2346 C C . GLU A 1 306 ? 5.079 -16.735 -9.673 1.00 52.09 306 GLU A C 1
ATOM 2348 O O . GLU A 1 306 ? 6.269 -16.721 -9.342 1.00 52.09 306 GLU A O 1
ATOM 2353 N N . THR A 1 307 ? 4.648 -17.481 -10.695 1.00 47.31 307 THR A N 1
ATOM 2354 C CA . THR A 1 307 ? 5.502 -18.328 -11.543 1.00 47.31 307 THR A CA 1
ATOM 2355 C C . THR A 1 307 ? 6.501 -17.528 -12.385 1.00 47.31 307 THR A C 1
ATOM 2357 O O . THR A 1 307 ? 7.669 -17.907 -12.479 1.00 47.31 307 THR A O 1
ATOM 2360 N N . GLU A 1 308 ? 6.093 -16.388 -12.945 1.00 51.97 308 GLU A N 1
ATOM 2361 C CA . GLU A 1 308 ? 6.971 -15.495 -13.719 1.00 51.97 308 GLU A CA 1
ATOM 2362 C C . GLU A 1 308 ? 7.894 -14.675 -12.806 1.00 51.97 308 GLU A C 1
ATOM 2364 O O . GLU A 1 308 ? 9.070 -14.454 -13.118 1.00 51.97 308 GLU A O 1
ATOM 2369 N N . ALA A 1 309 ? 7.385 -14.265 -11.641 1.00 50.56 309 ALA A N 1
ATOM 2370 C CA . ALA A 1 309 ? 8.133 -13.514 -10.643 1.00 50.56 309 ALA A CA 1
ATOM 2371 C C . ALA A 1 309 ? 9.275 -14.343 -10.028 1.00 50.56 309 ALA A C 1
ATOM 2373 O O . ALA A 1 309 ? 10.355 -13.799 -9.783 1.00 50.56 309 ALA A O 1
ATOM 2374 N N . SER A 1 310 ? 9.068 -15.651 -9.824 1.00 48.78 310 SER A N 1
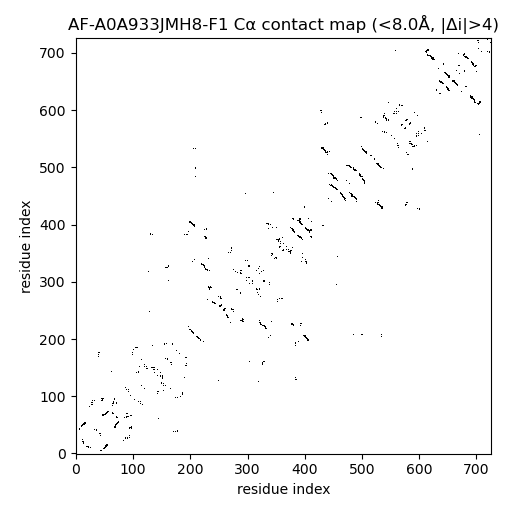ATOM 2375 C CA . SER A 1 310 ? 10.083 -16.568 -9.286 1.00 48.78 310 SER A CA 1
ATOM 2376 C C . SER A 1 310 ? 11.241 -16.804 -10.269 1.00 48.78 310 SER A C 1
ATOM 2378 O O . SER A 1 310 ? 12.405 -16.730 -9.876 1.00 48.78 310 SER A O 1
ATOM 2380 N N . ALA A 1 311 ? 10.951 -16.966 -11.567 1.00 48.12 311 ALA A N 1
ATOM 2381 C CA . ALA A 1 311 ? 11.976 -17.127 -12.607 1.00 48.12 311 ALA A CA 1
ATOM 2382 C C . ALA A 1 311 ? 12.820 -15.854 -12.836 1.00 48.12 311 ALA A C 1
ATOM 2384 O O . ALA A 1 311 ? 14.012 -15.941 -13.129 1.00 48.12 311 ALA A O 1
ATOM 2385 N N . ARG A 1 312 ? 12.234 -14.658 -12.662 1.00 54.88 312 ARG A N 1
ATOM 2386 C CA . ARG A 1 312 ? 12.934 -13.362 -12.808 1.00 54.88 312 ARG A CA 1
ATOM 2387 C C . ARG A 1 312 ? 13.737 -12.940 -11.571 1.00 54.88 312 ARG A C 1
ATOM 2389 O O . ARG A 1 312 ? 14.527 -12.000 -11.647 1.00 54.88 312 ARG A O 1
ATOM 2396 N N . ARG A 1 313 ? 13.536 -13.596 -10.424 1.00 54.78 313 ARG A N 1
ATOM 2397 C CA . ARG A 1 313 ? 14.027 -13.143 -9.110 1.00 54.78 313 ARG A CA 1
ATOM 2398 C C . ARG A 1 313 ? 15.550 -13.151 -8.967 1.00 54.78 313 ARG A C 1
ATOM 2400 O O . ARG A 1 313 ? 16.089 -12.374 -8.192 1.00 54.78 313 ARG A O 1
ATOM 2407 N N . THR A 1 314 ? 16.250 -13.990 -9.724 1.00 51.19 314 THR A N 1
ATOM 2408 C CA . THR A 1 314 ? 17.707 -14.173 -9.622 1.00 51.19 314 THR A CA 1
ATOM 2409 C C . THR A 1 314 ? 18.526 -13.231 -10.513 1.00 51.19 314 THR A C 1
ATOM 2411 O O . THR A 1 314 ? 19.752 -13.271 -10.444 1.00 51.19 314 THR A O 1
ATOM 2414 N N . ARG A 1 315 ? 17.895 -12.387 -11.352 1.00 58.25 315 ARG A N 1
ATOM 2415 C CA . ARG A 1 315 ? 18.596 -11.528 -12.335 1.00 58.25 315 ARG A CA 1
ATOM 2416 C C . ARG A 1 315 ? 17.917 -10.174 -12.614 1.00 58.25 315 ARG A C 1
ATOM 2418 O O . ARG A 1 315 ? 17.950 -9.707 -13.750 1.00 58.25 315 ARG A O 1
ATOM 2425 N N . ARG A 1 316 ? 17.280 -9.529 -11.628 1.00 75.94 316 ARG A N 1
ATOM 2426 C CA . ARG A 1 316 ? 16.717 -8.183 -11.861 1.00 75.94 316 ARG A CA 1
ATOM 2427 C C . ARG A 1 316 ? 17.831 -7.158 -12.014 1.00 75.94 316 ARG A C 1
ATOM 2429 O O . ARG A 1 316 ? 18.710 -7.053 -11.155 1.00 75.94 316 ARG A O 1
ATOM 2436 N N . ARG A 1 317 ? 17.782 -6.391 -13.101 1.00 79.81 317 ARG A N 1
ATOM 2437 C CA . ARG A 1 317 ? 18.780 -5.352 -13.355 1.00 79.81 317 ARG A CA 1
ATOM 2438 C C . ARG A 1 317 ? 18.492 -4.117 -12.501 1.00 79.81 317 ARG A C 1
ATOM 2440 O O . ARG A 1 317 ? 17.320 -3.826 -12.229 1.00 79.81 317 ARG A O 1
ATOM 2447 N N . PRO A 1 318 ? 19.523 -3.367 -12.075 1.00 87.88 318 PRO A N 1
ATOM 2448 C CA . PRO A 1 318 ? 19.341 -2.196 -11.225 1.00 87.88 318 PRO A CA 1
ATOM 2449 C C . PRO A 1 318 ? 18.329 -1.181 -11.776 1.00 87.88 318 PRO A C 1
ATOM 2451 O O . PRO A 1 318 ? 17.506 -0.668 -11.021 1.00 87.88 318 PRO A O 1
ATOM 2454 N N . GLU A 1 319 ? 18.338 -0.930 -13.085 1.00 85.62 319 GLU A N 1
ATOM 2455 C CA . GLU A 1 319 ? 17.444 0.001 -13.777 1.00 85.62 319 GLU A CA 1
ATOM 2456 C C . GLU A 1 319 ? 15.968 -0.429 -13.782 1.00 85.62 319 GLU A C 1
ATOM 2458 O O . GLU A 1 319 ? 15.082 0.426 -13.846 1.00 85.62 319 GLU A O 1
ATOM 2463 N N . GLU A 1 320 ? 15.683 -1.727 -13.677 1.00 84.81 320 GLU A N 1
ATOM 2464 C CA . GLU A 1 320 ? 14.317 -2.254 -13.565 1.00 84.81 320 GLU A CA 1
ATOM 2465 C C . GLU A 1 320 ? 13.794 -2.044 -12.147 1.00 84.81 320 GLU A C 1
ATOM 2467 O O . GLU A 1 320 ? 12.693 -1.537 -11.948 1.00 84.81 320 GLU A O 1
ATOM 2472 N N . VAL A 1 321 ? 14.626 -2.359 -11.151 1.00 88.56 321 VAL A N 1
ATOM 2473 C CA . VAL A 1 321 ? 14.301 -2.248 -9.721 1.00 88.56 321 VAL A CA 1
ATOM 2474 C C . VAL A 1 321 ? 13.999 -0.802 -9.321 1.00 88.56 321 VAL A C 1
ATOM 2476 O O . VAL A 1 321 ? 13.092 -0.552 -8.528 1.00 88.56 321 VAL A O 1
ATOM 2479 N N . ILE A 1 322 ? 14.717 0.167 -9.895 1.00 90.56 322 ILE A N 1
ATOM 2480 C CA . ILE A 1 322 ? 14.494 1.596 -9.621 1.00 90.56 322 ILE A CA 1
ATOM 2481 C C . ILE A 1 322 ? 13.501 2.276 -10.577 1.00 90.56 322 ILE A C 1
ATOM 2483 O O . ILE A 1 322 ? 13.326 3.497 -10.495 1.00 90.56 322 ILE A O 1
ATOM 2487 N N . GLY A 1 323 ? 12.879 1.496 -11.470 1.00 87.31 323 GLY A N 1
ATOM 2488 C CA . GLY A 1 323 ? 11.809 1.913 -12.377 1.00 87.31 323 GLY A CA 1
ATOM 2489 C C . GLY A 1 323 ? 12.233 2.872 -13.490 1.00 87.31 323 GLY A C 1
ATOM 2490 O O . GLY A 1 323 ? 11.446 3.721 -13.904 1.00 87.31 323 GLY A O 1
ATOM 2491 N N . LEU A 1 324 ? 13.471 2.756 -13.980 1.00 82.88 324 LEU A N 1
ATOM 2492 C CA . LEU A 1 324 ? 13.909 3.405 -15.225 1.00 82.88 324 LEU A CA 1
ATOM 2493 C C . LEU A 1 324 ? 13.478 2.613 -16.464 1.00 82.88 324 LEU A C 1
ATOM 2495 O O . LEU A 1 324 ? 13.328 3.180 -17.552 1.00 82.88 324 LEU A O 1
ATOM 2499 N N . VAL A 1 325 ? 13.286 1.306 -16.310 1.00 77.06 325 VAL A N 1
ATOM 2500 C CA . VAL A 1 325 ? 12.692 0.428 -17.318 1.00 77.06 325 VAL A CA 1
ATOM 2501 C C . VAL A 1 325 ? 11.330 -0.033 -16.785 1.00 77.06 325 VAL A C 1
ATOM 2503 O O . VAL A 1 325 ? 11.269 -0.552 -15.673 1.00 77.06 325 VAL A O 1
ATOM 2506 N N . PRO A 1 326 ? 10.235 0.127 -17.542 1.00 75.19 326 PRO A N 1
ATOM 2507 C CA . PRO A 1 326 ? 8.888 -0.259 -17.126 1.00 75.19 326 PRO A CA 1
ATOM 2508 C C . PRO A 1 326 ? 8.625 -1.773 -17.265 1.00 75.19 326 PRO A C 1
ATOM 2510 O O . PRO A 1 326 ? 7.486 -2.189 -17.455 1.00 75.19 326 PRO A O 1
ATOM 2513 N N . SER A 1 327 ? 9.663 -2.613 -17.164 1.00 73.81 327 SER A N 1
ATOM 2514 C CA . SER A 1 327 ? 9.550 -4.079 -17.239 1.00 73.81 327 SER A CA 1
ATOM 2515 C C . SER A 1 327 ? 8.941 -4.700 -15.977 1.00 73.81 327 SER A C 1
ATOM 2517 O O . SER A 1 327 ? 8.544 -5.870 -15.981 1.00 73.81 327 SER A O 1
ATOM 2519 N N . LEU A 1 328 ? 8.860 -3.915 -14.900 1.00 82.12 328 LEU A N 1
ATOM 2520 C CA . LEU A 1 328 ? 8.168 -4.242 -13.667 1.00 82.12 328 LEU A CA 1
ATOM 2521 C C . LEU A 1 328 ? 7.007 -3.267 -13.461 1.00 82.12 328 LEU A C 1
ATOM 2523 O O . LEU A 1 328 ? 7.147 -2.051 -13.610 1.00 82.12 328 LEU A O 1
ATOM 2527 N N . THR A 1 329 ? 5.864 -3.817 -13.072 1.00 86.00 329 THR A N 1
ATOM 2528 C CA . THR A 1 329 ? 4.628 -3.069 -12.848 1.00 86.00 329 THR A CA 1
ATOM 2529 C C . THR A 1 329 ? 4.040 -3.407 -11.490 1.00 86.00 329 THR A C 1
ATOM 2531 O O . THR A 1 329 ? 4.202 -4.526 -10.998 1.00 86.00 329 THR A O 1
ATOM 2534 N N . LEU A 1 330 ? 3.330 -2.449 -10.905 1.00 90.06 330 LEU A N 1
ATOM 2535 C CA . LEU A 1 330 ? 2.559 -2.619 -9.681 1.00 90.06 330 LEU A CA 1
ATOM 2536 C C . LEU A 1 330 ? 1.305 -1.747 -9.779 1.00 90.06 330 LEU A C 1
ATOM 2538 O O . LEU A 1 330 ? 1.378 -0.634 -10.299 1.00 90.06 330 LEU A O 1
ATOM 2542 N N . SER A 1 331 ? 0.152 -2.238 -9.328 1.00 90.81 331 SER A N 1
ATOM 2543 C CA . SER A 1 331 ? -1.066 -1.420 -9.332 1.00 90.81 331 SER A CA 1
ATOM 2544 C C . SER A 1 331 ? -1.010 -0.342 -8.243 1.00 90.81 331 SER A C 1
ATOM 2546 O O . SER A 1 331 ? -0.320 -0.543 -7.235 1.00 90.81 331 SER A O 1
ATOM 2548 N N . PRO A 1 332 ? -1.727 0.789 -8.387 1.00 94.69 332 PRO A N 1
ATOM 2549 C CA . PRO A 1 332 ? -1.840 1.795 -7.328 1.00 94.69 332 PRO A CA 1
ATOM 2550 C C . PRO A 1 332 ? -2.236 1.212 -5.960 1.00 94.69 332 PRO A C 1
ATOM 2552 O O . PRO A 1 332 ? -1.661 1.585 -4.937 1.00 94.69 332 PRO A O 1
ATOM 2555 N N . LEU A 1 333 ? -3.152 0.240 -5.936 1.00 94.62 333 LEU A N 1
ATOM 2556 C CA . LEU A 1 333 ? -3.590 -0.469 -4.733 1.00 94.62 333 LEU A CA 1
ATOM 2557 C C . LEU A 1 333 ? -2.488 -1.316 -4.117 1.00 94.62 333 LEU A C 1
ATOM 2559 O O . LEU A 1 333 ? -2.255 -1.247 -2.906 1.00 94.62 333 LEU A O 1
ATOM 2563 N N . SER A 1 334 ? -1.775 -2.079 -4.937 1.00 95.12 334 SER A N 1
ATOM 2564 C CA . SER A 1 334 ? -0.627 -2.849 -4.474 1.00 95.12 334 SER A CA 1
ATOM 2565 C C . SER A 1 334 ? 0.499 -1.942 -3.974 1.00 95.12 334 SER A C 1
ATOM 2567 O O . SER A 1 334 ? 1.117 -2.243 -2.955 1.00 95.12 334 SER A O 1
ATOM 2569 N N . LEU A 1 335 ? 0.724 -0.794 -4.618 1.00 96.62 335 LEU A N 1
ATOM 2570 C CA . LEU A 1 335 ? 1.695 0.205 -4.176 1.00 96.62 335 LEU A CA 1
ATOM 2571 C C . LEU A 1 335 ? 1.302 0.806 -2.819 1.00 96.62 335 LEU A C 1
ATOM 2573 O O . LEU A 1 335 ? 2.134 0.864 -1.915 1.00 96.62 335 LEU A O 1
ATOM 2577 N N . ALA A 1 336 ? 0.033 1.173 -2.629 1.00 97.81 336 ALA A N 1
ATOM 2578 C CA . ALA A 1 336 ? -0.466 1.680 -1.352 1.00 97.81 336 ALA A CA 1
ATOM 2579 C C . ALA A 1 336 ? -0.299 0.648 -0.221 1.00 97.81 336 ALA A C 1
ATOM 2581 O O . ALA A 1 336 ? 0.207 0.966 0.858 1.00 97.81 336 ALA A O 1
ATOM 2582 N N . ARG A 1 337 ? -0.652 -0.618 -0.481 1.00 96.81 337 ARG A N 1
ATOM 2583 C CA . ARG A 1 337 ? -0.473 -1.727 0.471 1.00 96.81 337 ARG A CA 1
ATOM 2584 C C . ARG A 1 337 ? 1.000 -1.980 0.796 1.00 96.81 337 ARG A C 1
ATOM 2586 O O . ARG A 1 337 ? 1.330 -2.195 1.961 1.00 96.81 337 ARG A O 1
ATOM 2593 N N . ALA A 1 338 ? 1.888 -1.898 -0.193 1.00 97.00 338 ALA A N 1
ATOM 2594 C CA . ALA A 1 338 ? 3.327 -2.013 0.024 1.00 97.00 338 ALA A CA 1
ATOM 2595 C C . ALA A 1 338 ? 3.846 -0.901 0.950 1.00 97.00 338 ALA A C 1
ATOM 2597 O O . ALA A 1 338 ? 4.592 -1.176 1.888 1.00 97.00 338 ALA A O 1
ATOM 2598 N N . TYR A 1 339 ? 3.406 0.343 0.740 1.00 98.25 339 TYR A N 1
ATOM 2599 C CA . TYR A 1 339 ? 3.775 1.477 1.590 1.00 98.25 339 TYR A CA 1
ATOM 2600 C C . TYR A 1 339 ? 3.192 1.400 2.999 1.00 98.25 339 TYR A C 1
ATOM 2602 O O . TYR A 1 339 ? 3.865 1.796 3.947 1.00 98.25 339 TYR A O 1
ATOM 2610 N N . ARG A 1 340 ? 1.990 0.835 3.163 1.00 96.81 340 ARG A N 1
ATOM 2611 C CA . ARG A 1 340 ? 1.446 0.505 4.487 1.00 96.81 340 ARG A CA 1
ATOM 2612 C C . ARG A 1 340 ? 2.385 -0.443 5.235 1.00 96.81 340 ARG A C 1
ATOM 2614 O O . ARG A 1 340 ? 2.727 -0.170 6.378 1.00 96.81 340 ARG A O 1
ATOM 2621 N N . VAL A 1 341 ? 2.854 -1.515 4.592 1.00 96.56 341 VAL A N 1
ATOM 2622 C CA . VAL A 1 341 ? 3.809 -2.451 5.217 1.00 96.56 341 VAL A CA 1
ATOM 2623 C C . VAL A 1 341 ? 5.158 -1.780 5.489 1.00 96.56 341 VAL A C 1
ATOM 2625 O O . VAL A 1 341 ? 5.729 -1.974 6.562 1.00 96.56 341 VAL A O 1
ATOM 2628 N N . LEU A 1 342 ? 5.665 -0.962 4.561 1.00 96.88 342 LEU A N 1
ATOM 2629 C CA . LEU A 1 342 ? 6.908 -0.207 4.746 1.00 96.88 342 LEU A CA 1
ATOM 2630 C C . LEU A 1 342 ? 6.820 0.728 5.960 1.00 96.88 342 LEU A C 1
ATOM 2632 O O . LEU A 1 342 ? 7.740 0.763 6.769 1.00 96.88 342 LEU A O 1
ATOM 2636 N N . ALA A 1 343 ? 5.697 1.431 6.126 1.00 96.06 343 ALA A N 1
ATOM 2637 C CA . ALA A 1 343 ? 5.485 2.362 7.232 1.00 96.06 343 ALA A CA 1
ATOM 2638 C C . ALA A 1 343 ? 5.476 1.691 8.611 1.00 96.06 343 ALA A C 1
ATOM 2640 O O . ALA A 1 343 ? 5.806 2.341 9.602 1.00 96.06 343 ALA A O 1
ATOM 2641 N N . GLU A 1 344 ? 5.113 0.409 8.674 1.00 94.75 344 GLU A N 1
ATOM 2642 C CA . GLU A 1 344 ? 5.119 -0.369 9.914 1.00 94.75 344 GLU A CA 1
ATOM 2643 C C . GLU A 1 344 ? 6.426 -1.125 10.159 1.00 94.75 344 GLU A C 1
ATOM 2645 O O . GLU A 1 344 ? 6.813 -1.322 11.307 1.00 94.75 344 GLU A O 1
ATOM 2650 N N . SER A 1 345 ? 7.108 -1.556 9.098 1.00 94.75 345 SER A N 1
ATOM 2651 C CA . SER A 1 345 ? 8.349 -2.334 9.208 1.00 94.75 345 SER A CA 1
ATOM 2652 C C . SER A 1 345 ? 9.612 -1.475 9.281 1.00 94.75 345 SER A C 1
ATOM 2654 O O . SER A 1 345 ? 10.572 -1.902 9.911 1.00 94.75 345 SER A O 1
ATOM 2656 N N . HIS A 1 346 ? 9.612 -0.298 8.647 1.00 94.19 346 HIS A N 1
ATOM 2657 C CA . HIS A 1 346 ? 10.791 0.558 8.466 1.00 94.19 346 HIS A CA 1
ATOM 2658 C C . HIS A 1 346 ? 10.443 2.052 8.657 1.00 94.19 346 HIS A C 1
ATOM 2660 O O . HIS A 1 346 ? 10.559 2.856 7.719 1.00 94.19 346 HIS A O 1
ATOM 2666 N N . PRO A 1 347 ? 9.958 2.468 9.845 1.00 94.06 347 PRO A N 1
ATOM 2667 C CA . PRO A 1 347 ? 9.555 3.854 10.110 1.00 94.06 347 PRO A CA 1
ATOM 2668 C C . PRO A 1 347 ? 10.690 4.879 9.922 1.00 94.06 347 PRO A C 1
ATOM 2670 O O . PRO A 1 347 ? 10.425 6.051 9.641 1.00 94.06 347 PRO A O 1
ATOM 2673 N N . GLU A 1 348 ? 11.948 4.458 10.029 1.00 93.88 348 GLU A N 1
ATOM 2674 C CA . GLU A 1 348 ? 13.134 5.264 9.744 1.00 93.88 348 GLU A CA 1
ATOM 2675 C C . GLU A 1 348 ? 13.206 5.699 8.273 1.00 93.88 348 GLU A C 1
ATOM 2677 O O . GLU A 1 348 ? 13.531 6.852 7.993 1.00 93.88 348 GLU A O 1
ATOM 2682 N N . ILE A 1 349 ? 12.795 4.844 7.328 1.00 95.44 349 ILE A N 1
ATOM 2683 C CA . ILE A 1 349 ? 12.733 5.205 5.904 1.00 95.44 349 ILE A CA 1
ATOM 2684 C C . ILE A 1 349 ? 11.649 6.263 5.674 1.00 95.44 349 ILE A C 1
ATOM 2686 O O . ILE A 1 349 ? 11.850 7.211 4.913 1.00 95.44 349 ILE A O 1
ATOM 2690 N N . LEU A 1 350 ? 10.511 6.151 6.364 1.00 96.00 350 LEU A N 1
ATOM 2691 C CA . LEU A 1 350 ? 9.439 7.148 6.291 1.00 96.00 350 LEU A CA 1
ATOM 2692 C C . LEU A 1 350 ? 9.915 8.496 6.850 1.00 96.00 350 LEU A C 1
ATOM 2694 O O . LEU A 1 350 ? 9.574 9.536 6.293 1.00 96.00 350 LEU A O 1
ATOM 2698 N N . SER A 1 351 ? 10.750 8.486 7.894 1.00 95.44 351 SER A N 1
ATOM 2699 C CA . SER A 1 351 ? 11.396 9.696 8.419 1.00 95.44 351 SER A CA 1
ATOM 2700 C C . SER A 1 351 ? 12.242 10.403 7.357 1.00 95.44 351 SER A C 1
ATOM 2702 O O . SER A 1 351 ? 12.098 11.608 7.154 1.00 95.44 351 SER A O 1
ATOM 2704 N N . VAL A 1 352 ? 13.046 9.652 6.597 1.00 95.69 352 VAL A N 1
ATOM 2705 C CA . VAL A 1 352 ? 13.823 10.198 5.472 1.00 95.69 352 VAL A CA 1
ATOM 2706 C C . VAL A 1 352 ? 12.902 10.778 4.394 1.00 95.69 352 VAL A C 1
ATOM 2708 O O . VAL A 1 352 ? 13.143 11.877 3.894 1.00 95.69 352 VAL A O 1
ATOM 2711 N N . LEU A 1 353 ? 11.808 10.089 4.057 1.00 97.25 353 LEU A N 1
ATOM 2712 C CA . LEU A 1 353 ? 10.854 10.550 3.043 1.00 97.25 353 LEU A CA 1
ATOM 2713 C C . LEU A 1 353 ? 10.111 11.842 3.427 1.00 97.25 353 LEU A C 1
ATOM 2715 O O . LEU A 1 353 ? 9.676 12.562 2.528 1.00 97.25 353 LEU A O 1
ATOM 2719 N N . ARG A 1 354 ? 10.011 12.195 4.717 1.00 96.75 354 ARG A N 1
ATOM 2720 C CA . ARG A 1 354 ? 9.460 13.498 5.154 1.00 96.75 354 ARG A CA 1
ATOM 2721 C C . ARG A 1 354 ? 10.319 14.695 4.745 1.00 96.75 354 ARG A C 1
ATOM 2723 O O . ARG A 1 354 ? 9.832 15.818 4.720 1.00 96.75 354 ARG A O 1
ATOM 2730 N N . ARG A 1 355 ? 11.581 14.471 4.366 1.00 95.12 355 ARG A N 1
ATOM 2731 C CA . ARG A 1 355 ? 12.477 15.517 3.842 1.00 95.12 355 ARG A CA 1
ATOM 2732 C C . ARG A 1 355 ? 12.254 15.796 2.353 1.00 95.12 355 ARG A C 1
ATOM 2734 O O . ARG A 1 355 ? 12.725 16.803 1.836 1.00 95.12 355 ARG A O 1
ATOM 2741 N N . VAL A 1 356 ? 11.539 14.933 1.623 1.00 94.69 356 VAL A N 1
ATOM 2742 C CA . VAL A 1 356 ? 11.324 15.089 0.169 1.00 94.69 356 VAL A CA 1
ATOM 2743 C C . VAL A 1 356 ? 10.610 16.398 -0.205 1.00 94.69 356 VAL A C 1
ATOM 2745 O O . VAL A 1 356 ? 11.030 17.016 -1.190 1.00 94.69 356 VAL A O 1
ATOM 2748 N N . PRO A 1 357 ? 9.580 16.857 0.532 1.00 94.06 357 PRO A N 1
ATOM 2749 C CA . PRO A 1 357 ? 8.939 18.141 0.269 1.00 94.06 357 PRO A CA 1
ATOM 2750 C C . PRO A 1 357 ? 9.850 19.356 0.430 1.00 94.06 357 PRO A C 1
ATOM 2752 O O . PRO A 1 357 ? 9.692 20.303 -0.329 1.00 94.06 357 PRO A O 1
ATOM 2755 N N . SER A 1 358 ? 10.795 19.345 1.373 1.00 91.25 358 SER A N 1
ATOM 2756 C CA . SER A 1 358 ? 11.664 20.494 1.674 1.00 91.25 358 SER A CA 1
ATOM 2757 C C . SER A 1 358 ? 13.008 20.458 0.941 1.00 91.25 358 SER A C 1
ATOM 2759 O O . SER A 1 358 ? 13.517 21.500 0.535 1.00 91.25 358 SER A O 1
ATOM 2761 N N . GLU A 1 359 ? 13.586 19.273 0.745 1.00 90.19 359 GLU A N 1
ATOM 2762 C CA . GLU A 1 359 ? 14.954 19.090 0.238 1.00 90.19 359 GLU A CA 1
ATOM 2763 C C . GLU A 1 359 ? 15.026 18.331 -1.095 1.00 90.19 359 GLU A C 1
ATOM 2765 O O . GLU A 1 359 ? 16.076 18.319 -1.745 1.00 90.19 359 GLU A O 1
ATOM 2770 N N . GLY A 1 360 ? 13.945 17.649 -1.476 1.00 90.12 360 GLY A N 1
ATOM 2771 C CA . GLY A 1 360 ? 13.935 16.673 -2.560 1.00 90.12 360 GLY A CA 1
ATOM 2772 C C . GLY A 1 360 ? 13.174 17.117 -3.805 1.00 90.12 360 GLY A C 1
ATOM 2773 O O . GLY A 1 360 ? 13.067 18.292 -4.144 1.00 90.12 360 GLY A O 1
ATOM 2774 N N . THR A 1 361 ? 12.612 16.133 -4.510 1.00 88.50 361 THR A N 1
ATOM 2775 C CA . THR A 1 361 ? 11.936 16.339 -5.809 1.00 88.50 361 THR A CA 1
ATOM 2776 C C . THR A 1 361 ? 10.733 17.291 -5.778 1.00 88.50 361 THR A C 1
ATOM 2778 O O . THR A 1 361 ? 10.331 17.792 -6.829 1.00 88.50 361 THR A O 1
ATOM 2781 N N . LEU A 1 362 ? 10.168 17.561 -4.598 1.00 92.25 362 LEU A N 1
ATOM 2782 C CA . LEU A 1 362 ? 9.050 18.488 -4.404 1.00 92.25 362 LEU A CA 1
ATOM 2783 C C . LEU A 1 362 ? 9.477 19.805 -3.737 1.00 92.25 362 LEU A C 1
ATOM 2785 O O . LEU A 1 362 ? 8.615 20.617 -3.434 1.00 92.25 362 LEU A O 1
ATOM 2789 N N . ALA A 1 363 ? 10.778 20.048 -3.544 1.00 90.31 363 ALA A N 1
ATOM 2790 C CA . ALA A 1 363 ? 11.288 21.279 -2.941 1.00 90.31 363 ALA A CA 1
ATOM 2791 C C . ALA A 1 363 ? 10.994 22.529 -3.782 1.00 90.31 363 ALA A C 1
ATOM 2793 O O . ALA A 1 363 ? 10.970 22.476 -5.019 1.00 90.31 363 ALA A O 1
ATOM 2794 N N . GLY A 1 364 ? 10.804 23.661 -3.100 1.00 88.31 364 GLY A N 1
ATOM 2795 C CA . GLY A 1 364 ? 10.577 24.971 -3.718 1.00 88.31 364 GLY A CA 1
ATOM 2796 C C . GLY A 1 364 ? 9.184 25.165 -4.325 1.00 88.31 364 GLY A C 1
ATOM 2797 O O . GLY A 1 364 ? 9.019 26.053 -5.155 1.00 88.31 364 GLY A O 1
ATOM 2798 N N . LEU A 1 365 ? 8.203 24.332 -3.966 1.00 89.88 365 LEU A N 1
ATOM 2799 C CA . LEU A 1 365 ? 6.800 24.534 -4.330 1.00 89.88 365 LEU A CA 1
ATOM 2800 C C . LEU A 1 365 ? 6.073 25.292 -3.202 1.00 89.88 365 LEU A C 1
ATOM 2802 O O . LEU A 1 365 ? 6.405 25.087 -2.030 1.00 89.88 365 LEU A O 1
ATOM 2806 N N . PRO A 1 366 ? 5.055 26.119 -3.501 1.00 88.38 366 PRO A N 1
ATOM 2807 C CA . PRO A 1 366 ? 4.210 26.732 -2.469 1.00 88.38 366 PRO A CA 1
ATOM 2808 C C . PRO A 1 366 ? 3.593 25.705 -1.501 1.00 88.38 366 PRO A C 1
ATOM 2810 O O . PRO A 1 366 ? 3.402 25.971 -0.315 1.00 88.38 366 PRO A O 1
ATOM 2813 N N . GLU A 1 367 ? 3.311 24.500 -1.992 1.00 85.88 367 GLU A N 1
ATOM 2814 C CA . GLU A 1 367 ? 2.693 23.406 -1.247 1.00 85.88 367 GLU A CA 1
ATOM 2815 C C . GLU A 1 367 ? 3.686 22.613 -0.389 1.00 85.88 367 GLU A C 1
ATOM 2817 O O . GLU A 1 367 ? 3.260 21.874 0.500 1.00 85.88 367 GLU A O 1
ATOM 2822 N N . SER A 1 368 ? 4.999 22.766 -0.610 1.00 88.88 368 SER A N 1
ATOM 2823 C CA . SER A 1 368 ? 6.046 22.003 0.086 1.00 88.88 368 SER A CA 1
ATOM 2824 C C . SER A 1 368 ? 5.914 22.080 1.607 1.00 88.88 368 SER A C 1
ATOM 2826 O O . SER A 1 368 ? 6.038 21.064 2.287 1.00 88.88 368 SER A O 1
ATOM 2828 N N . ALA A 1 369 ? 5.622 23.270 2.144 1.00 87.31 369 ALA A N 1
ATOM 2829 C CA . ALA A 1 369 ? 5.488 23.487 3.584 1.00 87.31 369 ALA A CA 1
ATOM 2830 C C . ALA A 1 369 ? 4.316 22.696 4.184 1.00 87.31 369 ALA A C 1
ATOM 2832 O O . ALA A 1 369 ? 4.441 22.122 5.266 1.00 87.31 369 ALA A O 1
ATOM 2833 N N . LYS A 1 370 ? 3.201 22.602 3.449 1.00 88.88 370 LYS A N 1
ATOM 2834 C CA . LYS A 1 370 ? 2.019 21.842 3.872 1.00 88.88 370 LYS A CA 1
ATOM 2835 C C . LYS A 1 370 ? 2.306 20.335 3.894 1.00 88.88 370 LYS A C 1
ATOM 2837 O O . LYS A 1 370 ? 1.655 19.606 4.631 1.00 88.88 370 LYS A O 1
ATOM 2842 N N . LEU A 1 371 ? 3.269 19.856 3.091 1.00 90.56 371 LEU A N 1
ATOM 2843 C CA . LEU A 1 371 ? 3.602 18.424 2.969 1.00 90.56 371 LEU A CA 1
ATOM 2844 C C . LEU A 1 371 ? 4.629 17.977 4.014 1.00 90.56 371 LEU A C 1
ATOM 2846 O O . LEU A 1 371 ? 4.989 16.808 4.026 1.00 90.56 371 LEU A O 1
ATOM 2850 N N . SER A 1 372 ? 5.106 18.867 4.883 1.00 86.75 372 SER A N 1
ATOM 2851 C CA . SER A 1 372 ? 6.189 18.573 5.835 1.00 86.75 372 SER A CA 1
ATOM 2852 C C . SER A 1 372 ? 5.892 17.413 6.798 1.00 86.75 372 SER A C 1
ATOM 2854 O O . SER A 1 372 ? 6.810 16.697 7.195 1.00 86.75 372 SER A O 1
ATOM 2856 N N . GLU A 1 373 ? 4.623 17.174 7.133 1.00 88.50 373 GLU A N 1
ATOM 2857 C CA . GLU A 1 373 ? 4.210 16.047 7.984 1.00 88.50 373 GLU A CA 1
ATOM 2858 C C . GLU A 1 373 ? 4.088 14.716 7.216 1.00 88.50 373 GLU A C 1
ATOM 2860 O O . GLU A 1 373 ? 4.037 13.637 7.818 1.00 88.50 373 GLU A O 1
ATOM 2865 N N . TRP A 1 374 ? 4.100 14.777 5.883 1.00 95.50 374 TRP A N 1
ATOM 2866 C CA . TRP A 1 374 ? 3.914 13.639 4.993 1.00 95.50 374 TRP A CA 1
ATOM 2867 C C . TRP A 1 374 ? 5.251 13.034 4.581 1.00 95.50 374 TRP A C 1
ATOM 2869 O O . TRP A 1 374 ? 6.150 13.708 4.078 1.00 95.50 374 TRP A O 1
ATOM 2879 N N . ALA A 1 375 ? 5.362 11.717 4.709 1.00 97.69 375 ALA A N 1
ATOM 2880 C CA . ALA A 1 375 ? 6.415 10.960 4.055 1.00 97.69 375 ALA A CA 1
ATOM 2881 C C . ALA A 1 375 ? 6.034 10.776 2.582 1.00 97.69 375 ALA A C 1
ATOM 2883 O O . ALA A 1 375 ? 5.086 10.053 2.270 1.00 97.69 375 ALA A O 1
ATOM 2884 N N . VAL A 1 376 ? 6.753 11.438 1.671 1.00 97.50 376 VAL A N 1
ATOM 2885 C CA . VAL A 1 376 ? 6.381 11.478 0.250 1.00 97.50 376 VAL A CA 1
ATOM 2886 C C . VAL A 1 376 ? 7.454 10.847 -0.620 1.00 97.50 376 VAL A C 1
ATOM 2888 O O . VAL A 1 376 ? 8.640 11.139 -0.484 1.00 97.50 376 VAL A O 1
ATOM 2891 N N . LYS A 1 377 ? 7.041 10.035 -1.594 1.00 98.00 377 LYS A N 1
ATOM 2892 C CA . LYS A 1 377 ? 7.905 9.611 -2.694 1.00 98.00 377 LYS A CA 1
ATOM 2893 C C . LYS A 1 377 ? 7.242 9.872 -4.036 1.00 98.00 377 LYS A C 1
ATOM 2895 O O . LYS A 1 377 ? 6.099 9.503 -4.278 1.00 98.00 377 LYS A O 1
ATOM 2900 N N . THR A 1 378 ? 8.018 10.463 -4.933 1.00 96.69 378 THR A N 1
ATOM 2901 C CA . THR A 1 378 ? 7.627 10.713 -6.318 1.00 96.69 378 THR A CA 1
ATOM 2902 C C . THR A 1 378 ? 8.155 9.630 -7.259 1.00 96.69 378 THR A C 1
ATOM 2904 O O . THR A 1 378 ? 9.221 9.036 -7.032 1.00 96.69 378 THR A O 1
ATOM 2907 N N . GLY A 1 379 ? 7.421 9.407 -8.345 1.00 94.62 379 GLY A N 1
ATOM 2908 C CA . GLY A 1 379 ? 7.835 8.620 -9.499 1.00 94.62 379 GLY A CA 1
ATOM 2909 C C . GLY A 1 379 ? 7.510 9.355 -10.793 1.00 94.62 379 GLY A C 1
ATOM 2910 O O . GLY A 1 379 ? 6.556 10.126 -10.864 1.00 94.62 379 GLY A O 1
ATOM 2911 N N . THR A 1 380 ? 8.320 9.149 -11.824 1.00 91.06 380 THR A N 1
ATOM 2912 C CA . THR A 1 380 ? 8.022 9.654 -13.164 1.00 91.06 380 THR A CA 1
ATOM 2913 C C . THR A 1 380 ? 8.433 8.606 -14.174 1.00 91.06 380 THR A C 1
ATOM 2915 O O . THR A 1 380 ? 9.571 8.137 -14.148 1.00 91.06 380 THR A O 1
ATOM 2918 N N . VAL A 1 381 ? 7.500 8.259 -15.048 1.00 87.12 381 VAL A N 1
ATOM 2919 C CA . VAL A 1 381 ? 7.752 7.508 -16.271 1.00 87.12 381 VAL A CA 1
ATOM 2920 C C . VAL A 1 381 ? 7.790 8.548 -17.379 1.00 87.12 381 VAL A C 1
ATOM 2922 O O . VAL A 1 381 ? 6.844 9.320 -17.525 1.00 87.12 381 VAL A O 1
ATOM 2925 N N . ARG A 1 382 ? 8.914 8.644 -18.086 1.00 80.31 382 ARG A N 1
ATOM 2926 C CA . ARG A 1 382 ? 9.112 9.649 -19.136 1.00 80.31 382 ARG A CA 1
ATOM 2927 C C . ARG A 1 382 ? 8.891 9.048 -20.507 1.00 80.31 382 ARG A C 1
ATOM 2929 O O . ARG A 1 382 ? 9.297 7.904 -20.715 1.00 80.31 382 ARG A O 1
ATOM 2936 N N . GLY A 1 383 ? 8.307 9.859 -21.380 1.00 66.94 383 GLY A N 1
ATOM 2937 C CA . GLY A 1 383 ? 8.080 9.635 -22.793 1.00 66.94 383 GLY A CA 1
ATOM 2938 C C . GLY A 1 383 ? 9.305 9.826 -23.663 1.00 66.94 383 GLY A C 1
ATOM 2939 O O . GLY A 1 383 ? 10.432 9.896 -23.169 1.00 66.94 383 GLY A O 1
ATOM 2940 N N . VAL A 1 384 ? 9.077 9.796 -24.976 1.00 61.66 384 VAL A N 1
ATOM 2941 C CA . VAL A 1 384 ? 10.135 9.796 -25.992 1.00 61.66 384 VAL A CA 1
ATOM 2942 C C . VAL A 1 384 ? 10.890 11.112 -25.940 1.00 61.66 384 VAL A C 1
ATOM 2944 O O . VAL A 1 384 ? 12.111 11.111 -25.939 1.00 61.66 384 VAL A O 1
ATOM 2947 N N . SER A 1 385 ? 10.188 12.235 -25.845 1.00 62.72 385 SER A N 1
ATOM 2948 C CA . SER A 1 385 ? 10.820 13.559 -25.912 1.00 62.72 385 SER A CA 1
ATOM 2949 C C . SER A 1 385 ? 11.187 14.090 -24.517 1.00 62.72 385 SER A C 1
ATOM 2951 O O . SER A 1 385 ? 11.419 15.284 -24.334 1.00 62.72 385 SER A O 1
ATOM 2953 N N . GLY A 1 386 ? 11.255 13.197 -23.520 1.00 70.06 386 GLY A N 1
ATOM 2954 C CA . GLY A 1 386 ? 11.577 13.511 -22.128 1.00 70.06 386 GLY A CA 1
ATOM 2955 C C . GLY A 1 386 ? 10.393 14.029 -21.300 1.00 70.06 386 GLY A C 1
ATOM 2956 O O . GLY A 1 386 ? 10.522 14.167 -20.076 1.00 70.06 386 GLY A O 1
ATOM 2957 N N . GLU A 1 387 ? 9.233 14.273 -21.914 1.00 80.38 387 GLU A N 1
ATOM 2958 C CA . GLU A 1 387 ? 7.982 14.635 -21.243 1.00 8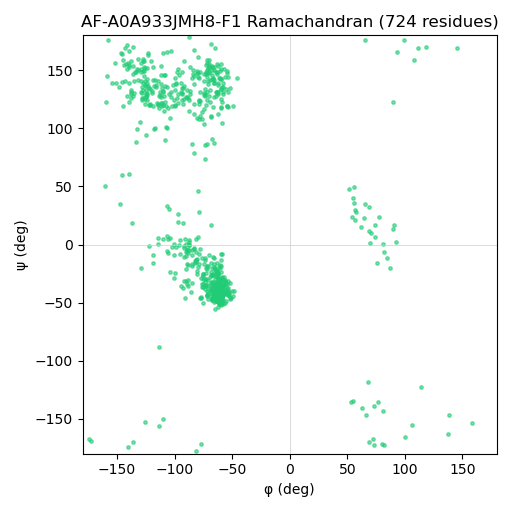0.38 387 GLU A CA 1
ATOM 2959 C C . GLU A 1 387 ? 7.524 13.557 -20.245 1.00 80.38 387 GLU A C 1
ATOM 2961 O O . GLU A 1 387 ? 7.833 12.377 -20.403 1.00 80.38 387 GLU A O 1
ATOM 2966 N N . PRO A 1 388 ? 6.804 13.913 -19.172 1.00 86.88 388 PRO A N 1
ATOM 2967 C CA . PRO A 1 388 ? 6.196 12.920 -18.293 1.00 86.88 388 PRO A CA 1
ATOM 2968 C C . PRO A 1 388 ? 5.045 12.192 -19.010 1.00 86.88 388 PRO A C 1
ATOM 2970 O O . PRO A 1 388 ? 4.075 12.822 -19.403 1.00 86.88 388 PRO A O 1
ATOM 2973 N N . GLU A 1 389 ? 5.111 10.864 -19.113 1.00 86.50 389 GLU A N 1
ATOM 2974 C CA . GLU A 1 389 ? 3.972 10.021 -19.519 1.00 86.50 389 GLU A CA 1
ATOM 2975 C C . GLU A 1 389 ? 3.093 9.659 -18.327 1.00 86.50 389 GLU A C 1
ATOM 2977 O O . GLU A 1 389 ? 1.871 9.680 -18.425 1.00 86.50 389 GLU A O 1
ATOM 2982 N N . LEU A 1 390 ? 3.720 9.343 -17.191 1.00 90.12 390 LEU A N 1
ATOM 2983 C CA . LEU A 1 390 ? 3.044 9.126 -15.917 1.00 90.12 390 LEU A CA 1
ATOM 2984 C C . LEU A 1 390 ? 3.815 9.825 -14.806 1.00 90.12 390 LEU A C 1
ATOM 2986 O O . LEU A 1 390 ? 5.011 9.585 -14.608 1.00 90.12 390 LEU A O 1
ATOM 2990 N N . GLY A 1 391 ? 3.118 10.638 -14.028 1.00 94.62 391 GLY A N 1
ATOM 2991 C CA . GLY A 1 391 ? 3.570 11.095 -12.725 1.00 94.62 391 GLY A CA 1
ATOM 2992 C C . GLY A 1 391 ? 2.928 10.266 -11.626 1.00 94.62 391 GLY A C 1
ATOM 2993 O O . GLY A 1 391 ? 1.732 9.991 -11.675 1.00 94.62 391 GLY A O 1
ATOM 2994 N N . LEU A 1 392 ? 3.712 9.928 -10.602 1.00 96.88 392 LEU A N 1
ATOM 2995 C CA . LEU A 1 392 ? 3.232 9.254 -9.402 1.00 96.88 392 LEU A CA 1
ATOM 2996 C C . LEU A 1 392 ? 3.629 10.027 -8.144 1.00 96.88 392 LEU A C 1
ATOM 2998 O O . LEU A 1 392 ? 4.765 10.501 -8.030 1.00 96.88 392 LEU A O 1
ATOM 3002 N N . ILE A 1 393 ? 2.719 10.084 -7.176 1.00 98.19 393 ILE A N 1
ATOM 3003 C CA . ILE A 1 393 ? 3.000 10.490 -5.797 1.00 98.19 393 ILE A CA 1
ATOM 3004 C C . ILE A 1 393 ? 2.443 9.418 -4.870 1.00 98.19 393 ILE A C 1
ATOM 3006 O O . ILE A 1 393 ? 1.259 9.106 -4.937 1.00 98.19 393 ILE A O 1
ATOM 3010 N N . VAL A 1 394 ? 3.289 8.891 -3.987 1.00 98.56 394 VAL A N 1
ATOM 3011 C CA . VAL A 1 394 ? 2.850 8.143 -2.808 1.00 98.56 394 VAL A CA 1
ATOM 3012 C C . VAL A 1 394 ? 3.122 9.003 -1.586 1.00 98.56 394 VAL A C 1
ATOM 3014 O O . VAL A 1 394 ? 4.265 9.410 -1.369 1.00 98.56 394 VAL A O 1
ATOM 3017 N N . ALA A 1 395 ? 2.085 9.294 -0.810 1.00 98.25 395 ALA A N 1
ATOM 3018 C CA . ALA A 1 395 ? 2.164 10.102 0.397 1.00 98.25 395 ALA A CA 1
ATOM 3019 C C . ALA A 1 395 ? 1.607 9.307 1.583 1.00 98.25 395 ALA A C 1
ATOM 3021 O O . ALA A 1 395 ? 0.525 8.731 1.496 1.00 98.25 395 ALA A O 1
ATOM 3022 N N . VAL A 1 396 ? 2.358 9.263 2.680 1.00 98.25 396 VAL A N 1
ATOM 3023 C CA . VAL A 1 396 ? 1.999 8.534 3.902 1.00 98.25 396 VAL A CA 1
ATOM 3024 C C . VAL A 1 396 ? 2.040 9.489 5.089 1.00 98.25 396 VAL A C 1
ATOM 3026 O O . VAL A 1 396 ? 3.066 10.136 5.310 1.00 98.25 396 VAL A O 1
ATOM 3029 N N . ASP A 1 397 ? 0.962 9.551 5.866 1.00 95.00 397 ASP A N 1
ATOM 3030 C CA . ASP A 1 397 ? 0.916 10.271 7.145 1.00 95.00 397 ASP A CA 1
ATOM 3031 C C . ASP A 1 397 ? 0.747 9.290 8.333 1.00 95.00 397 ASP A C 1
ATOM 3033 O O . ASP A 1 397 ? 1.163 8.120 8.285 1.00 95.00 397 ASP A O 1
ATOM 3037 N N . SER A 1 398 ? 0.216 9.774 9.457 1.00 93.31 398 SER A N 1
ATOM 3038 C CA . SER A 1 398 ? -0.094 8.952 10.630 1.00 93.31 398 SER A CA 1
ATOM 3039 C C . SER A 1 398 ? -1.182 7.904 10.380 1.00 93.31 398 SER A C 1
ATOM 3041 O O . SER A 1 398 ? -1.131 6.839 10.998 1.00 93.31 398 SER A O 1
ATOM 3043 N N . ASP A 1 399 ? -2.126 8.166 9.476 1.00 95.31 399 ASP A N 1
ATOM 3044 C CA . ASP A 1 399 ? -3.398 7.446 9.373 1.00 95.31 399 ASP A CA 1
ATOM 3045 C C . ASP A 1 399 ? -3.714 6.930 7.962 1.00 95.31 399 ASP A C 1
ATOM 3047 O O . ASP A 1 399 ? -4.499 5.990 7.807 1.00 95.31 399 ASP A O 1
ATOM 3051 N N . LEU A 1 400 ? -3.086 7.491 6.932 1.00 96.50 400 LEU A N 1
ATOM 3052 C CA . LEU A 1 400 ? -3.436 7.327 5.529 1.00 96.50 400 LEU A CA 1
ATOM 3053 C C . LEU A 1 400 ? -2.218 6.991 4.667 1.00 96.50 400 LEU A C 1
ATOM 3055 O O . LEU A 1 400 ? -1.091 7.431 4.908 1.00 96.50 400 LEU A O 1
ATOM 3059 N N . VAL A 1 401 ? -2.489 6.248 3.596 1.00 98.06 401 VAL A N 1
ATOM 3060 C CA . VAL A 1 401 ? -1.605 6.122 2.436 1.00 98.06 401 VAL A CA 1
ATOM 3061 C C . VAL A 1 401 ? -2.381 6.593 1.210 1.00 98.06 401 VAL A C 1
ATOM 3063 O O . VAL A 1 401 ? -3.429 6.034 0.885 1.00 98.06 401 VAL A O 1
ATOM 3066 N N . ILE A 1 402 ? -1.863 7.616 0.537 1.00 98.31 402 ILE A N 1
ATOM 3067 C CA . ILE A 1 402 ? -2.430 8.207 -0.676 1.00 98.31 402 ILE A CA 1
ATOM 3068 C C . ILE A 1 402 ? -1.519 7.869 -1.853 1.00 98.31 402 ILE A C 1
ATOM 3070 O O . ILE A 1 402 ? -0.310 8.089 -1.786 1.00 98.31 402 ILE A O 1
ATOM 3074 N N . VAL A 1 403 ? -2.102 7.373 -2.943 1.00 98.44 403 VAL A N 1
ATOM 3075 C CA . VAL A 1 403 ? -1.421 7.155 -4.222 1.00 98.44 403 VAL A CA 1
ATOM 3076 C C . VAL A 1 403 ? -2.133 7.963 -5.298 1.00 98.44 403 VAL A C 1
ATOM 3078 O O . VAL A 1 403 ? -3.318 7.764 -5.555 1.00 98.44 403 VAL A O 1
ATOM 3081 N N . LEU A 1 404 ? -1.398 8.875 -5.929 1.00 97.94 404 LEU A N 1
ATOM 3082 C CA . LEU A 1 404 ? -1.853 9.665 -7.067 1.00 97.94 404 LEU A CA 1
ATOM 3083 C C . LEU A 1 404 ? -1.074 9.253 -8.307 1.00 97.94 404 LEU A C 1
ATOM 3085 O O . LEU A 1 404 ? 0.158 9.215 -8.280 1.00 97.94 404 LEU A O 1
ATOM 3089 N N . VAL A 1 405 ? -1.795 9.001 -9.392 1.00 96.00 405 VAL A N 1
ATOM 3090 C CA . VAL A 1 405 ? -1.256 8.721 -10.721 1.00 96.00 405 VAL A CA 1
ATOM 3091 C C . VAL A 1 405 ? -1.891 9.700 -11.695 1.00 96.00 405 VAL A C 1
ATOM 3093 O O . VAL A 1 405 ? -3.118 9.799 -11.751 1.00 96.00 405 VAL A O 1
ATOM 3096 N N . ARG A 1 406 ? -1.068 10.445 -12.433 1.00 94.88 406 ARG A N 1
ATOM 3097 C CA . ARG A 1 406 ? -1.527 11.392 -13.455 1.00 94.88 406 ARG A CA 1
ATOM 3098 C C . ARG A 1 406 ? -0.808 11.137 -14.769 1.00 94.88 406 ARG A C 1
ATOM 3100 O O . ARG A 1 406 ? 0.423 11.164 -14.818 1.00 94.88 406 ARG A O 1
ATOM 3107 N N . SER A 1 407 ? -1.576 10.907 -15.820 1.00 90.25 407 SER A N 1
ATOM 3108 C CA . SER A 1 407 ? -1.084 10.782 -17.183 1.00 90.25 407 SER A CA 1
ATOM 3109 C C . SER A 1 407 ? -0.621 12.142 -17.703 1.00 90.25 407 SER A C 1
ATOM 3111 O O . SER A 1 407 ? -1.202 13.181 -17.384 1.00 90.25 407 SER A O 1
ATOM 3113 N N . GLY A 1 408 ? 0.485 12.160 -18.444 1.00 88.06 408 GLY A N 1
ATOM 3114 C CA . GLY A 1 408 ? 1.008 13.369 -19.088 1.00 88.06 408 GLY A CA 1
ATOM 3115 C C . GLY A 1 408 ? 1.578 14.439 -18.143 1.00 88.06 408 GLY A C 1
ATOM 3116 O O . GLY A 1 408 ? 1.974 15.511 -18.598 1.00 88.06 408 GLY A O 1
ATOM 3117 N N . ARG A 1 409 ? 1.593 14.214 -16.820 1.00 92.31 409 ARG A N 1
ATOM 3118 C CA . ARG A 1 409 ? 1.911 15.242 -15.810 1.00 92.31 409 ARG A CA 1
ATOM 3119 C C . ARG A 1 409 ? 3.066 14.820 -14.913 1.00 92.31 409 ARG A C 1
ATOM 3121 O O . ARG A 1 409 ? 3.134 13.691 -14.443 1.00 92.31 409 ARG A O 1
ATOM 3128 N N . ALA A 1 410 ? 3.972 15.749 -14.606 1.00 92.31 410 ALA A N 1
ATOM 3129 C CA . ALA A 1 410 ? 5.041 15.515 -13.632 1.00 92.31 410 ALA A CA 1
ATOM 3130 C C . ALA A 1 410 ? 4.517 15.685 -12.190 1.00 92.31 410 ALA A C 1
ATOM 3132 O O . ALA A 1 410 ? 3.706 16.587 -11.969 1.00 92.31 410 ALA A O 1
ATOM 3133 N N . PRO A 1 411 ? 5.029 14.937 -11.188 1.00 95.00 411 PRO A N 1
ATOM 3134 C CA . PRO A 1 411 ? 4.584 15.016 -9.786 1.00 95.00 411 PRO A CA 1
ATOM 3135 C C . PRO A 1 411 ? 4.486 16.432 -9.210 1.00 95.00 411 PRO A C 1
ATOM 3137 O O . PRO A 1 411 ? 3.529 16.770 -8.524 1.00 95.00 411 PRO A O 1
ATOM 3140 N N . ARG A 1 412 ? 5.444 17.303 -9.544 1.00 94.12 412 ARG A N 1
ATOM 3141 C CA . ARG A 1 412 ? 5.450 18.700 -9.081 1.00 94.12 412 ARG A CA 1
ATOM 3142 C C . ARG A 1 412 ? 4.197 19.481 -9.500 1.00 94.12 412 ARG A C 1
ATOM 3144 O O . ARG A 1 412 ? 3.785 20.366 -8.769 1.00 94.12 412 ARG A O 1
ATOM 3151 N N . SER A 1 413 ? 3.587 19.144 -10.641 1.00 95.00 413 SER A N 1
ATOM 3152 C CA . SER A 1 413 ? 2.409 19.842 -11.188 1.00 95.00 413 SER A CA 1
ATOM 3153 C C . SER A 1 413 ? 1.078 19.460 -10.529 1.00 95.00 413 SER A C 1
ATOM 3155 O O . SER A 1 413 ? 0.058 20.066 -10.845 1.00 95.00 413 SER A O 1
ATOM 3157 N N . PHE A 1 414 ? 1.067 18.444 -9.660 1.00 95.88 414 PHE A N 1
ATOM 3158 C CA . PHE A 1 414 ? -0.134 17.972 -8.959 1.00 95.88 414 PHE A CA 1
ATOM 3159 C C . PHE A 1 414 ? 0.112 17.670 -7.476 1.00 95.88 414 PHE A C 1
ATOM 3161 O O . PHE A 1 414 ? -0.672 16.973 -6.837 1.00 95.88 414 PHE A O 1
ATOM 3168 N N . ALA A 1 415 ? 1.193 18.197 -6.895 1.00 95.62 415 ALA A N 1
ATOM 3169 C CA . ALA A 1 415 ? 1.510 17.981 -5.484 1.00 95.62 415 ALA A CA 1
ATOM 3170 C C . ALA A 1 415 ? 0.425 18.536 -4.536 1.00 95.62 415 ALA A C 1
ATOM 3172 O O . ALA A 1 415 ? 0.207 17.972 -3.464 1.00 95.62 415 ALA A O 1
ATOM 3173 N N . SER A 1 416 ? -0.289 19.595 -4.943 1.00 93.88 416 SER A N 1
ATOM 3174 C CA . SER A 1 416 ? -1.418 20.175 -4.200 1.00 93.88 416 SER A CA 1
ATOM 3175 C C . SER A 1 416 ? -2.579 19.195 -4.003 1.00 93.88 416 SER A C 1
ATOM 3177 O O . SER A 1 416 ? -3.247 19.241 -2.968 1.00 93.88 416 SER A O 1
ATOM 3179 N N . GLU A 1 417 ? -2.786 18.275 -4.950 1.00 96.12 417 GLU A N 1
ATOM 3180 C CA . GLU A 1 417 ? -3.921 17.346 -4.955 1.00 96.12 417 GLU A CA 1
ATOM 3181 C C . GLU A 1 417 ? -3.883 16.386 -3.749 1.00 96.12 417 GLU A C 1
ATOM 3183 O O . GLU A 1 417 ? -4.932 15.942 -3.284 1.00 96.12 417 GLU A O 1
ATOM 3188 N N . VAL A 1 418 ? -2.704 16.135 -3.157 1.00 95.50 418 VAL A N 1
ATOM 3189 C CA . VAL A 1 418 ? -2.567 15.351 -1.911 1.00 95.50 418 VAL A CA 1
ATOM 3190 C C . VAL A 1 418 ? -3.416 15.958 -0.783 1.00 95.50 418 VAL A C 1
ATOM 3192 O O . VAL A 1 418 ? -4.127 15.238 -0.080 1.00 95.50 418 VAL A O 1
ATOM 3195 N N . PHE A 1 419 ? -3.415 17.287 -0.640 1.00 90.00 419 PHE A N 1
ATOM 3196 C CA . PHE A 1 419 ? -4.210 17.975 0.386 1.00 90.00 419 PHE A CA 1
ATOM 3197 C C . PHE A 1 419 ? -5.683 18.040 0.054 1.00 90.00 419 PHE A C 1
ATOM 3199 O O . PHE A 1 419 ? -6.520 17.968 0.950 1.00 90.00 419 PHE A O 1
ATOM 3206 N N . GLU A 1 420 ? -6.012 18.204 -1.222 1.00 92.12 420 GLU A N 1
ATOM 3207 C CA . GLU A 1 420 ? -7.399 18.243 -1.670 1.00 92.12 420 GLU A CA 1
ATOM 3208 C C . GLU A 1 420 ? -8.087 16.915 -1.363 1.00 92.12 420 GLU A C 1
ATOM 3210 O O . GLU A 1 420 ? -9.191 16.902 -0.814 1.00 92.12 420 GLU A O 1
ATOM 3215 N N . VAL A 1 421 ? -7.387 15.808 -1.622 1.00 93.25 421 VAL A N 1
ATOM 3216 C CA . VAL A 1 421 ? -7.819 14.457 -1.264 1.00 93.25 421 VAL A CA 1
ATOM 3217 C C . VAL A 1 421 ? -7.901 14.289 0.257 1.00 93.25 421 VAL A C 1
ATOM 3219 O O . VAL A 1 421 ? -8.935 13.847 0.757 1.00 93.25 421 VAL A O 1
ATOM 3222 N N . ARG A 1 422 ? -6.881 14.712 1.022 1.00 91.19 422 ARG A N 1
ATOM 3223 C CA . ARG A 1 422 ? -6.916 14.656 2.499 1.00 91.19 422 ARG A CA 1
ATOM 3224 C C . ARG A 1 422 ? -8.091 15.435 3.095 1.00 91.19 422 ARG A C 1
ATOM 3226 O O . ARG A 1 422 ? -8.685 14.976 4.070 1.00 91.19 422 ARG A O 1
ATOM 3233 N N . ARG A 1 423 ? -8.422 16.600 2.530 1.00 90.12 423 ARG A N 1
ATOM 3234 C CA . ARG A 1 423 ? -9.522 17.467 2.978 1.00 90.12 423 ARG A CA 1
ATOM 3235 C C . ARG A 1 423 ? -10.889 16.831 2.730 1.00 90.12 423 ARG A C 1
ATOM 3237 O O . ARG A 1 423 ? -11.772 16.987 3.563 1.00 90.12 423 ARG A O 1
ATOM 3244 N N . LYS A 1 424 ? -11.060 16.093 1.625 1.00 89.19 424 LYS A N 1
ATOM 3245 C CA . LYS A 1 424 ? -12.282 15.305 1.364 1.00 89.19 424 LYS A CA 1
ATOM 3246 C C . LYS A 1 424 ? -12.490 14.186 2.398 1.00 89.19 424 LYS A C 1
ATOM 3248 O O . LYS A 1 424 ? -13.619 13.762 2.601 1.00 89.19 424 LYS A O 1
ATOM 3253 N N . LEU A 1 425 ? -11.415 13.740 3.051 1.00 86.94 425 LEU A N 1
ATOM 3254 C CA . LEU A 1 425 ? -11.406 12.739 4.126 1.00 86.94 425 LEU A CA 1
ATOM 3255 C C . LEU A 1 425 ? -11.185 13.380 5.511 1.00 86.94 425 LEU A C 1
ATOM 3257 O O . LEU A 1 425 ? -10.536 12.803 6.387 1.00 86.94 425 LEU A O 1
ATOM 3261 N N . ALA A 1 426 ? -11.630 14.625 5.698 1.00 79.19 426 ALA A N 1
ATOM 3262 C CA . ALA A 1 426 ? -11.585 15.281 7.002 1.00 79.19 426 ALA A CA 1
ATOM 3263 C C . ALA A 1 426 ? -12.469 14.540 8.023 1.00 79.19 426 ALA A C 1
ATOM 3265 O O . ALA A 1 426 ? -13.495 13.970 7.666 1.00 79.19 426 ALA A O 1
ATOM 3266 N N . GLY A 1 427 ? -12.068 14.568 9.295 1.00 81.81 427 GLY A N 1
ATOM 3267 C CA . GLY A 1 427 ? -12.769 13.894 10.391 1.00 81.81 427 GLY A CA 1
ATOM 3268 C C . GLY A 1 427 ? -11.927 12.819 11.078 1.00 81.81 427 GLY A C 1
ATOM 3269 O O . GLY A 1 427 ? -10.852 12.446 10.607 1.00 81.81 427 GLY A O 1
ATOM 3270 N N . SER A 1 428 ? -12.435 12.329 12.212 1.00 85.62 428 SER A N 1
ATOM 3271 C CA . SER A 1 428 ? -11.720 11.390 13.088 1.00 85.62 428 SER A CA 1
ATOM 3272 C C . SER A 1 428 ? -11.944 9.915 12.734 1.00 85.62 428 SER A C 1
ATOM 3274 O O . SER A 1 428 ? -11.318 9.027 13.306 1.00 85.62 428 SER A O 1
ATOM 3276 N N . ALA A 1 429 ? -12.818 9.618 11.764 1.00 90.44 429 ALA A N 1
ATOM 3277 C CA . ALA A 1 429 ? -13.225 8.253 11.423 1.00 90.44 429 ALA A CA 1
ATOM 3278 C C . ALA A 1 429 ? -12.051 7.319 11.082 1.00 90.44 429 ALA A C 1
ATOM 3280 O O . ALA A 1 429 ? -12.104 6.124 11.382 1.00 90.44 429 ALA A O 1
ATOM 3281 N N . HIS A 1 430 ? -10.999 7.867 10.476 1.00 91.56 430 HIS A N 1
ATOM 3282 C CA . HIS A 1 430 ? -9.831 7.132 9.988 1.00 91.56 430 HIS A CA 1
ATOM 3283 C C . HIS A 1 430 ? -8.664 7.111 10.983 1.00 91.56 430 HIS A C 1
ATOM 3285 O O . HIS A 1 430 ? -7.693 6.396 10.745 1.00 91.56 430 HIS A O 1
ATOM 3291 N N . GLU A 1 431 ? -8.758 7.876 12.076 1.00 93.88 431 GLU A N 1
ATOM 3292 C CA . GLU A 1 431 ? -7.724 7.940 13.108 1.00 93.88 431 GLU A CA 1
ATOM 3293 C C . GLU A 1 431 ? -7.547 6.585 13.797 1.00 93.88 431 GLU A C 1
ATOM 3295 O O . GLU A 1 431 ? -8.470 5.762 13.864 1.00 93.88 431 GLU A O 1
ATOM 3300 N N . ALA A 1 432 ? -6.358 6.364 14.351 1.00 94.88 432 ALA A N 1
ATOM 3301 C CA . ALA A 1 432 ? -6.056 5.155 15.101 1.00 94.88 432 ALA A CA 1
ATOM 3302 C C . ALA A 1 432 ? -6.943 4.998 16.353 1.00 94.88 432 ALA A C 1
ATOM 3304 O O . ALA A 1 432 ? -7.012 5.873 17.213 1.00 94.88 432 ALA A O 1
ATOM 3305 N N . ALA A 1 433 ? -7.518 3.810 16.519 1.00 95.06 433 ALA A N 1
ATOM 3306 C CA . ALA A 1 433 ? -8.057 3.305 17.775 1.00 95.06 433 ALA A CA 1
ATOM 3307 C C . ALA A 1 433 ? -7.182 2.155 18.271 1.00 95.06 433 ALA A C 1
ATOM 3309 O O . ALA A 1 433 ? -6.815 1.267 17.496 1.00 95.06 433 ALA A O 1
ATOM 3310 N N . ARG A 1 434 ? -6.851 2.156 19.565 1.00 95.00 434 ARG A N 1
ATOM 3311 C CA . ARG A 1 434 ? -6.116 1.065 20.214 1.00 95.00 434 ARG A CA 1
ATOM 3312 C C . ARG A 1 434 ? -7.030 0.394 21.226 1.00 95.00 434 ARG A C 1
ATOM 3314 O O . ARG A 1 434 ? -7.588 1.069 22.083 1.00 95.00 434 ARG A O 1
ATOM 3321 N N . VAL A 1 435 ? -7.149 -0.924 21.143 1.00 94.06 435 VAL A N 1
ATOM 3322 C CA . VAL A 1 435 ? -8.004 -1.725 22.024 1.00 94.06 435 VAL A CA 1
ATOM 3323 C C . VAL A 1 435 ? -7.291 -3.019 22.396 1.00 94.06 435 VAL A C 1
ATOM 3325 O O . VAL A 1 435 ? -6.617 -3.631 21.571 1.00 94.06 435 VAL A O 1
ATOM 3328 N N . GLN A 1 436 ? -7.408 -3.429 23.653 1.00 93.12 436 GLN A N 1
ATOM 3329 C CA . GLN A 1 436 ? -6.977 -4.742 24.111 1.00 93.12 436 GLN A CA 1
ATOM 3330 C C . GLN A 1 436 ? -8.041 -5.764 23.701 1.00 93.12 436 GLN A C 1
ATOM 3332 O O . GLN A 1 436 ? -9.200 -5.578 24.060 1.00 93.12 436 GLN A O 1
ATOM 3337 N N . VAL A 1 437 ? -7.670 -6.816 22.970 1.00 92.62 437 VAL A N 1
ATOM 3338 C CA . VAL A 1 437 ? -8.626 -7.786 22.402 1.00 92.62 437 VAL A CA 1
ATOM 3339 C C . VAL A 1 437 ? -8.385 -9.208 22.886 1.00 92.62 437 VAL A C 1
ATOM 3341 O O . VAL A 1 437 ? -7.274 -9.554 23.272 1.00 92.62 437 VAL A O 1
ATOM 3344 N N . LEU A 1 438 ? -9.406 -10.058 22.826 1.00 88.25 438 LEU A N 1
ATOM 3345 C CA . LEU A 1 438 ? -9.379 -11.453 23.256 1.00 88.25 438 LEU A CA 1
ATOM 3346 C C . LEU A 1 438 ? -8.963 -11.606 24.730 1.00 88.25 438 LEU A C 1
ATOM 3348 O O . LEU A 1 438 ? -8.411 -12.633 25.117 1.00 88.25 438 LEU A O 1
ATOM 3352 N N . GLY A 1 439 ? -9.260 -10.616 25.583 1.00 83.88 439 GLY A N 1
ATOM 3353 C CA . GLY A 1 439 ? -8.777 -10.582 26.971 1.00 83.88 439 GLY A CA 1
ATOM 3354 C C . GLY A 1 439 ? -9.272 -11.725 27.861 1.00 83.88 439 GLY A C 1
ATOM 3355 O O . GLY A 1 439 ? -8.704 -11.985 28.919 1.00 83.88 439 GLY A O 1
ATOM 3356 N N . LEU A 1 440 ? -10.315 -12.446 27.444 1.00 83.06 440 LEU A N 1
ATOM 3357 C CA . LEU A 1 440 ? -10.848 -13.600 28.175 1.00 83.06 440 LEU A CA 1
ATOM 3358 C C . LEU A 1 440 ? -10.239 -14.942 27.733 1.00 83.06 440 LEU A C 1
ATOM 3360 O O . LEU A 1 440 ? -10.418 -15.942 28.442 1.00 83.06 440 LEU A O 1
ATOM 3364 N N . VAL A 1 441 ? -9.497 -14.952 26.622 1.00 84.69 441 VAL A N 1
ATOM 3365 C CA . VAL A 1 441 ? -8.953 -16.140 25.952 1.00 84.69 441 VAL A CA 1
ATOM 3366 C C . VAL A 1 441 ? -7.463 -16.310 26.287 1.00 84.69 441 VAL A C 1
ATOM 3368 O O . VAL A 1 441 ? -6.728 -15.325 26.305 1.00 84.69 441 VAL A O 1
ATOM 3371 N N . PRO A 1 442 ? -6.977 -17.533 26.574 1.00 81.88 442 PRO A N 1
ATOM 3372 C CA . PRO A 1 442 ? -5.543 -17.784 26.708 1.00 81.88 442 PRO A CA 1
ATOM 3373 C C . PRO A 1 442 ? -4.801 -17.556 25.384 1.00 81.88 442 PRO A C 1
ATOM 3375 O O . PRO A 1 442 ? -5.173 -18.129 24.364 1.00 81.88 442 PRO A O 1
ATOM 3378 N N . GLU A 1 443 ? -3.706 -16.797 25.413 1.00 80.75 443 GLU A N 1
ATOM 3379 C CA . GLU A 1 443 ? -2.895 -16.471 24.225 1.00 80.75 443 GLU A CA 1
ATOM 3380 C C . GLU A 1 443 ? -2.410 -17.712 23.462 1.00 80.75 443 GLU A C 1
ATOM 3382 O O . GLU A 1 443 ? -2.410 -17.734 22.236 1.00 80.75 443 GLU A O 1
ATOM 3387 N N . THR A 1 444 ? -2.075 -18.783 24.185 1.00 82.62 444 THR A N 1
ATOM 3388 C CA . THR A 1 444 ? -1.618 -20.064 23.620 1.00 82.62 444 THR A CA 1
ATOM 3389 C C . THR A 1 444 ? -2.683 -20.815 22.824 1.00 82.62 444 THR A C 1
ATOM 3391 O O . THR A 1 444 ? -2.359 -21.798 22.166 1.00 82.62 444 THR A O 1
ATOM 3394 N N . SER A 1 445 ? -3.944 -20.383 22.893 1.00 88.38 445 SER A N 1
ATOM 3395 C CA . SER A 1 445 ? -5.072 -21.004 22.191 1.00 88.38 445 SER A CA 1
ATOM 3396 C C . SER A 1 445 ? -5.564 -20.199 20.988 1.00 88.38 445 SER A C 1
ATOM 3398 O O . SER A 1 445 ? -6.581 -20.562 20.400 1.00 88.38 445 SER A O 1
ATOM 3400 N N . ILE A 1 446 ? -4.879 -19.101 20.653 1.00 90.62 446 ILE A N 1
ATOM 3401 C CA . ILE A 1 446 ? -5.279 -18.183 19.588 1.00 90.62 446 ILE A CA 1
ATOM 3402 C C . ILE A 1 446 ? -4.499 -18.519 18.320 1.00 90.62 446 ILE A C 1
ATOM 3404 O O . ILE A 1 446 ? -3.269 -18.510 18.316 1.00 90.62 446 ILE A O 1
ATOM 3408 N N . ASP A 1 447 ? -5.228 -18.738 17.232 1.00 92.94 447 ASP A N 1
ATOM 3409 C CA . ASP A 1 447 ? -4.685 -18.748 15.878 1.00 92.94 447 ASP A CA 1
ATOM 3410 C C . ASP A 1 447 ? -5.147 -17.491 15.139 1.00 92.94 447 ASP A C 1
ATOM 3412 O O . ASP A 1 447 ? -6.281 -17.033 15.317 1.00 92.94 447 ASP A O 1
ATOM 3416 N N . VAL A 1 448 ? -4.289 -16.970 14.264 1.00 93.56 448 VAL A N 1
ATOM 3417 C CA . VAL A 1 448 ? -4.595 -15.842 13.379 1.00 93.56 448 VAL A CA 1
ATOM 3418 C C . VAL A 1 448 ? -4.355 -16.206 11.919 1.00 93.56 448 VAL A C 1
ATOM 3420 O O . VAL A 1 448 ? -3.408 -16.921 11.610 1.00 93.56 448 VAL A O 1
ATOM 3423 N N . GLY A 1 449 ? -5.197 -15.727 11.012 1.00 93.06 449 GLY A N 1
ATOM 3424 C CA . GLY A 1 449 ? -5.105 -16.014 9.582 1.00 93.06 449 GLY A CA 1
ATOM 3425 C C . GLY A 1 449 ? -5.532 -14.835 8.717 1.00 93.06 449 GLY A C 1
ATOM 3426 O O . GLY A 1 449 ? -6.158 -13.893 9.199 1.00 93.06 449 GLY A O 1
ATOM 3427 N N . CYS A 1 450 ? -5.181 -14.880 7.433 1.00 92.62 450 CYS A N 1
ATOM 3428 C CA . CYS A 1 450 ? -5.487 -13.822 6.468 1.00 92.62 450 CYS A CA 1
ATOM 3429 C C . CYS A 1 450 ? -6.209 -14.368 5.234 1.00 92.62 450 CYS A C 1
ATOM 3431 O O . CYS A 1 450 ? -5.879 -15.445 4.739 1.00 92.62 450 CYS A O 1
ATOM 3433 N N . GLY A 1 451 ? -7.132 -13.575 4.682 1.00 81.06 451 GLY A N 1
ATOM 3434 C CA . GLY A 1 451 ? -7.649 -13.772 3.326 1.00 81.06 451 GLY A CA 1
ATOM 3435 C C . GLY A 1 451 ? -6.586 -13.386 2.294 1.00 81.06 451 GLY A C 1
ATOM 3436 O O . GLY A 1 451 ? -6.516 -12.238 1.865 1.00 81.06 451 GLY A O 1
ATOM 3437 N N . GLY A 1 452 ? -5.714 -14.330 1.941 1.00 85.31 452 GLY A N 1
ATOM 3438 C CA . GLY A 1 452 ? -4.493 -14.088 1.170 1.00 85.31 452 GLY A CA 1
ATOM 3439 C C . GLY A 1 452 ? -3.269 -14.373 2.034 1.00 85.31 452 GLY A C 1
ATOM 3440 O O . GLY A 1 452 ? -3.141 -15.474 2.563 1.00 85.31 452 GLY A O 1
ATOM 3441 N N . PHE A 1 453 ? -2.394 -13.381 2.207 1.00 92.12 453 PHE A N 1
ATOM 3442 C CA . PHE A 1 453 ? -1.200 -13.521 3.039 1.00 92.12 453 PHE A CA 1
ATOM 3443 C C . PHE A 1 453 ? -1.125 -12.454 4.134 1.00 92.12 453 PHE A C 1
ATOM 3445 O O . PHE A 1 453 ? -1.632 -11.331 3.999 1.00 92.12 453 PHE A O 1
ATOM 3452 N N . GLY A 1 454 ? -0.473 -12.826 5.230 1.00 94.50 454 GLY A N 1
ATOM 3453 C CA . GLY A 1 454 ? -0.155 -11.945 6.340 1.00 94.50 454 GLY A CA 1
ATOM 3454 C C . GLY A 1 454 ? 1.332 -11.647 6.434 1.00 94.50 454 GLY A C 1
ATOM 3455 O O . GLY A 1 454 ? 2.172 -12.312 5.822 1.00 94.50 454 GLY A O 1
ATOM 3456 N N . VAL A 1 455 ? 1.655 -10.617 7.210 1.00 95.50 455 VAL A N 1
ATOM 3457 C CA . VAL A 1 455 ? 3.028 -10.182 7.465 1.00 95.50 455 VAL A CA 1
ATOM 3458 C C . VAL A 1 455 ? 3.251 -10.069 8.964 1.00 95.50 455 VAL A C 1
ATOM 3460 O O . VAL A 1 455 ? 2.463 -9.430 9.663 1.00 95.50 455 VAL A O 1
ATOM 3463 N N . LYS A 1 456 ? 4.340 -10.676 9.442 1.00 95.12 456 LYS A N 1
ATOM 3464 C CA . LYS A 1 456 ? 4.860 -10.514 10.801 1.00 95.12 456 LYS A CA 1
ATOM 3465 C C . LYS A 1 456 ? 5.932 -9.423 10.829 1.00 95.12 456 LYS A C 1
ATOM 3467 O O . LYS A 1 456 ? 6.839 -9.432 10.002 1.00 95.12 456 LYS A O 1
ATOM 3472 N N . LEU A 1 457 ? 5.813 -8.505 11.781 1.00 93.38 457 LEU A N 1
ATOM 3473 C CA . LEU A 1 457 ? 6.590 -7.276 11.961 1.00 93.38 457 LEU A CA 1
ATOM 3474 C C . LEU A 1 457 ? 7.258 -7.250 13.347 1.00 93.38 457 LEU A C 1
ATOM 3476 O O . LEU A 1 457 ? 6.819 -7.959 14.248 1.00 93.38 457 LEU A O 1
ATOM 3480 N N . GLY A 1 458 ? 8.265 -6.392 13.544 1.00 84.12 458 GLY A N 1
ATOM 3481 C CA . GLY A 1 458 ? 8.939 -6.175 14.841 1.00 84.12 458 GLY A CA 1
ATOM 3482 C C . GLY A 1 458 ? 10.064 -7.169 15.170 1.00 84.12 458 GLY A C 1
ATOM 3483 O O . GLY A 1 458 ? 10.857 -6.914 16.070 1.00 84.12 458 GLY A O 1
ATOM 3484 N N . GLY A 1 459 ? 10.167 -8.255 14.404 1.00 83.62 459 GLY A N 1
ATOM 3485 C CA . GLY A 1 459 ? 11.319 -9.158 14.331 1.00 83.62 459 GLY A CA 1
ATOM 3486 C C . GLY A 1 459 ? 11.782 -9.310 12.876 1.00 83.62 459 GLY A C 1
ATOM 3487 O O . GLY A 1 459 ? 11.546 -8.404 12.071 1.00 83.62 459 GLY A O 1
ATOM 3488 N N . PRO A 1 460 ? 12.402 -10.442 12.488 1.00 85.81 460 PRO A N 1
ATOM 3489 C CA . PRO A 1 460 ? 12.643 -10.737 11.080 1.00 85.81 460 PRO A CA 1
ATOM 3490 C C . PRO A 1 460 ? 11.329 -10.669 10.297 1.00 85.81 460 PRO A C 1
ATOM 3492 O O . PRO A 1 460 ? 10.382 -11.404 10.593 1.00 85.81 460 PRO A O 1
ATOM 3495 N N . LEU A 1 461 ? 11.273 -9.762 9.319 1.00 90.31 461 LEU A N 1
ATOM 3496 C CA . LEU A 1 461 ? 10.095 -9.568 8.482 1.00 90.31 461 LEU A CA 1
ATOM 3497 C C . LEU A 1 461 ? 9.769 -10.877 7.758 1.00 90.31 461 LEU A C 1
ATOM 3499 O O . LEU A 1 461 ? 10.608 -11.413 7.033 1.00 90.31 461 LEU A O 1
ATOM 3503 N N . ALA A 1 462 ? 8.556 -11.388 7.955 1.00 90.62 462 ALA A N 1
ATOM 3504 C CA . ALA A 1 462 ? 8.156 -12.678 7.410 1.00 90.62 462 ALA A CA 1
ATOM 3505 C C . ALA A 1 462 ? 6.738 -12.629 6.840 1.00 90.62 462 ALA A C 1
ATOM 3507 O O . ALA A 1 462 ? 5.802 -12.184 7.507 1.00 90.62 462 ALA A O 1
ATOM 3508 N N . ARG A 1 463 ? 6.584 -13.133 5.612 1.00 91.94 463 ARG A N 1
ATOM 3509 C CA . ARG A 1 463 ? 5.281 -13.467 5.029 1.00 91.94 463 ARG A CA 1
ATOM 3510 C C . ARG A 1 463 ? 4.813 -14.812 5.585 1.00 91.94 463 ARG A C 1
ATOM 3512 O O . ARG A 1 463 ? 5.622 -15.722 5.751 1.00 91.94 463 ARG A O 1
ATOM 3519 N N . PHE A 1 464 ? 3.515 -14.938 5.822 1.00 92.31 464 PHE A N 1
ATOM 3520 C CA . PHE A 1 464 ? 2.871 -16.218 6.087 1.00 92.31 464 PHE A CA 1
ATOM 3521 C C . PHE A 1 464 ? 1.579 -16.347 5.286 1.00 92.31 464 PHE A C 1
ATOM 3523 O O . PHE A 1 464 ? 0.885 -15.358 5.044 1.00 92.31 464 PHE A O 1
ATOM 3530 N N . ASP A 1 465 ? 1.255 -17.577 4.914 1.00 90.31 465 ASP A N 1
ATOM 3531 C CA . ASP A 1 465 ? 0.033 -17.928 4.204 1.00 90.31 465 ASP A CA 1
ATOM 3532 C C . ASP A 1 465 ? -0.833 -18.810 5.121 1.00 90.31 465 ASP A C 1
ATOM 3534 O O . ASP A 1 465 ? -0.319 -19.645 5.871 1.00 90.31 465 ASP A O 1
ATOM 3538 N N . GLY A 1 466 ? -2.152 -18.610 5.101 1.00 89.50 466 GLY A N 1
ATOM 3539 C CA . GLY A 1 466 ? -3.083 -19.357 5.952 1.00 89.50 466 GLY A CA 1
ATOM 3540 C C . GLY A 1 466 ? -3.042 -18.956 7.433 1.00 89.50 466 GLY A C 1
ATOM 3541 O O . GLY A 1 466 ? -3.009 -17.769 7.759 1.00 89.50 466 GLY A O 1
ATOM 3542 N N . TRP A 1 467 ? -3.112 -19.952 8.324 1.00 92.50 467 TRP A N 1
ATOM 3543 C CA . TRP A 1 467 ? -3.225 -19.768 9.776 1.00 92.50 467 TRP A CA 1
ATOM 3544 C C . TRP A 1 467 ? -1.873 -19.901 10.491 1.00 92.50 467 TRP A C 1
ATOM 3546 O O . TRP A 1 467 ? -1.091 -20.815 10.229 1.00 92.50 467 TRP A O 1
ATOM 3556 N N . MET A 1 468 ? -1.630 -19.022 11.459 1.00 93.00 468 MET A N 1
ATOM 3557 C CA . MET A 1 468 ? -0.461 -18.990 12.329 1.00 93.00 468 MET A CA 1
ATOM 3558 C C . MET A 1 468 ? -0.903 -19.005 13.795 1.00 93.00 468 MET A C 1
ATOM 3560 O O . MET A 1 468 ? -1.699 -18.169 14.214 1.00 93.00 468 MET A O 1
ATOM 3564 N N . SER A 1 469 ? -0.323 -19.907 14.590 1.00 90.81 469 SER A N 1
ATOM 3565 C CA . SER A 1 469 ? -0.474 -19.870 16.049 1.00 90.81 469 SER A CA 1
ATOM 3566 C C . SER A 1 469 ? 0.138 -18.595 16.618 1.00 90.81 469 SER A C 1
ATOM 3568 O O . SER A 1 469 ? 1.301 -18.283 16.337 1.00 90.81 469 SER A O 1
ATOM 3570 N N . PHE A 1 470 ? -0.610 -17.904 17.477 1.00 86.12 470 PHE A N 1
ATOM 3571 C CA . PHE A 1 470 ? -0.163 -16.669 18.113 1.00 86.12 470 PHE A CA 1
ATOM 3572 C C . PHE A 1 470 ? 1.064 -16.887 19.015 1.00 86.12 470 PHE A C 1
ATOM 3574 O O . PHE A 1 470 ? 1.867 -15.979 19.198 1.00 86.12 470 PHE A O 1
ATOM 3581 N N . SER A 1 471 ? 1.301 -18.117 19.489 1.00 85.69 471 SER A N 1
ATOM 3582 C CA . SER A 1 471 ? 2.523 -18.479 20.230 1.00 85.69 471 SER A CA 1
ATOM 3583 C C . SER A 1 471 ? 3.832 -18.270 19.452 1.00 85.69 471 SER A C 1
ATOM 3585 O O . SER A 1 471 ? 4.906 -18.307 20.046 1.00 85.69 471 SER A O 1
ATOM 3587 N N . LYS A 1 472 ? 3.765 -18.054 18.130 1.00 88.12 472 LYS A N 1
ATOM 3588 C CA . LYS A 1 472 ? 4.918 -17.743 17.267 1.00 88.12 472 LYS A CA 1
ATOM 3589 C C . LYS A 1 472 ? 5.243 -16.243 17.189 1.00 88.12 472 LYS A C 1
ATOM 3591 O O . LYS A 1 472 ? 6.166 -15.860 16.463 1.00 88.12 472 LYS A O 1
ATOM 3596 N N . ILE A 1 473 ? 4.475 -15.407 17.885 1.00 89.75 473 ILE A N 1
ATOM 3597 C CA . ILE A 1 473 ? 4.637 -13.954 17.947 1.00 89.75 473 ILE A CA 1
ATOM 3598 C C . ILE A 1 473 ? 5.278 -13.612 19.292 1.00 89.75 473 ILE A C 1
ATOM 3600 O O . ILE A 1 473 ? 4.796 -14.021 20.346 1.00 89.75 473 ILE A O 1
ATOM 3604 N N . SER A 1 474 ? 6.379 -12.872 19.248 1.00 91.81 474 SER A N 1
ATOM 3605 C CA . SER A 1 474 ? 7.131 -12.441 20.430 1.00 91.81 474 SER A CA 1
ATOM 3606 C C . SER A 1 474 ? 6.650 -11.072 20.930 1.00 91.81 474 SER A C 1
ATOM 3608 O O . SER A 1 474 ? 6.058 -10.311 20.163 1.00 91.81 474 SER A O 1
ATOM 3610 N N . PRO A 1 475 ? 6.883 -10.708 22.206 1.00 91.62 475 PRO A N 1
ATOM 3611 C CA . PRO A 1 475 ? 6.544 -9.378 22.706 1.00 91.62 475 PRO A CA 1
ATOM 3612 C C . PRO A 1 475 ? 7.147 -8.262 21.839 1.00 91.62 475 PRO A C 1
ATOM 3614 O O . PRO A 1 475 ? 8.330 -8.297 21.511 1.00 91.62 475 PRO A O 1
ATOM 3617 N N . GLY A 1 476 ? 6.329 -7.279 21.463 1.00 90.00 476 GLY A N 1
ATOM 3618 C CA . GLY A 1 476 ? 6.687 -6.198 20.539 1.00 90.00 476 GLY A CA 1
ATOM 3619 C C . GLY A 1 476 ? 6.478 -6.535 19.059 1.00 90.00 476 GLY A C 1
ATOM 3620 O O . GLY A 1 476 ? 6.317 -5.619 18.250 1.00 90.00 476 GLY A O 1
ATOM 3621 N N . GLU A 1 477 ? 6.399 -7.817 18.692 1.00 94.56 477 GLU A N 1
ATOM 3622 C CA . GLU A 1 477 ? 6.058 -8.212 17.328 1.00 94.56 477 GLU A CA 1
ATOM 3623 C C . GLU A 1 477 ? 4.580 -7.939 17.032 1.00 94.56 477 GLU A C 1
ATOM 3625 O O . GLU A 1 477 ? 3.704 -7.961 17.907 1.00 94.56 477 GLU A O 1
ATOM 3630 N N . SER A 1 478 ? 4.310 -7.660 15.760 1.00 94.75 478 SER A N 1
ATOM 3631 C CA . SER A 1 478 ? 2.967 -7.383 15.264 1.00 94.75 478 SER A CA 1
ATOM 3632 C C . SER A 1 478 ? 2.639 -8.230 14.046 1.00 94.75 478 SER A C 1
ATOM 3634 O O . SER A 1 478 ? 3.530 -8.655 13.318 1.00 94.75 478 SER A O 1
ATOM 3636 N N . VAL A 1 479 ? 1.356 -8.442 13.793 1.00 95.25 479 VAL A N 1
ATOM 3637 C CA . VAL A 1 479 ? 0.852 -9.108 12.596 1.00 95.25 479 VAL A CA 1
ATOM 3638 C C . VAL A 1 479 ? -0.237 -8.272 11.949 1.00 95.25 479 VAL A C 1
ATOM 3640 O O . VAL A 1 479 ? -1.074 -7.670 12.627 1.00 95.25 479 VAL A O 1
ATOM 3643 N N . LEU A 1 480 ? -0.220 -8.231 10.621 1.00 95.00 480 LEU A N 1
ATOM 3644 C CA . LEU A 1 480 ? -1.272 -7.613 9.825 1.00 95.00 480 LEU A CA 1
ATOM 3645 C C . LEU A 1 480 ? -1.536 -8.428 8.568 1.00 95.00 480 LEU A C 1
ATOM 3647 O O . LEU A 1 480 ? -0.628 -9.059 8.023 1.00 95.00 480 LEU A O 1
ATOM 3651 N N . CYS A 1 481 ? -2.772 -8.371 8.084 1.00 93.62 481 CYS A N 1
ATOM 3652 C CA . CYS A 1 481 ? -3.112 -8.874 6.762 1.00 93.62 481 CYS A CA 1
ATOM 3653 C C . CYS A 1 481 ? -2.932 -7.769 5.729 1.00 93.62 481 CYS A C 1
ATOM 3655 O O . CYS A 1 481 ? -3.364 -6.623 5.919 1.00 93.62 481 CYS A O 1
ATOM 3657 N N . VAL A 1 482 ? -2.266 -8.119 4.630 1.00 90.06 482 VAL A N 1
ATOM 3658 C CA . VAL A 1 482 ? -2.050 -7.185 3.521 1.00 90.06 482 VAL A CA 1
ATOM 3659 C C . VAL A 1 482 ? -3.352 -6.971 2.753 1.00 90.06 482 VAL A C 1
ATOM 3661 O O . VAL A 1 482 ? -3.644 -5.850 2.335 1.00 90.06 482 VAL A O 1
ATOM 3664 N N . ASN A 1 483 ? -4.159 -8.030 2.655 1.00 80.88 483 ASN A N 1
ATOM 3665 C CA . ASN A 1 483 ? -5.470 -8.035 2.027 1.00 80.88 483 ASN A CA 1
ATOM 3666 C C . ASN A 1 483 ? -6.534 -8.417 3.070 1.00 80.88 483 ASN A C 1
ATOM 3668 O O . ASN A 1 483 ? -6.498 -9.515 3.621 1.00 80.88 483 ASN A O 1
ATOM 3672 N N . GLY A 1 484 ? -7.483 -7.516 3.326 1.00 80.56 484 GLY A N 1
ATOM 3673 C CA . GLY A 1 484 ? -8.647 -7.801 4.169 1.00 80.56 484 GLY A CA 1
ATOM 3674 C C . GLY A 1 484 ? -8.365 -7.918 5.679 1.00 80.56 484 GLY A C 1
ATOM 3675 O O . GLY A 1 484 ? -7.303 -7.503 6.153 1.00 80.56 484 GLY A O 1
ATOM 3676 N N . PRO A 1 485 ? -9.346 -8.425 6.454 1.00 87.62 485 PRO A N 1
ATOM 3677 C CA . PRO A 1 485 ? -9.228 -8.595 7.899 1.00 87.62 485 PRO A CA 1
ATOM 3678 C C . PRO A 1 485 ? -8.246 -9.701 8.279 1.00 87.62 485 PRO A C 1
ATOM 3680 O O . PRO A 1 485 ? -8.110 -10.706 7.580 1.00 87.62 485 PRO A O 1
ATOM 3683 N N . LEU A 1 486 ? -7.651 -9.549 9.461 1.00 92.25 486 LEU A N 1
ATOM 3684 C CA . LEU A 1 486 ? -7.060 -10.660 10.187 1.00 92.25 486 LEU A CA 1
ATOM 3685 C C . LEU A 1 486 ? -8.169 -11.432 10.883 1.00 92.25 486 LEU A C 1
ATOM 3687 O O . LEU A 1 486 ? -8.902 -10.883 11.697 1.00 92.25 486 LEU A O 1
ATOM 3691 N N . MET A 1 487 ? -8.294 -12.709 10.566 1.00 92.75 487 MET A N 1
ATOM 3692 C CA . MET A 1 487 ? -9.226 -13.601 11.236 1.00 92.75 487 MET A CA 1
ATOM 3693 C C . MET A 1 487 ? -8.546 -14.177 12.466 1.00 92.75 487 MET A C 1
ATOM 3695 O O . MET A 1 487 ? -7.427 -14.670 12.370 1.00 92.75 487 MET A O 1
ATOM 3699 N N . ALA A 1 488 ? -9.199 -14.110 13.621 1.00 92.06 488 ALA A N 1
ATOM 3700 C CA . ALA A 1 488 ? -8.730 -14.777 14.825 1.00 92.06 488 ALA A CA 1
ATOM 3701 C C . ALA A 1 488 ? -9.734 -15.844 15.245 1.00 92.06 488 ALA A C 1
ATOM 3703 O O . ALA A 1 488 ? -10.945 -15.606 15.253 1.00 92.06 488 ALA A O 1
ATOM 3704 N N . ARG A 1 489 ? -9.224 -17.007 15.639 1.00 91.69 489 ARG A N 1
ATOM 3705 C CA . ARG A 1 489 ? -10.023 -18.098 16.195 1.00 91.69 489 ARG A CA 1
ATOM 3706 C C . ARG A 1 489 ? -9.364 -18.626 17.457 1.00 91.69 489 ARG A C 1
ATOM 3708 O O . ARG A 1 489 ? -8.142 -18.589 17.595 1.00 91.69 489 ARG A O 1
ATOM 3715 N N . ALA A 1 490 ? -10.183 -19.137 18.359 1.00 88.81 490 ALA A N 1
ATOM 3716 C CA . ALA A 1 490 ? -9.721 -19.839 19.541 1.00 88.81 490 ALA A CA 1
ATOM 3717 C C . ALA A 1 490 ? -10.703 -20.951 19.893 1.00 88.81 490 ALA A C 1
ATOM 3719 O O . ALA A 1 490 ? -11.838 -20.974 19.414 1.00 88.81 490 ALA A O 1
ATOM 3720 N N . LYS A 1 491 ? -10.271 -21.875 20.750 1.00 81.31 491 LYS A N 1
ATOM 3721 C CA . LYS A 1 491 ? -11.156 -22.924 21.257 1.00 81.31 491 LYS A CA 1
ATOM 3722 C C . LYS A 1 491 ? -12.368 -22.288 21.955 1.00 81.31 491 LYS A C 1
ATOM 3724 O O . LYS A 1 491 ? -12.198 -21.388 22.774 1.00 81.31 491 LYS A O 1
ATOM 3729 N N . ASP A 1 492 ? -13.569 -22.753 21.617 1.00 79.75 492 ASP A N 1
ATOM 3730 C CA . ASP A 1 492 ? -14.850 -22.309 22.193 1.00 79.75 492 ASP A CA 1
ATOM 3731 C C . ASP A 1 492 ? -15.194 -20.820 21.960 1.00 79.75 492 ASP A C 1
ATOM 3733 O O . ASP A 1 492 ? -16.094 -20.271 22.597 1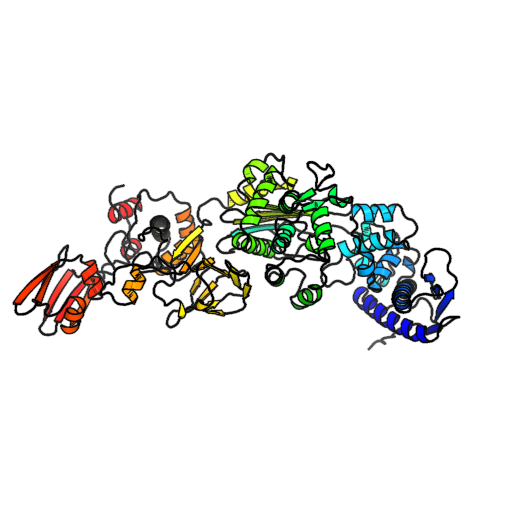.00 79.75 492 ASP A O 1
ATOM 3737 N N . VAL A 1 493 ? -14.503 -20.154 21.027 1.00 80.56 493 VAL A N 1
ATOM 3738 C CA . VAL A 1 493 ? -14.801 -18.782 20.602 1.00 80.56 493 VAL A CA 1
ATOM 3739 C C . VAL A 1 493 ? -15.017 -18.777 19.089 1.00 80.56 493 VAL A C 1
ATOM 3741 O O . VAL A 1 493 ? -14.125 -19.214 18.361 1.00 80.56 493 VAL A O 1
ATOM 3744 N N . PRO A 1 494 ? -16.167 -18.276 18.593 1.00 84.50 494 PRO A N 1
ATOM 3745 C CA . PRO A 1 494 ? -16.391 -18.129 17.161 1.00 84.50 494 PRO A CA 1
ATOM 3746 C C . PRO A 1 494 ? -15.277 -17.318 16.506 1.00 84.50 494 PRO A C 1
ATOM 3748 O O . PRO A 1 494 ? -14.710 -16.419 17.129 1.00 84.50 494 PRO A O 1
ATOM 3751 N N . GLU A 1 495 ? -14.993 -17.616 15.244 1.00 89.88 495 GLU A N 1
ATOM 3752 C CA . GLU A 1 495 ? -14.032 -16.853 14.458 1.00 89.88 495 GLU A CA 1
ATOM 3753 C C . GLU A 1 495 ? -14.464 -15.382 14.362 1.00 89.88 495 GLU A C 1
ATOM 3755 O O . GLU A 1 495 ? -15.635 -15.073 14.124 1.00 89.88 495 GLU A O 1
ATOM 3760 N N . ARG A 1 496 ? -13.518 -14.465 14.580 1.00 89.38 496 ARG A N 1
ATOM 3761 C CA . ARG A 1 496 ? -13.773 -13.020 14.605 1.00 89.38 496 ARG A CA 1
ATOM 3762 C C . ARG A 1 496 ? -12.872 -12.295 13.614 1.00 89.38 496 ARG A C 1
ATOM 3764 O O . ARG A 1 496 ? -11.659 -12.521 13.633 1.00 89.38 496 ARG A O 1
ATOM 3771 N N . PRO A 1 497 ? -13.427 -11.390 12.793 1.00 92.44 497 PRO A N 1
ATOM 3772 C CA . PRO A 1 497 ? -12.623 -10.516 11.961 1.00 92.44 497 PRO A CA 1
ATOM 3773 C C . PRO A 1 497 ? -12.048 -9.368 12.796 1.00 92.44 497 PRO A C 1
ATOM 3775 O O . PRO A 1 497 ? -12.765 -8.662 13.504 1.00 92.44 497 PRO A O 1
ATOM 3778 N N . TYR A 1 498 ? -10.751 -9.142 12.656 1.00 93.38 498 TYR A N 1
ATOM 3779 C CA . TYR A 1 498 ? -10.007 -8.017 13.198 1.00 93.38 498 TYR A CA 1
ATOM 3780 C C . TYR A 1 498 ? -9.281 -7.308 12.051 1.00 93.38 498 TYR A C 1
ATOM 3782 O O . TYR A 1 498 ? -8.179 -7.663 11.642 1.00 93.38 498 TYR A O 1
ATOM 3790 N N . VAL A 1 499 ? -9.912 -6.280 11.498 1.00 91.06 499 VAL A N 1
ATOM 3791 C CA . VAL A 1 499 ? -9.309 -5.397 10.505 1.00 91.06 499 VAL A CA 1
ATOM 3792 C C . VAL A 1 499 ? -8.354 -4.449 11.233 1.00 91.06 499 VAL A C 1
ATOM 3794 O O . VAL A 1 499 ? -8.778 -3.548 11.957 1.00 91.06 499 VAL A O 1
ATOM 3797 N N . GLY A 1 500 ? -7.050 -4.644 11.065 1.00 93.88 500 GLY A N 1
ATOM 3798 C CA . GLY A 1 500 ? -6.056 -3.818 11.739 1.00 93.88 500 GLY A CA 1
ATOM 3799 C C . GLY A 1 500 ? -4.695 -4.487 11.857 1.00 93.88 500 GLY A C 1
ATOM 3800 O O . GLY A 1 500 ? -4.330 -5.346 11.054 1.00 93.88 500 GLY A O 1
ATOM 3801 N N . ILE A 1 501 ? -3.956 -4.065 12.879 1.00 95.44 501 ILE A N 1
ATOM 3802 C CA . ILE A 1 501 ? -2.634 -4.579 13.236 1.00 95.44 501 ILE A CA 1
ATOM 3803 C C . ILE A 1 501 ? -2.723 -5.095 14.669 1.00 95.44 501 ILE A C 1
ATOM 3805 O O . ILE A 1 501 ? -3.047 -4.325 15.575 1.00 95.44 501 ILE A O 1
ATOM 3809 N N . LEU A 1 502 ? -2.458 -6.385 14.873 1.00 95.00 502 LEU A N 1
ATOM 3810 C CA . LEU A 1 502 ? -2.378 -6.982 16.204 1.00 95.00 502 LEU A CA 1
ATOM 3811 C C . LEU A 1 502 ? -0.934 -6.973 16.684 1.00 95.00 502 LEU A C 1
ATOM 3813 O O . LEU A 1 502 ? -0.055 -7.457 15.983 1.00 95.00 502 LEU A O 1
ATOM 3817 N N . THR A 1 503 ? -0.704 -6.479 17.892 1.00 94.38 503 THR A N 1
ATOM 3818 C CA . THR A 1 503 ? 0.611 -6.421 18.533 1.00 94.38 503 THR A CA 1
ATOM 3819 C C . THR A 1 503 ? 0.567 -7.171 19.853 1.00 94.38 503 THR A C 1
ATOM 3821 O O . THR A 1 503 ? -0.346 -6.960 20.658 1.00 94.38 503 THR A O 1
ATOM 3824 N N . LEU A 1 504 ? 1.579 -7.999 20.115 1.00 92.12 504 LEU A N 1
ATOM 3825 C CA . LEU A 1 504 ? 1.759 -8.594 21.434 1.00 92.12 504 LEU A CA 1
ATOM 3826 C C . LEU A 1 504 ? 2.436 -7.581 22.366 1.00 92.12 504 LEU A C 1
ATOM 3828 O O . LEU A 1 504 ? 3.615 -7.270 22.229 1.00 92.12 504 LEU A O 1
ATOM 3832 N N . SER A 1 505 ? 1.687 -7.059 23.331 1.00 90.62 505 SER A N 1
ATOM 3833 C CA . SER A 1 505 ? 2.155 -6.123 24.354 1.00 90.62 505 SER A CA 1
ATOM 3834 C C . SER A 1 505 ? 1.643 -6.566 25.732 1.00 90.62 505 SER A C 1
ATOM 3836 O O . SER A 1 505 ? 0.564 -6.132 26.166 1.00 90.62 505 SER A O 1
ATOM 3838 N N . PRO A 1 506 ? 2.401 -7.441 26.423 1.00 85.12 506 PRO A N 1
ATOM 3839 C CA . PRO A 1 506 ? 2.036 -7.946 27.741 1.00 85.12 506 PRO A CA 1
ATOM 3840 C C . PRO A 1 506 ? 1.794 -6.804 28.739 1.00 85.12 506 PRO A C 1
ATOM 3842 O O . PRO A 1 506 ? 2.583 -5.858 28.791 1.00 85.12 506 PRO A O 1
ATOM 3845 N N . PRO A 1 507 ? 0.709 -6.848 29.531 1.00 79.00 507 PRO A N 1
ATOM 3846 C CA . PRO A 1 507 ? 0.490 -5.867 30.583 1.00 79.00 507 PRO A CA 1
ATOM 3847 C C . PRO A 1 507 ? 1.498 -6.090 31.727 1.00 79.00 507 PRO A C 1
ATOM 3849 O O . PRO A 1 507 ? 1.909 -7.237 31.951 1.00 79.00 507 PRO A O 1
ATOM 3852 N N . PRO A 1 508 ? 1.863 -5.029 32.471 1.00 72.88 508 PRO A N 1
ATOM 3853 C CA . PRO A 1 508 ? 2.796 -5.127 33.591 1.00 72.88 508 PRO A CA 1
ATOM 3854 C C . PRO A 1 508 ? 2.322 -6.152 34.631 1.00 72.88 508 PRO A C 1
ATOM 3856 O O . PRO A 1 508 ? 1.117 -6.312 34.863 1.00 72.88 508 PRO A O 1
ATOM 3859 N N . GLU A 1 509 ? 3.266 -6.869 35.246 1.00 66.25 509 GLU A N 1
ATOM 3860 C CA . GLU A 1 509 ? 2.955 -7.861 36.277 1.00 66.25 509 GLU A CA 1
ATOM 3861 C C . GLU A 1 509 ? 2.284 -7.197 37.483 1.00 66.25 509 GLU A C 1
ATOM 3863 O O . GLU A 1 509 ? 2.761 -6.198 38.024 1.00 66.25 509 GLU A O 1
ATOM 3868 N N . ARG A 1 510 ? 1.151 -7.756 37.921 1.00 63.12 510 ARG A N 1
ATOM 3869 C CA . ARG A 1 510 ? 0.527 -7.364 39.186 1.00 63.12 510 ARG A CA 1
ATOM 3870 C C . ARG A 1 510 ? 1.125 -8.201 40.310 1.00 63.12 510 ARG A C 1
ATOM 3872 O O . ARG A 1 510 ? 1.024 -9.421 40.288 1.00 63.12 510 ARG A O 1
ATOM 3879 N N . THR A 1 511 ? 1.665 -7.529 41.321 1.00 47.50 511 THR A N 1
ATOM 3880 C CA . THR A 1 511 ? 2.343 -8.126 42.483 1.00 47.50 511 THR A CA 1
ATOM 3881 C C . THR A 1 511 ? 1.408 -8.710 43.550 1.00 47.50 511 THR A C 1
ATOM 3883 O O . THR A 1 511 ? 1.891 -9.302 44.509 1.00 47.50 511 THR A O 1
ATOM 3886 N N . ARG A 1 512 ? 0.077 -8.589 43.422 1.00 52.69 512 ARG A N 1
ATOM 3887 C CA . ARG A 1 512 ? -0.877 -9.154 44.397 1.00 52.69 512 ARG A CA 1
ATOM 3888 C C . ARG A 1 512 ? -1.677 -10.315 43.815 1.00 52.69 512 ARG A C 1
ATOM 3890 O O . ARG A 1 512 ? -2.413 -10.143 42.844 1.00 52.69 512 ARG A O 1
ATOM 3897 N N . ALA A 1 513 ? -1.578 -11.472 44.467 1.00 47.38 513 ALA A N 1
ATOM 3898 C CA . ALA A 1 513 ? -2.502 -12.580 44.280 1.00 47.38 513 ALA A CA 1
ATOM 3899 C C . ALA A 1 513 ? -3.876 -12.175 44.841 1.00 47.38 513 ALA A C 1
ATOM 3901 O O . ALA A 1 513 ? -4.030 -12.008 46.048 1.00 47.38 513 ALA A O 1
ATOM 3902 N N . SER A 1 514 ? -4.865 -11.965 43.969 1.00 52.72 514 SER A N 1
ATOM 3903 C CA . SER A 1 514 ? -6.268 -11.907 44.387 1.00 52.72 514 SER A CA 1
ATOM 3904 C C . SER A 1 514 ? -6.822 -13.331 44.462 1.00 52.72 514 SER A C 1
ATOM 3906 O O . SER A 1 514 ? -6.449 -14.183 43.652 1.00 52.72 514 SER A O 1
ATOM 3908 N N . ALA A 1 515 ? -7.743 -13.587 45.394 1.00 50.44 515 ALA A N 1
ATOM 3909 C CA . ALA A 1 515 ? -8.483 -14.851 45.514 1.00 50.44 515 ALA A CA 1
ATOM 3910 C C . ALA A 1 515 ? -9.474 -15.095 44.347 1.00 50.44 515 ALA A C 1
ATOM 3912 O O . ALA A 1 515 ? -10.392 -15.904 44.443 1.00 50.44 515 ALA A O 1
ATOM 3913 N N . GLU A 1 516 ? -9.325 -14.371 43.236 1.00 62.34 516 GLU A N 1
ATOM 3914 C CA . GLU A 1 516 ? -10.247 -14.391 42.110 1.00 62.34 516 GLU A CA 1
ATOM 3915 C C . GLU A 1 516 ? -9.963 -15.562 41.162 1.00 62.34 516 GLU A C 1
ATOM 3917 O O . GLU A 1 516 ? -8.814 -15.917 40.879 1.00 62.34 516 GLU A O 1
ATOM 3922 N N . GLY A 1 517 ? -11.028 -16.115 40.577 1.00 63.41 517 GLY A N 1
ATOM 3923 C CA . GLY A 1 517 ? -10.908 -17.142 39.547 1.00 63.41 517 GLY A CA 1
ATOM 3924 C C . GLY A 1 517 ? -10.121 -16.662 38.308 1.00 63.41 517 GLY A C 1
ATOM 3925 O O . GLY A 1 517 ? -10.115 -15.466 37.988 1.00 63.41 517 GLY A O 1
ATOM 3926 N N . PRO A 1 518 ? -9.509 -17.576 37.524 1.00 69.00 518 PRO A N 1
ATOM 3927 C CA . PRO A 1 518 ? -8.617 -17.222 36.412 1.00 69.00 518 PRO A CA 1
ATOM 3928 C C . PRO A 1 518 ? -9.217 -16.266 35.369 1.00 69.00 518 PRO A C 1
ATOM 3930 O O . PRO A 1 518 ? -8.499 -15.432 34.819 1.00 69.00 518 PRO A O 1
ATOM 3933 N N . LYS A 1 519 ? -10.526 -16.364 35.095 1.00 68.50 519 LYS A N 1
ATOM 3934 C CA . LYS A 1 519 ? -11.239 -15.505 34.131 1.00 68.50 519 LYS A CA 1
ATOM 3935 C C . LYS A 1 519 ? -11.414 -14.070 34.640 1.00 68.50 519 LYS A C 1
ATOM 3937 O O . LYS A 1 519 ? -11.182 -13.138 33.879 1.00 68.50 519 LYS A O 1
ATOM 3942 N N . ALA A 1 520 ? -11.776 -13.892 35.911 1.00 68.31 520 ALA A N 1
ATOM 3943 C CA . ALA A 1 520 ? -11.930 -12.572 36.529 1.00 68.31 520 ALA A CA 1
ATOM 3944 C C . ALA A 1 520 ? -10.578 -11.851 36.627 1.00 68.31 520 ALA A C 1
ATOM 3946 O O . ALA A 1 520 ? -10.457 -10.688 36.239 1.00 68.31 520 ALA A O 1
ATOM 3947 N N . ARG A 1 521 ? -9.525 -12.590 37.004 1.00 71.38 521 ARG A N 1
ATOM 3948 C CA . ARG A 1 521 ? -8.150 -12.083 36.996 1.00 71.38 521 ARG A CA 1
ATOM 3949 C C . ARG A 1 521 ? -7.716 -11.612 35.605 1.00 71.38 521 ARG A C 1
ATOM 3951 O O . ARG A 1 521 ? -7.120 -10.544 35.488 1.00 71.38 521 ARG A O 1
ATOM 3958 N N . ARG A 1 522 ? -8.038 -12.372 34.548 1.00 73.69 522 ARG A N 1
ATOM 3959 C CA . ARG A 1 522 ? -7.785 -11.960 33.154 1.00 73.69 522 ARG A CA 1
ATOM 3960 C C . ARG A 1 522 ? -8.572 -10.705 32.772 1.00 73.69 522 ARG A C 1
ATOM 3962 O O . ARG A 1 522 ? -7.970 -9.755 32.290 1.00 73.69 522 ARG A O 1
ATOM 3969 N N . ALA A 1 523 ? -9.870 -10.655 33.074 1.00 72.94 523 ALA A N 1
ATOM 3970 C CA . ALA A 1 523 ? -10.709 -9.495 32.771 1.00 72.94 523 ALA A CA 1
ATOM 3971 C C . ALA A 1 523 ? -10.175 -8.197 33.407 1.00 72.94 523 ALA A C 1
ATOM 3973 O O . ALA A 1 523 ? -10.117 -7.167 32.745 1.00 72.94 523 ALA A O 1
ATOM 3974 N N . ARG A 1 524 ? -9.700 -8.256 34.661 1.00 72.50 524 ARG A N 1
ATOM 3975 C CA . ARG A 1 524 ? -9.110 -7.096 35.354 1.00 72.50 524 ARG A CA 1
ATOM 3976 C C . ARG A 1 524 ? -7.684 -6.755 34.915 1.00 72.50 524 ARG A C 1
ATOM 3978 O O . ARG A 1 524 ? -7.274 -5.605 35.070 1.00 72.50 524 ARG A O 1
ATOM 3985 N N . ARG A 1 525 ? -6.904 -7.744 34.461 1.00 75.00 525 ARG A N 1
ATOM 3986 C CA . ARG A 1 525 ? -5.546 -7.548 33.917 1.00 75.00 525 ARG A CA 1
ATOM 3987 C C . ARG A 1 525 ? -5.594 -6.907 32.525 1.00 75.00 525 ARG A C 1
ATOM 3989 O O . ARG A 1 525 ? -4.669 -6.180 32.171 1.00 75.00 525 ARG A O 1
ATOM 3996 N N . GLY A 1 526 ? -6.657 -7.167 31.767 1.00 75.94 526 GLY A N 1
ATOM 3997 C CA . GLY A 1 526 ? -6.730 -6.873 30.341 1.00 75.94 526 GLY A CA 1
ATOM 3998 C C . GLY A 1 526 ? -6.043 -7.959 29.506 1.00 75.94 526 GLY A C 1
ATOM 3999 O O . GLY A 1 526 ? -5.634 -9.003 30.020 1.00 75.94 526 GLY A O 1
ATOM 4000 N N . SER A 1 527 ? -5.923 -7.711 28.203 1.00 84.56 527 SER A N 1
ATOM 4001 C CA . SER A 1 527 ? -5.287 -8.636 27.258 1.00 84.56 527 SER A CA 1
ATOM 4002 C C . SER A 1 527 ? -3.845 -8.241 26.979 1.00 84.56 527 SER A C 1
ATOM 4004 O O . SER A 1 527 ? -3.545 -7.055 26.917 1.00 84.56 527 SER A O 1
ATOM 4006 N N . SER A 1 528 ? -2.960 -9.197 26.706 1.00 87.19 528 SER A N 1
ATOM 4007 C CA . SER A 1 528 ? -1.651 -8.886 26.111 1.00 87.19 528 SER A CA 1
ATOM 4008 C C . SER A 1 528 ? -1.752 -8.510 24.632 1.00 87.19 528 SER A C 1
ATOM 4010 O O . SER A 1 528 ? -0.790 -8.001 24.069 1.00 87.19 528 SER A O 1
ATOM 4012 N N . LEU A 1 529 ? -2.900 -8.731 23.991 1.00 91.06 529 LEU A N 1
ATOM 4013 C CA . LEU A 1 529 ? -3.102 -8.431 22.579 1.00 91.06 529 LEU A CA 1
ATOM 4014 C C . LEU A 1 529 ? -3.675 -7.039 22.402 1.00 91.06 529 LEU A C 1
ATOM 4016 O O . LEU A 1 529 ? -4.764 -6.747 22.892 1.00 91.06 529 LEU A O 1
ATOM 4020 N N . LEU A 1 530 ? -2.952 -6.195 21.674 1.00 93.44 530 LEU A N 1
ATOM 4021 C CA . LEU A 1 530 ? -3.403 -4.865 21.292 1.00 93.44 530 LEU A CA 1
ATOM 4022 C C . LEU A 1 530 ? -3.748 -4.852 19.811 1.00 93.44 530 LEU A C 1
ATOM 4024 O O . LEU A 1 530 ? -2.880 -5.060 18.971 1.00 93.44 530 LEU A O 1
ATOM 4028 N N . LEU A 1 531 ? -4.997 -4.549 19.491 1.00 95.69 531 LEU A N 1
ATOM 4029 C CA . LEU A 1 531 ? -5.410 -4.200 18.144 1.00 95.69 531 LEU A CA 1
ATOM 4030 C C . LEU A 1 531 ? -5.266 -2.695 17.950 1.00 95.69 531 LEU A C 1
ATOM 4032 O O . LEU A 1 531 ? -5.833 -1.908 18.709 1.00 95.69 531 LEU A O 1
ATOM 4036 N N . ARG A 1 532 ? -4.559 -2.300 16.892 1.00 96.25 532 ARG A N 1
ATOM 4037 C CA . ARG A 1 532 ? -4.688 -0.974 16.288 1.00 96.25 532 ARG A CA 1
ATOM 4038 C C . ARG A 1 532 ? -5.586 -1.073 15.056 1.00 96.25 532 ARG A C 1
ATOM 4040 O O . ARG A 1 532 ? -5.261 -1.791 14.113 1.00 96.25 532 ARG A O 1
ATOM 4047 N N . THR A 1 533 ? -6.698 -0.352 15.074 1.00 96.12 533 THR A N 1
ATOM 4048 C CA . THR A 1 533 ? -7.698 -0.271 13.995 1.00 96.12 533 THR A CA 1
ATOM 4049 C C . THR A 1 533 ? -8.114 1.193 13.791 1.00 96.12 533 THR A C 1
ATOM 4051 O O . THR A 1 533 ? -7.450 2.078 14.327 1.00 96.12 533 THR A O 1
ATOM 4054 N N . THR A 1 534 ? -9.156 1.484 13.013 1.00 95.50 534 THR A N 1
ATOM 4055 C CA . THR A 1 534 ? -9.715 2.844 12.913 1.00 95.50 534 THR A CA 1
ATOM 4056 C C . THR A 1 534 ? -10.747 3.107 14.010 1.00 95.50 534 THR A C 1
ATOM 4058 O O . THR A 1 534 ? -11.425 2.182 14.470 1.00 95.50 534 THR A O 1
ATOM 4061 N N . ARG A 1 535 ? -10.929 4.375 14.403 1.00 95.50 535 ARG A N 1
ATOM 4062 C CA . ARG A 1 535 ? -12.014 4.783 15.316 1.00 95.50 535 ARG A CA 1
ATOM 4063 C C . ARG A 1 535 ? -13.377 4.304 14.824 1.00 95.50 535 ARG A C 1
ATOM 4065 O O . ARG A 1 535 ? -14.140 3.760 15.617 1.00 95.50 535 ARG A O 1
ATOM 4072 N N . LEU A 1 536 ? -13.654 4.419 13.523 1.00 95.50 536 LEU A N 1
ATOM 4073 C CA . LEU A 1 536 ? -14.915 3.955 12.941 1.00 95.50 536 LEU A CA 1
ATOM 4074 C C . LEU A 1 536 ? -15.122 2.442 13.102 1.00 95.50 536 LEU A C 1
ATOM 4076 O O . LEU A 1 536 ? -16.187 2.025 13.552 1.00 95.50 536 LEU A O 1
ATOM 4080 N N . ALA A 1 537 ? -14.115 1.624 12.781 1.00 95.12 537 ALA A N 1
ATOM 4081 C CA . ALA A 1 537 ? -14.225 0.168 12.886 1.00 95.12 537 ALA A CA 1
ATOM 4082 C C . ALA A 1 537 ? -14.373 -0.306 14.341 1.00 95.12 537 ALA A C 1
ATOM 4084 O O . ALA A 1 537 ? -15.087 -1.276 14.605 1.00 95.12 537 ALA A O 1
ATOM 4085 N N . TYR A 1 538 ? -13.717 0.385 15.280 1.00 96.00 538 TYR A N 1
ATOM 4086 C CA . TYR A 1 538 ? -13.865 0.138 16.711 1.00 96.00 538 TYR A CA 1
ATOM 4087 C C . TYR A 1 538 ? -15.283 0.458 17.195 1.00 96.00 538 TYR A C 1
ATOM 4089 O O . TYR A 1 538 ? -15.956 -0.420 17.734 1.00 96.00 538 TYR A O 1
ATOM 4097 N N . VAL A 1 539 ? -15.754 1.688 16.955 1.00 96.38 539 VAL A N 1
ATOM 4098 C CA . VAL A 1 539 ? -17.076 2.148 17.406 1.00 96.38 539 VAL A CA 1
ATOM 4099 C C . VAL A 1 539 ? -18.175 1.262 16.830 1.00 96.38 539 VAL A C 1
ATOM 4101 O O . VAL A 1 539 ? -19.019 0.777 17.576 1.00 96.38 539 VAL A O 1
ATOM 4104 N N . ALA A 1 540 ? -18.122 0.966 15.530 1.00 96.00 540 ALA A N 1
ATOM 4105 C CA . ALA A 1 540 ? -19.089 0.083 14.886 1.00 96.00 540 ALA A CA 1
ATOM 4106 C C . ALA A 1 540 ? -19.094 -1.331 15.489 1.00 96.00 540 ALA A C 1
ATOM 4108 O O . ALA A 1 540 ? -20.158 -1.924 15.659 1.00 96.00 540 ALA A O 1
ATOM 4109 N N . GLY A 1 541 ? -17.920 -1.870 15.836 1.00 95.31 541 GLY A N 1
ATOM 4110 C CA . GLY A 1 541 ? -17.808 -3.188 16.461 1.00 95.31 541 GLY A CA 1
ATOM 4111 C C . GLY A 1 541 ? -18.381 -3.241 17.879 1.00 95.31 541 GLY A C 1
ATOM 4112 O O . GLY A 1 541 ? -19.025 -4.229 18.224 1.00 95.31 541 GLY A O 1
ATOM 4113 N N . VAL A 1 542 ? -18.196 -2.186 18.682 1.00 95.62 542 VAL A N 1
ATOM 4114 C CA . VAL A 1 542 ? -18.785 -2.097 20.031 1.00 95.62 542 VAL A CA 1
ATOM 4115 C C . VAL A 1 542 ? -20.292 -1.887 19.957 1.00 95.62 542 VAL A C 1
ATOM 4117 O O . VAL A 1 542 ? -21.033 -2.605 20.616 1.00 95.62 542 VAL A O 1
ATOM 4120 N N . VAL A 1 543 ? -20.765 -0.957 19.120 1.00 95.75 543 VAL A N 1
ATOM 4121 C CA . VAL A 1 543 ? -22.206 -0.706 18.960 1.00 95.75 543 VAL A CA 1
ATOM 4122 C C . VAL A 1 543 ? -22.923 -1.974 18.503 1.00 95.75 543 VAL A C 1
ATOM 4124 O O . VAL A 1 543 ? -23.976 -2.294 19.035 1.00 95.75 543 VAL A O 1
ATOM 4127 N N . LEU A 1 544 ? -22.342 -2.737 17.572 1.00 94.06 544 LEU A N 1
ATOM 4128 C CA . LEU A 1 544 ? -22.900 -4.029 17.172 1.00 94.06 544 LEU A CA 1
ATOM 4129 C C . LEU A 1 544 ? -22.944 -5.037 18.331 1.00 94.06 544 LEU A C 1
ATOM 4131 O O . LEU A 1 544 ? -23.885 -5.815 18.431 1.00 94.06 544 LEU A O 1
ATOM 4135 N N . ALA A 1 545 ? -21.908 -5.078 19.167 1.00 92.44 545 ALA A N 1
ATOM 4136 C CA . ALA A 1 545 ? -21.816 -6.058 20.243 1.00 92.44 545 ALA A CA 1
ATOM 4137 C C . ALA A 1 545 ? -22.742 -5.743 21.427 1.00 92.44 545 ALA A C 1
ATOM 4139 O O . ALA A 1 545 ? -23.231 -6.669 22.069 1.00 92.44 545 ALA A O 1
ATOM 4140 N N . GLU A 1 546 ? -22.955 -4.460 21.715 1.00 92.38 546 GLU A N 1
ATOM 4141 C CA . GLU A 1 546 ? -23.664 -3.996 22.912 1.00 92.38 546 GLU A CA 1
ATOM 4142 C C . GLU A 1 546 ? -25.101 -3.531 22.625 1.00 92.38 546 GLU A C 1
ATOM 4144 O O . GLU A 1 546 ? -25.914 -3.514 23.545 1.00 92.38 546 GLU A O 1
ATOM 4149 N N . ALA A 1 547 ? -25.411 -3.123 21.386 1.00 92.94 547 ALA A N 1
ATOM 4150 C CA . ALA A 1 547 ? -26.656 -2.425 21.048 1.00 92.94 547 ALA A CA 1
ATOM 4151 C C . ALA A 1 547 ? -27.010 -2.481 19.539 1.00 92.94 547 ALA A C 1
ATOM 4153 O O . ALA A 1 547 ? -27.244 -1.442 18.904 1.00 92.94 547 ALA A O 1
ATOM 4154 N N . ASP A 1 548 ? -26.997 -3.666 18.912 1.00 92.50 548 ASP A N 1
ATOM 4155 C CA . ASP A 1 548 ? -27.258 -3.792 17.463 1.00 92.50 548 ASP A CA 1
ATOM 4156 C C . ASP A 1 548 ? -28.653 -3.287 17.062 1.00 92.50 548 ASP A C 1
ATOM 4158 O O . ASP A 1 548 ? -28.827 -2.717 15.984 1.00 92.50 548 ASP A O 1
ATOM 4162 N N . GLU A 1 549 ? -29.629 -3.440 17.954 1.00 91.44 549 GLU A N 1
ATOM 4163 C CA . GLU A 1 549 ? -31.023 -3.060 17.753 1.00 91.44 549 GLU A CA 1
ATOM 4164 C C . GLU A 1 549 ? -31.240 -1.547 17.618 1.00 91.44 549 GLU A C 1
ATOM 4166 O O . GLU A 1 549 ? -32.268 -1.118 17.090 1.00 91.44 549 GLU A O 1
ATOM 4171 N N . LEU A 1 550 ? -30.292 -0.718 18.068 1.00 92.94 550 LEU A N 1
ATOM 4172 C CA . LEU A 1 550 ? -30.422 0.730 17.964 1.00 92.94 550 LEU A CA 1
ATOM 4173 C C . LEU A 1 550 ? -30.285 1.198 16.511 1.00 92.94 550 LEU A C 1
ATOM 4175 O O . LEU A 1 550 ? -29.364 0.806 15.787 1.00 92.94 550 LEU A O 1
ATOM 4179 N N . THR A 1 551 ? -31.144 2.144 16.122 1.00 92.81 551 THR A N 1
ATOM 4180 C CA . THR A 1 551 ? -31.157 2.785 14.796 1.00 92.81 551 THR A CA 1
ATOM 4181 C C . THR A 1 551 ? -31.250 4.311 14.889 1.00 92.81 551 THR A C 1
ATOM 4183 O O . THR A 1 551 ? -31.713 4.856 15.895 1.00 92.81 551 THR A O 1
ATOM 4186 N N . GLY A 1 552 ? -30.853 5.016 13.824 1.00 92.69 552 GLY A N 1
ATOM 4187 C CA . GLY A 1 552 ? -31.023 6.469 13.718 1.00 92.69 552 GLY A CA 1
ATOM 4188 C C . GLY A 1 552 ? -30.258 7.250 14.792 1.00 92.69 552 GLY A C 1
ATOM 4189 O O . GLY A 1 552 ? -29.132 6.900 15.146 1.00 92.69 552 GLY A O 1
ATOM 4190 N N . TRP A 1 553 ? -30.871 8.312 15.324 1.00 92.12 553 TRP A N 1
ATOM 4191 C CA . TRP A 1 553 ? -30.221 9.206 16.292 1.00 92.12 553 TRP A CA 1
ATOM 4192 C C . TRP A 1 553 ? -29.841 8.509 17.610 1.00 92.12 553 TRP A C 1
ATOM 4194 O O . TRP A 1 553 ? -28.861 8.893 18.240 1.00 92.12 553 TRP A O 1
ATOM 4204 N N . ARG A 1 554 ? -30.566 7.456 18.018 1.00 93.69 554 ARG A N 1
ATOM 4205 C CA . ARG A 1 554 ? -30.269 6.674 19.234 1.00 93.69 554 ARG A CA 1
ATOM 4206 C C . ARG A 1 554 ? -28.969 5.892 19.084 1.00 93.69 554 ARG A C 1
ATOM 4208 O O . ARG A 1 554 ? -28.114 5.916 19.966 1.00 93.69 554 ARG A O 1
ATOM 4215 N N . ARG A 1 555 ? -28.790 5.254 17.924 1.00 94.69 555 ARG A N 1
ATOM 4216 C CA . ARG A 1 555 ? -27.541 4.571 17.567 1.00 94.69 555 ARG A CA 1
ATOM 4217 C C . ARG A 1 555 ? -26.380 5.553 17.494 1.00 94.69 555 ARG A C 1
ATOM 4219 O O . ARG A 1 555 ? -25.308 5.272 18.015 1.00 94.69 555 ARG A O 1
ATOM 4226 N N . GLU A 1 556 ? -26.611 6.710 16.879 1.00 95.06 556 GLU A N 1
ATOM 4227 C CA . GLU A 1 556 ? -25.628 7.791 16.801 1.00 95.06 556 GLU A CA 1
ATOM 4228 C C . GLU A 1 556 ? -25.225 8.289 18.199 1.00 95.06 556 GLU A C 1
ATOM 4230 O O . GLU A 1 556 ? -24.037 8.406 18.490 1.00 95.06 556 GLU A O 1
ATOM 4235 N N . LEU A 1 557 ? -26.186 8.500 19.105 1.00 94.88 557 LEU A N 1
ATOM 4236 C CA . LEU A 1 557 ? -25.922 8.889 20.490 1.00 94.88 557 LEU A CA 1
ATOM 4237 C C . LEU A 1 557 ? -25.069 7.851 21.225 1.00 94.88 557 LEU A C 1
ATOM 4239 O O . LEU A 1 557 ? -24.070 8.205 21.853 1.00 94.88 557 LEU A O 1
ATOM 4243 N N . PHE A 1 558 ? -25.430 6.572 21.123 1.00 95.88 558 PHE A N 1
ATOM 4244 C CA . PHE A 1 558 ? -24.652 5.508 21.748 1.00 95.88 558 PHE A CA 1
ATOM 4245 C C . PHE A 1 558 ? -23.241 5.411 21.148 1.00 95.88 558 PHE A C 1
ATOM 4247 O O . PHE A 1 558 ? -22.256 5.343 21.883 1.00 95.88 558 PHE A O 1
ATOM 4254 N N . ALA A 1 559 ? -23.113 5.532 19.824 1.00 96.31 559 ALA A N 1
ATOM 4255 C CA . ALA A 1 559 ? -21.825 5.591 19.139 1.00 96.31 559 ALA A CA 1
AT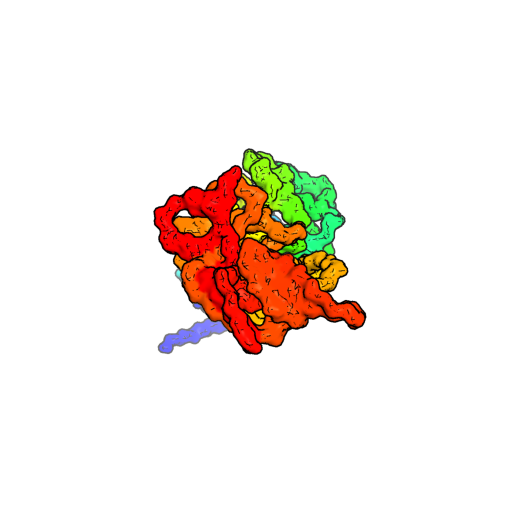OM 4256 C C . ALA A 1 559 ? -20.954 6.768 19.620 1.00 96.31 559 ALA A C 1
ATOM 4258 O O . ALA A 1 559 ? -19.740 6.607 19.755 1.00 96.31 559 ALA A O 1
ATOM 4259 N N . ARG A 1 560 ? -21.548 7.927 19.948 1.00 95.50 560 ARG A N 1
ATOM 4260 C CA . ARG A 1 560 ? -20.828 9.065 20.555 1.00 95.50 560 ARG A CA 1
ATOM 4261 C C . ARG A 1 560 ? -20.289 8.724 21.943 1.00 95.50 560 ARG A C 1
ATOM 4263 O O . ARG A 1 560 ? -19.148 9.070 22.234 1.00 95.50 560 ARG A O 1
ATOM 4270 N N . VAL A 1 561 ? -21.062 8.027 22.779 1.00 95.31 561 VAL A N 1
ATOM 4271 C CA . VAL A 1 561 ? -20.611 7.561 24.108 1.00 95.31 561 VAL A CA 1
ATOM 4272 C C . VAL A 1 561 ? -19.463 6.555 23.977 1.00 95.31 561 VAL A C 1
ATOM 4274 O O . VAL A 1 561 ? -18.450 6.675 24.664 1.00 95.31 561 VAL A O 1
ATOM 4277 N N . VAL A 1 562 ? -19.567 5.608 23.043 1.00 95.50 562 VAL A N 1
ATOM 4278 C CA . VAL A 1 562 ? -18.506 4.632 22.740 1.00 95.50 562 VAL A CA 1
ATOM 4279 C C . VAL A 1 562 ? -17.226 5.328 22.261 1.00 95.50 562 VAL A C 1
ATOM 4281 O O . VAL A 1 562 ? -16.137 5.044 22.765 1.00 95.50 562 VAL A O 1
ATOM 4284 N N . ALA A 1 563 ? -17.350 6.263 21.313 1.00 94.88 563 ALA A N 1
ATOM 4285 C CA . ALA A 1 563 ? -16.230 7.034 20.779 1.00 94.88 563 ALA A CA 1
ATOM 4286 C C . ALA A 1 563 ? -15.564 7.907 21.848 1.00 94.88 563 ALA A C 1
ATOM 4288 O O . ALA A 1 563 ? -14.341 8.015 21.876 1.00 94.88 563 ALA A O 1
ATOM 4289 N N . HIS A 1 564 ? -16.362 8.501 22.735 1.00 94.25 564 HIS A N 1
ATOM 4290 C CA . HIS A 1 564 ? -15.885 9.252 23.891 1.00 94.25 564 HIS A CA 1
ATOM 4291 C C . HIS A 1 564 ? -15.051 8.367 24.813 1.00 94.25 564 HIS A C 1
ATOM 4293 O O . HIS A 1 564 ? -13.899 8.667 25.111 1.00 94.25 564 HIS A O 1
ATOM 4299 N N . ASN A 1 565 ? -15.593 7.213 25.193 1.00 93.75 565 ASN A N 1
ATOM 4300 C CA . ASN A 1 565 ? -14.935 6.275 26.094 1.00 93.75 565 ASN A CA 1
ATOM 4301 C C . ASN A 1 565 ? -13.624 5.697 25.543 1.00 93.75 565 ASN A C 1
ATOM 4303 O O . ASN A 1 565 ? -12.775 5.282 26.324 1.00 93.75 565 ASN A O 1
ATOM 4307 N N . LEU A 1 566 ? -13.409 5.687 24.226 1.00 91.56 566 LEU A N 1
ATOM 4308 C CA . LEU A 1 566 ? -12.118 5.295 23.648 1.00 91.56 566 LEU A CA 1
ATOM 4309 C C . LEU A 1 566 ? -10.955 6.182 24.143 1.00 91.56 566 LEU A C 1
ATOM 4311 O O . LEU A 1 566 ? -9.819 5.716 24.220 1.00 91.56 566 LEU A O 1
ATOM 4315 N N . GLU A 1 567 ? -11.233 7.439 24.497 1.00 87.56 567 GLU A N 1
ATOM 4316 C CA . GLU A 1 567 ? -10.242 8.414 24.980 1.00 87.56 567 GLU A CA 1
ATOM 4317 C C . GLU A 1 567 ? -9.979 8.297 26.489 1.00 87.56 567 GLU A C 1
ATOM 4319 O O . GLU A 1 567 ? -8.950 8.759 26.981 1.00 87.56 567 GLU A O 1
ATOM 4324 N N . TYR A 1 568 ? -10.867 7.622 27.221 1.00 86.00 568 TYR A N 1
ATOM 4325 C CA . TYR A 1 568 ? -10.795 7.463 28.668 1.00 86.00 568 TYR A CA 1
ATOM 4326 C C . TYR A 1 568 ? -10.650 5.978 28.988 1.00 86.00 568 TYR A C 1
ATOM 4328 O O . TYR A 1 568 ? -11.615 5.237 28.972 1.00 86.00 568 TYR A O 1
ATOM 4336 N N . SER A 1 569 ? -9.445 5.487 29.272 1.00 74.69 569 SER A N 1
ATOM 4337 C CA . SER A 1 569 ? -9.302 4.079 29.662 1.00 74.69 569 SER A CA 1
ATOM 4338 C C . SER A 1 569 ? -9.495 3.899 31.170 1.00 74.69 569 SER A C 1
ATOM 4340 O O . SER A 1 569 ? -8.822 4.585 31.943 1.00 74.69 569 SER A O 1
ATOM 4342 N N . PRO A 1 570 ? -10.316 2.929 31.622 1.00 72.50 570 PRO A N 1
ATOM 4343 C CA . PRO A 1 570 ? -10.387 2.565 33.037 1.00 72.50 570 PRO A CA 1
ATOM 4344 C C . PRO A 1 570 ? -9.111 1.849 33.523 1.00 72.50 570 PRO A C 1
ATOM 4346 O O . PRO A 1 570 ? -8.937 1.621 34.720 1.00 72.50 570 PRO A O 1
ATOM 4349 N N . HIS A 1 571 ? -8.198 1.488 32.614 1.00 74.56 571 HIS A N 1
ATOM 4350 C CA . HIS A 1 571 ? -6.911 0.884 32.938 1.00 74.56 571 HIS A CA 1
ATOM 4351 C C . HIS A 1 571 ? -5.780 1.914 32.845 1.00 74.56 571 HIS A C 1
ATOM 4353 O O . HIS A 1 571 ? -5.486 2.436 31.770 1.00 74.56 571 HIS A O 1
ATOM 4359 N N . ALA A 1 572 ? -5.090 2.156 33.963 1.00 72.25 572 ALA A N 1
ATOM 4360 C CA . ALA A 1 572 ? -3.955 3.077 34.025 1.00 72.25 572 ALA A CA 1
ATOM 4361 C C . ALA A 1 572 ? -2.883 2.741 32.967 1.00 72.25 572 ALA A C 1
ATOM 4363 O O . ALA A 1 572 ? -2.308 1.651 32.973 1.00 72.25 572 ALA A O 1
ATOM 4364 N N . GLY A 1 573 ? -2.629 3.681 32.049 1.00 78.31 573 GLY A N 1
ATOM 4365 C CA . GLY A 1 573 ? -1.586 3.573 31.020 1.00 78.31 573 GLY A CA 1
ATOM 4366 C C . GLY A 1 573 ? -1.837 2.524 29.927 1.00 78.31 573 GLY A C 1
ATOM 4367 O O . GLY A 1 573 ? -0.919 2.203 29.173 1.00 78.31 573 GLY A O 1
ATOM 4368 N N . ARG A 1 574 ? -3.049 1.964 29.827 1.00 85.88 574 ARG A N 1
ATOM 4369 C CA . ARG A 1 574 ? -3.396 0.914 28.856 1.00 85.88 574 ARG A CA 1
ATOM 4370 C C . ARG A 1 574 ? -4.625 1.315 28.039 1.00 85.88 574 ARG A C 1
ATOM 4372 O O . ARG A 1 574 ? -5.483 1.997 28.583 1.00 85.88 574 ARG A O 1
ATOM 4379 N N . PRO A 1 575 ? -4.765 0.880 26.774 1.00 90.69 575 PRO A N 1
ATOM 4380 C CA . PRO A 1 575 ? -5.974 1.151 25.994 1.00 90.69 575 PRO A CA 1
ATOM 4381 C C . PRO A 1 575 ? -7.224 0.467 26.574 1.00 90.69 575 PRO A C 1
ATOM 4383 O O . PRO A 1 575 ? -7.109 -0.410 27.433 1.00 90.69 575 PRO A O 1
ATOM 4386 N N . VAL A 1 576 ? -8.411 0.827 26.082 1.00 91.25 576 VAL A N 1
ATOM 4387 C CA . VAL A 1 576 ? -9.682 0.165 26.441 1.00 91.25 576 VAL A CA 1
ATOM 4388 C C . VAL A 1 576 ? -9.645 -1.335 26.134 1.00 91.25 576 VAL A C 1
ATOM 4390 O O . VAL A 1 576 ? -8.919 -1.765 25.242 1.00 91.25 576 VAL A O 1
ATOM 4393 N N . CYS A 1 577 ? -10.385 -2.142 26.888 1.00 88.94 577 CYS A N 1
ATOM 4394 C CA . CYS A 1 577 ? -10.358 -3.602 26.819 1.00 88.94 577 CYS A CA 1
ATOM 4395 C C . CYS A 1 577 ? -11.661 -4.199 26.274 1.00 88.94 577 CYS A C 1
ATOM 4397 O O . CYS A 1 577 ? -12.734 -3.711 26.604 1.00 88.94 577 CYS A O 1
ATOM 4399 N N . ASP A 1 578 ? -11.597 -5.303 25.530 1.00 88.12 578 ASP A N 1
ATOM 4400 C CA . ASP A 1 578 ? -12.776 -6.023 25.025 1.00 88.12 578 ASP A CA 1
ATOM 4401 C C . ASP A 1 578 ? -13.442 -6.927 26.079 1.00 88.12 578 ASP A C 1
ATOM 4403 O O . ASP A 1 578 ? -13.759 -8.097 25.852 1.00 88.12 578 ASP A O 1
ATOM 4407 N N . THR A 1 579 ? -13.631 -6.399 27.284 1.00 83.06 579 THR A N 1
ATOM 4408 C CA . THR A 1 579 ? -14.254 -7.130 28.388 1.00 83.06 579 THR A CA 1
ATOM 4409 C C . THR A 1 579 ? -15.461 -6.375 28.907 1.00 83.06 579 THR A C 1
ATOM 4411 O O . THR A 1 579 ? -15.585 -5.169 28.712 1.00 83.06 579 THR A O 1
ATOM 4414 N N . THR A 1 580 ? -16.294 -7.068 29.678 1.00 75.38 580 THR A N 1
ATOM 4415 C CA . THR A 1 580 ? -17.452 -6.482 30.366 1.00 75.38 580 THR A CA 1
ATOM 4416 C C . THR A 1 580 ? -17.093 -5.366 31.359 1.00 75.38 580 THR A C 1
ATOM 4418 O O . THR A 1 580 ? -17.994 -4.749 31.904 1.00 75.38 580 THR A O 1
ATOM 4421 N N . HIS A 1 581 ? -15.804 -5.129 31.647 1.00 74.50 581 HIS A N 1
ATOM 4422 C CA . HIS A 1 581 ? -15.351 -4.022 32.502 1.00 74.50 581 HIS A CA 1
ATOM 4423 C C . HIS A 1 581 ? -15.058 -2.734 31.723 1.00 74.50 581 HIS A C 1
ATOM 4425 O O . HIS A 1 581 ? -15.013 -1.671 32.337 1.00 74.50 581 HIS A O 1
ATOM 4431 N N . CYS A 1 582 ? -14.808 -2.825 30.412 1.00 84.00 582 CYS A N 1
ATOM 4432 C CA . CYS A 1 582 ? -14.692 -1.652 29.553 1.00 84.00 582 CYS A CA 1
ATOM 4433 C C . CYS A 1 582 ? -15.861 -1.650 28.563 1.00 84.00 582 CYS A C 1
ATOM 4435 O O . CYS A 1 582 ? -16.892 -1.056 28.847 1.00 84.00 582 CYS A O 1
ATOM 4437 N N . GLN A 1 583 ? -15.712 -2.303 27.412 1.00 88.56 583 GLN A N 1
ATOM 4438 C CA . GLN A 1 583 ? -16.728 -2.362 26.361 1.00 88.56 583 GLN A CA 1
ATOM 4439 C C . GLN A 1 583 ? -16.576 -3.711 25.666 1.00 88.56 583 GLN A C 1
ATOM 4441 O O . GLN A 1 583 ? -15.452 -4.120 25.364 1.00 88.56 583 GLN A O 1
ATOM 4446 N N . VAL A 1 584 ? -17.663 -4.422 25.397 1.00 88.62 584 VAL A N 1
ATOM 4447 C CA . VAL A 1 584 ? -17.583 -5.662 24.631 1.00 88.62 584 VAL A CA 1
ATOM 4448 C C . VAL A 1 584 ? -17.284 -5.319 23.172 1.00 88.62 584 VAL A C 1
ATOM 4450 O O . VAL A 1 584 ? -17.997 -4.562 22.522 1.00 88.62 584 VAL A O 1
ATOM 4453 N N . PHE A 1 585 ? -16.208 -5.899 22.642 1.00 91.31 585 PHE A N 1
ATOM 4454 C CA . PHE A 1 585 ? -15.791 -5.727 21.253 1.00 91.31 585 PHE A CA 1
ATOM 4455 C C . PHE A 1 585 ? -15.540 -7.099 20.622 1.00 91.31 585 PHE A C 1
ATOM 4457 O O . PHE A 1 585 ? -14.551 -7.776 20.905 1.00 91.31 585 PHE A O 1
ATOM 4464 N N . LEU A 1 586 ? -16.460 -7.538 19.761 1.00 88.25 586 LEU A N 1
ATOM 4465 C CA . LEU A 1 586 ? -16.455 -8.888 19.177 1.00 88.25 586 LEU A CA 1
ATOM 4466 C C . LEU A 1 586 ? -15.814 -8.943 17.783 1.00 88.25 586 LEU A C 1
ATOM 4468 O O . LEU A 1 586 ? -16.120 -9.833 16.992 1.00 88.25 586 LEU A O 1
ATOM 4472 N N . GLY A 1 587 ? -14.908 -8.009 17.498 1.00 89.94 587 GLY A N 1
ATOM 4473 C CA . GLY A 1 587 ? -14.268 -7.858 16.197 1.00 89.94 587 GLY A CA 1
ATOM 4474 C C . GLY A 1 587 ? -14.696 -6.584 15.477 1.00 89.94 587 GLY A C 1
ATOM 4475 O O . GLY A 1 587 ? -15.620 -5.877 15.872 1.00 89.94 587 GLY A O 1
ATOM 4476 N N . THR A 1 588 ? -13.981 -6.278 14.405 1.00 90.44 588 THR A N 1
ATOM 4477 C CA . THR A 1 588 ? -14.204 -5.088 13.580 1.00 90.44 588 THR A CA 1
ATOM 4478 C C . THR A 1 588 ? -15.354 -5.278 12.606 1.00 90.44 588 THR A C 1
ATOM 4480 O O . THR A 1 588 ? -15.551 -6.370 12.066 1.00 90.44 588 THR A O 1
ATOM 4483 N N . ARG A 1 589 ? -16.041 -4.182 12.291 1.00 88.06 589 ARG A N 1
ATOM 4484 C CA . ARG A 1 589 ? -17.099 -4.129 11.283 1.00 88.06 589 ARG A CA 1
ATOM 4485 C C . ARG A 1 589 ? -16.979 -2.869 10.440 1.00 88.06 589 ARG A C 1
ATOM 4487 O O . ARG A 1 589 ? -16.401 -1.878 10.878 1.00 88.06 589 ARG A O 1
ATOM 4494 N N . THR A 1 590 ? -17.562 -2.910 9.248 1.00 86.94 590 THR A N 1
ATOM 4495 C CA . THR A 1 590 ? -17.790 -1.707 8.447 1.00 86.94 590 THR A CA 1
ATOM 4496 C C . THR A 1 590 ? -18.789 -0.814 9.182 1.00 86.94 590 THR A C 1
ATOM 4498 O O . THR A 1 590 ? -19.856 -1.284 9.580 1.00 86.94 590 THR A O 1
ATOM 4501 N N . GLY A 1 591 ? -18.436 0.454 9.396 1.00 87.81 591 GLY A N 1
ATOM 4502 C CA . GLY A 1 591 ? -19.319 1.411 10.065 1.00 87.81 591 GLY A CA 1
ATOM 4503 C C . GLY A 1 591 ? -20.521 1.801 9.207 1.00 87.81 591 GLY A C 1
ATOM 4504 O O . GLY A 1 591 ? -20.410 1.872 7.981 1.00 87.81 591 GLY A O 1
ATOM 4505 N N . ARG A 1 592 ? -21.663 2.073 9.850 1.00 92.44 592 ARG A N 1
ATOM 4506 C CA . ARG A 1 592 ? -22.843 2.655 9.203 1.00 92.44 592 ARG A CA 1
ATOM 4507 C C . ARG A 1 592 ? -22.732 4.185 9.220 1.00 92.44 592 ARG A C 1
ATOM 4509 O O . ARG A 1 592 ? -21.756 4.777 9.693 1.00 92.44 592 ARG A O 1
ATOM 4516 N N . SER A 1 593 ? -23.731 4.841 8.635 1.00 92.56 593 SER A N 1
ATOM 4517 C CA . SER A 1 593 ? -23.770 6.302 8.531 1.00 92.56 593 SER A CA 1
ATOM 4518 C C . SER A 1 593 ? -23.838 6.985 9.904 1.00 92.56 593 SER A C 1
ATOM 4520 O O . SER A 1 593 ? -23.267 8.053 10.095 1.00 92.56 593 SER A O 1
ATOM 4522 N N . GLU A 1 594 ? -24.495 6.336 10.861 1.00 95.56 594 GLU A N 1
ATOM 4523 C CA . GLU A 1 594 ? -24.707 6.766 12.237 1.00 95.56 594 GLU A CA 1
ATOM 4524 C C . GLU A 1 594 ? -23.388 6.851 13.006 1.00 95.56 594 GLU A C 1
ATOM 4526 O O . GLU A 1 594 ? -23.113 7.873 13.627 1.00 95.56 594 GLU A O 1
ATOM 4531 N N . GLU A 1 595 ? -22.531 5.825 12.938 1.00 95.94 595 GLU A N 1
ATOM 4532 C CA . GLU A 1 595 ? -21.227 5.866 13.610 1.00 95.94 595 GLU A CA 1
ATOM 4533 C C . GLU A 1 595 ? -20.292 6.896 12.971 1.00 95.94 595 GLU A C 1
ATOM 4535 O O . GLU A 1 595 ? -19.492 7.521 13.667 1.00 95.94 595 GLU A O 1
ATOM 4540 N N . ARG A 1 596 ? -20.403 7.116 11.654 1.00 93.94 596 ARG A N 1
ATOM 4541 C CA . ARG A 1 596 ? -19.639 8.169 10.978 1.00 93.94 596 ARG A CA 1
ATOM 4542 C C . ARG A 1 596 ? -20.065 9.557 11.460 1.00 93.94 596 ARG A C 1
ATOM 4544 O O . ARG A 1 596 ? -19.208 10.319 11.898 1.00 93.94 596 ARG A O 1
ATOM 4551 N N . ARG A 1 597 ? -21.372 9.846 11.477 1.00 93.81 597 ARG A N 1
ATOM 4552 C CA . ARG A 1 597 ? -21.904 11.112 12.013 1.00 93.81 597 ARG A CA 1
ATOM 4553 C C . ARG A 1 597 ? -21.553 11.308 13.484 1.00 93.81 597 ARG A C 1
ATOM 4555 O O . ARG A 1 597 ? -21.199 12.415 13.883 1.00 93.81 597 ARG A O 1
ATOM 4562 N N . ALA A 1 598 ? -21.559 10.240 14.282 1.00 94.25 598 ALA A N 1
ATOM 4563 C CA . ALA A 1 598 ? -21.131 10.293 15.677 1.00 94.25 598 ALA A CA 1
ATOM 4564 C C . ALA A 1 598 ? -19.670 10.757 15.832 1.00 94.25 598 ALA A C 1
ATOM 4566 O O . ALA A 1 598 ? -19.365 11.515 16.750 1.00 94.25 598 ALA A O 1
ATOM 4567 N N . LEU A 1 599 ? -18.777 10.335 14.930 1.00 93.69 599 LEU A N 1
ATOM 4568 C CA . LEU A 1 599 ? -17.357 10.715 14.928 1.00 93.69 599 LEU A CA 1
ATOM 4569 C C . LEU A 1 599 ? -17.078 12.102 14.326 1.00 93.69 599 LEU A C 1
ATOM 4571 O O . LEU A 1 599 ? -16.015 12.675 14.578 1.00 93.69 599 LEU A O 1
ATOM 4575 N N . GLU A 1 600 ? -18.014 12.628 13.540 1.00 91.50 600 GLU A N 1
ATOM 4576 C CA . GLU A 1 600 ? -17.998 13.991 12.989 1.00 91.50 600 GLU A CA 1
ATOM 4577 C C . GLU A 1 600 ? -18.680 15.007 13.924 1.00 91.50 600 GLU A C 1
ATOM 4579 O O . GLU A 1 600 ? -18.473 16.214 13.801 1.00 91.50 600 GLU A O 1
ATOM 4584 N N . SER A 1 601 ? -19.474 14.522 14.880 1.00 89.81 601 SER A N 1
ATOM 4585 C CA . SER A 1 601 ? -20.188 15.336 15.862 1.00 89.81 601 SER A CA 1
ATOM 4586 C C . SER A 1 601 ? -19.257 15.992 16.882 1.00 89.81 601 SER A C 1
ATOM 4588 O O . SER A 1 601 ? -18.155 15.523 17.168 1.00 89.81 601 SER A O 1
ATOM 4590 N N . THR A 1 602 ? -19.743 17.061 17.520 1.00 87.75 602 THR A N 1
ATOM 4591 C CA . THR A 1 602 ? -19.042 17.698 18.640 1.00 87.75 602 THR A CA 1
ATOM 4592 C C . THR A 1 602 ? -18.798 16.696 19.772 1.00 87.75 602 THR A C 1
ATOM 4594 O O . THR A 1 602 ? -19.706 15.946 20.166 1.00 87.75 602 THR A O 1
ATOM 4597 N N . ARG A 1 603 ? -17.569 16.719 20.311 1.00 87.69 603 ARG A N 1
ATOM 4598 C CA . ARG A 1 603 ? -17.163 15.904 21.463 1.00 87.69 603 ARG A CA 1
ATOM 4599 C C . ARG A 1 603 ? -18.116 16.107 22.637 1.00 87.69 603 ARG A C 1
ATOM 4601 O O . ARG A 1 603 ? -18.623 17.208 22.861 1.00 87.69 603 ARG A O 1
ATOM 4608 N N . LEU A 1 604 ? -18.354 15.029 23.376 1.00 91.31 604 LEU A N 1
ATOM 4609 C CA . LEU A 1 604 ? -19.141 15.099 24.597 1.00 91.31 604 LEU A CA 1
ATOM 4610 C C . LEU A 1 604 ? -18.376 15.925 25.654 1.00 91.31 604 LEU A C 1
ATOM 4612 O O . LEU A 1 604 ? -17.150 15.854 25.708 1.00 91.31 604 LEU A O 1
ATOM 4616 N N . PRO A 1 605 ? -19.074 16.736 26.468 1.00 91.19 605 PRO A N 1
ATOM 4617 C CA . PRO A 1 605 ? -18.440 17.717 27.354 1.00 91.19 605 PRO A CA 1
ATOM 4618 C C . PRO A 1 605 ? -17.763 17.115 28.594 1.00 91.19 605 PRO A C 1
ATOM 4620 O O . PRO A 1 605 ? -16.968 17.792 29.237 1.00 91.19 605 PRO A O 1
ATOM 4623 N N . TRP A 1 606 ? -18.078 15.870 28.957 1.00 91.88 606 TRP A N 1
ATOM 4624 C CA . TRP A 1 606 ? -17.516 15.222 30.143 1.00 91.88 606 TRP A CA 1
ATOM 4625 C C . TRP A 1 606 ? -16.047 14.862 29.934 1.00 91.88 606 TRP A C 1
ATOM 4627 O O . TRP A 1 606 ? -15.664 14.414 28.869 1.00 91.88 606 TRP A O 1
ATOM 4637 N N . ASN A 1 607 ? -15.218 14.965 30.967 1.00 90.19 607 ASN A N 1
ATOM 4638 C CA . ASN A 1 607 ? -13.791 14.621 30.917 1.00 90.19 607 ASN A CA 1
ATOM 4639 C C . ASN A 1 607 ? -13.472 13.302 31.645 1.00 90.19 607 ASN A C 1
ATOM 4641 O O . ASN A 1 607 ? -12.413 13.150 32.258 1.00 90.19 607 ASN A O 1
ATOM 4645 N N . ARG A 1 608 ? -14.412 12.356 31.610 1.00 91.06 608 ARG A N 1
ATOM 4646 C CA . ARG A 1 608 ? -14.351 11.077 32.325 1.00 91.06 608 ARG A CA 1
ATOM 4647 C C . ARG A 1 608 ? -14.963 9.951 31.502 1.00 91.06 608 ARG A C 1
ATOM 4649 O O . ARG A 1 608 ? -15.655 10.208 30.519 1.00 91.06 608 ARG A O 1
ATOM 4656 N N . TRP A 1 609 ? -14.756 8.718 31.958 1.00 91.19 609 TRP A N 1
ATOM 4657 C CA . TRP A 1 609 ? -15.488 7.551 31.468 1.00 91.19 609 TRP A CA 1
ATOM 4658 C C . TRP A 1 609 ? -16.998 7.717 31.672 1.00 91.19 609 TRP A C 1
ATOM 4660 O O . TRP A 1 609 ? -17.442 8.116 32.751 1.00 91.19 609 TRP A O 1
ATOM 4670 N N . LEU A 1 610 ? -17.771 7.372 30.647 1.00 92.81 610 LEU A N 1
ATOM 4671 C CA . LEU A 1 610 ? -19.227 7.408 30.633 1.00 92.81 610 LEU A CA 1
ATOM 4672 C C . LEU A 1 610 ? -19.768 5.973 30.700 1.00 92.81 610 LEU A C 1
ATOM 4674 O O . LEU A 1 610 ? -19.758 5.276 29.683 1.00 92.81 610 LEU A O 1
ATOM 4678 N N . PRO A 1 611 ? -20.200 5.488 31.878 1.00 90.75 611 PRO A N 1
ATOM 4679 C CA . PRO A 1 611 ? -20.689 4.122 32.004 1.00 90.75 611 PRO A CA 1
ATOM 4680 C C . PRO A 1 611 ? -21.980 3.921 31.201 1.00 90.75 611 PRO A C 1
ATOM 4682 O O . PRO A 1 611 ? -22.771 4.842 31.013 1.00 90.75 611 PRO A O 1
ATOM 4685 N N . PHE A 1 612 ? -22.201 2.706 30.724 1.00 91.62 612 PHE A N 1
ATOM 4686 C CA . PHE A 1 612 ? -23.469 2.304 30.134 1.00 91.62 612 PHE A CA 1
ATOM 4687 C C . PHE A 1 612 ? -23.736 0.854 30.504 1.00 91.62 612 PHE A C 1
ATOM 4689 O O . PHE A 1 612 ? -22.808 0.094 30.776 1.00 91.62 612 PHE A O 1
ATOM 4696 N N . SER A 1 613 ? -25.003 0.468 30.524 1.00 88.25 613 SER A N 1
ATOM 4697 C CA . SER A 1 613 ? -25.401 -0.908 30.795 1.00 88.25 613 SER A CA 1
ATOM 4698 C C . SER A 1 613 ? -26.553 -1.313 29.893 1.00 88.25 613 SER A C 1
ATOM 4700 O O . SER A 1 613 ? -27.298 -0.463 29.406 1.00 88.25 613 SER A O 1
ATOM 4702 N N . LYS A 1 614 ? -26.700 -2.622 29.678 1.00 85.12 614 LYS A N 1
ATOM 4703 C CA . LYS A 1 614 ? -27.799 -3.169 28.880 1.00 85.12 614 LYS A CA 1
ATOM 4704 C C . LYS A 1 614 ? -29.164 -2.756 29.443 1.00 85.12 614 LYS A C 1
ATOM 4706 O O . LYS A 1 614 ? -30.046 -2.406 28.672 1.00 85.12 614 LYS A O 1
ATOM 4711 N N . GLY A 1 615 ? -29.301 -2.760 30.770 1.00 85.56 615 GLY A N 1
ATOM 4712 C CA . GLY A 1 615 ? -30.427 -2.181 31.492 1.00 85.56 615 GLY A CA 1
ATOM 4713 C C . GLY A 1 615 ? -31.763 -2.888 31.258 1.00 85.56 615 GLY A C 1
ATOM 4714 O O . GLY A 1 615 ? -31.823 -4.114 31.083 1.00 85.56 615 GLY A O 1
ATOM 4715 N N . GLY A 1 616 ? -32.846 -2.114 31.278 1.00 84.94 616 GLY A N 1
ATOM 4716 C CA . GLY A 1 616 ? -34.216 -2.573 31.044 1.00 84.94 616 GLY A CA 1
ATOM 4717 C C . GLY A 1 616 ? -35.051 -2.823 32.306 1.00 84.94 616 GLY A C 1
ATOM 4718 O O . GLY A 1 616 ? -34.584 -2.716 33.435 1.00 84.94 616 GLY A O 1
ATOM 4719 N N . LYS A 1 617 ? -36.333 -3.155 32.096 1.00 85.19 617 LYS A N 1
ATOM 4720 C CA . LYS A 1 617 ? -37.359 -3.254 33.159 1.00 85.19 617 LYS A CA 1
ATOM 4721 C C . LYS A 1 617 ? -37.904 -4.669 33.383 1.00 85.19 617 LYS A C 1
ATOM 4723 O O . LYS A 1 617 ? -38.792 -4.849 34.221 1.00 85.19 617 LYS A O 1
ATOM 4728 N N . GLU A 1 618 ? -37.402 -5.647 32.629 1.00 87.88 618 GLU A N 1
ATOM 4729 C CA . GLU A 1 618 ? -37.826 -7.046 32.729 1.00 87.88 618 GLU A CA 1
ATOM 4730 C C . GLU A 1 618 ? -37.461 -7.614 34.109 1.00 87.88 618 GLU A C 1
ATOM 4732 O O . GLU A 1 618 ? -36.307 -7.470 34.525 1.00 87.88 618 GLU A O 1
ATOM 4737 N N . PRO A 1 619 ? -38.417 -8.218 34.836 1.00 92.94 619 PRO A N 1
ATOM 4738 C CA . PRO A 1 619 ? -38.143 -8.839 36.123 1.00 92.94 619 PRO A CA 1
ATOM 4739 C C . PRO A 1 619 ? -37.370 -10.153 35.949 1.00 92.94 619 PRO A C 1
ATOM 4741 O O . PRO A 1 619 ? -37.571 -10.883 34.978 1.00 92.94 619 PRO A O 1
ATOM 4744 N N . TRP A 1 620 ? -36.523 -10.483 36.919 1.00 94.81 620 TRP A N 1
ATOM 4745 C CA . TRP A 1 620 ? -35.809 -11.756 36.994 1.00 94.81 620 TRP A CA 1
ATOM 4746 C C . TRP A 1 620 ? -35.833 -12.311 38.420 1.00 94.81 620 TRP A C 1
ATOM 4748 O O . TRP A 1 620 ? -35.921 -11.557 39.386 1.00 94.81 620 TRP A O 1
ATOM 4758 N N . SER A 1 621 ? -35.722 -13.637 38.541 1.00 95.69 621 SER A N 1
ATOM 4759 C CA . SER A 1 621 ? -35.627 -14.351 39.819 1.00 95.69 621 SER A CA 1
ATOM 4760 C C . SER A 1 621 ? -34.580 -15.460 39.716 1.00 95.69 621 SER A C 1
ATOM 4762 O O . SER A 1 621 ? -34.514 -16.184 38.716 1.00 95.69 621 SER A O 1
ATOM 4764 N N . VAL A 1 622 ? -33.695 -15.550 40.708 1.00 95.81 622 VAL A N 1
ATOM 4765 C CA . VAL A 1 622 ? -32.523 -16.426 40.695 1.00 95.81 622 VAL A CA 1
ATOM 4766 C C . VAL A 1 622 ? -32.307 -17.060 42.064 1.00 95.81 622 VAL A C 1
ATOM 4768 O O . VAL A 1 622 ? -32.064 -16.373 43.051 1.00 95.81 622 VAL A O 1
ATOM 4771 N N . VAL A 1 623 ? -32.284 -18.393 42.103 1.00 94.44 623 VAL A N 1
ATOM 4772 C CA . VAL A 1 623 ? -32.011 -19.162 43.326 1.00 94.44 623 VAL A CA 1
ATOM 4773 C C . VAL A 1 623 ? -30.516 -19.474 43.449 1.00 94.44 623 VAL A C 1
ATOM 4775 O O . VAL A 1 623 ? -29.859 -19.865 42.473 1.00 94.44 623 VAL A O 1
ATOM 4778 N N . ARG A 1 624 ? -29.966 -19.316 44.656 1.00 94.25 624 ARG A N 1
ATOM 4779 C CA . ARG A 1 624 ? -28.612 -19.747 45.031 1.00 94.25 624 ARG A CA 1
ATOM 4780 C C . ARG A 1 624 ? -28.673 -20.676 46.225 1.00 94.25 624 ARG A C 1
ATOM 4782 O O . ARG A 1 624 ? -29.280 -20.342 47.235 1.00 94.25 624 ARG A O 1
ATOM 4789 N N . THR A 1 625 ? -28.035 -21.836 46.107 1.00 92.94 625 THR A N 1
ATOM 4790 C CA . THR A 1 625 ? -27.971 -22.798 47.212 1.00 92.94 625 THR A CA 1
ATOM 4791 C C . THR A 1 625 ? -27.038 -22.302 48.312 1.00 92.94 625 THR A C 1
ATOM 4793 O O . THR A 1 625 ? -26.133 -21.511 48.041 1.00 92.94 625 THR A O 1
ATOM 4796 N N . THR A 1 626 ? -27.191 -22.814 49.534 1.00 88.88 626 THR A N 1
ATOM 4797 C CA . THR A 1 626 ? -26.284 -22.505 50.656 1.00 88.88 626 THR A CA 1
ATOM 4798 C C . THR A 1 626 ? -24.817 -22.712 50.272 1.00 88.88 626 THR A C 1
ATOM 4800 O O . THR A 1 626 ? -24.011 -21.803 50.417 1.00 88.88 626 THR A O 1
ATOM 4803 N N . ALA A 1 627 ? -24.489 -23.836 49.626 1.00 88.12 627 ALA A N 1
ATOM 4804 C CA . ALA A 1 627 ? -23.128 -24.109 49.161 1.00 88.12 627 ALA A CA 1
ATOM 4805 C C . ALA A 1 627 ? -22.608 -23.073 48.140 1.00 88.12 627 ALA A C 1
ATOM 4807 O O . ALA A 1 627 ? -21.418 -22.767 48.113 1.00 88.12 627 ALA A O 1
ATOM 4808 N N . GLN A 1 628 ? -23.478 -22.526 47.283 1.00 89.44 628 GLN A N 1
ATOM 4809 C CA . GLN A 1 628 ? -23.100 -21.476 46.330 1.00 89.44 628 GLN A CA 1
ATOM 4810 C C . GLN A 1 628 ? -22.894 -20.122 47.013 1.00 89.44 628 GLN A C 1
ATOM 4812 O O . GLN A 1 628 ? -21.986 -19.390 46.623 1.00 89.44 628 GLN A O 1
ATOM 4817 N N . LEU A 1 629 ? -23.726 -19.796 48.005 1.00 89.38 629 LEU A N 1
ATOM 4818 C CA . LEU A 1 629 ? -23.582 -18.592 48.822 1.00 89.38 629 LEU A CA 1
ATOM 4819 C C . LEU A 1 629 ? -22.274 -18.645 49.608 1.00 89.38 629 LEU A C 1
ATOM 4821 O O . LEU A 1 629 ? -21.482 -17.712 49.526 1.00 89.38 629 LEU A O 1
ATOM 4825 N N . GLU A 1 630 ? -21.997 -19.766 50.270 1.00 88.00 630 GLU A N 1
ATOM 4826 C CA . GLU A 1 630 ? -20.779 -19.946 51.060 1.00 88.00 630 GLU A CA 1
ATOM 4827 C C . GLU A 1 630 ? -19.512 -19.897 50.204 1.00 88.00 630 GLU A C 1
ATOM 4829 O O . GLU A 1 630 ? -18.527 -19.252 50.564 1.00 88.00 630 GLU A O 1
ATOM 4834 N N . LEU A 1 631 ? -19.549 -20.512 49.017 1.00 85.88 631 LEU A N 1
ATOM 4835 C CA . LEU A 1 631 ? -18.442 -20.449 48.064 1.00 85.88 631 LEU A CA 1
ATOM 4836 C C . LEU A 1 631 ? -18.167 -19.016 47.578 1.00 85.88 631 LEU A C 1
ATOM 4838 O O . LEU A 1 631 ? -17.020 -18.673 47.295 1.00 85.88 631 LEU A O 1
ATOM 4842 N N . ALA A 1 632 ? -19.210 -18.199 47.427 1.00 84.56 632 ALA A N 1
ATOM 4843 C CA . ALA A 1 632 ? -19.105 -16.858 46.860 1.00 84.56 632 ALA A CA 1
ATOM 4844 C C . ALA A 1 632 ? -18.817 -15.769 47.906 1.00 84.56 632 ALA A C 1
ATOM 4846 O O . ALA A 1 632 ? -18.134 -14.795 47.590 1.00 84.56 632 ALA A O 1
ATOM 4847 N N . LEU A 1 633 ? -19.344 -15.917 49.122 1.00 86.62 633 LEU A N 1
ATOM 4848 C CA . LEU A 1 633 ? -19.393 -14.870 50.149 1.00 86.62 633 LEU A CA 1
ATOM 4849 C C . LEU A 1 633 ? -18.615 -15.232 51.433 1.00 86.62 633 LEU A C 1
ATOM 4851 O O . LEU A 1 633 ? -18.384 -14.358 52.273 1.00 86.62 633 LEU A O 1
ATOM 4855 N N . GLY A 1 634 ? -18.154 -16.482 51.557 1.00 80.56 634 GLY A N 1
ATOM 4856 C CA . GLY A 1 634 ? -17.476 -17.033 52.736 1.00 80.56 634 GLY A CA 1
ATOM 4857 C C . GLY A 1 634 ? -18.358 -18.019 53.509 1.00 80.56 634 GLY A C 1
ATOM 4858 O O . GLY A 1 634 ? -19.571 -18.004 53.365 1.00 80.56 634 GLY A O 1
ATOM 4859 N N . SER A 1 635 ? -17.760 -18.895 54.316 1.00 81.81 635 SER A N 1
ATOM 4860 C CA . SER A 1 635 ? -18.487 -19.934 55.064 1.00 81.81 635 SER A CA 1
ATOM 4861 C C . SER A 1 635 ? -19.521 -19.361 56.043 1.00 81.81 635 SER A C 1
ATOM 4863 O O . SER A 1 635 ? -19.286 -18.296 56.616 1.00 81.81 635 SER A O 1
ATOM 4865 N N . ASN A 1 636 ? -20.612 -20.099 56.293 1.00 80.88 636 ASN A N 1
ATOM 4866 C CA . ASN A 1 636 ? -21.635 -19.772 57.295 1.00 80.88 636 ASN A CA 1
ATOM 4867 C C . ASN A 1 636 ? -22.266 -18.377 57.120 1.00 80.88 636 ASN A C 1
ATOM 4869 O O . ASN A 1 636 ? -22.334 -17.596 58.072 1.00 80.88 636 ASN A O 1
ATOM 4873 N N . VAL A 1 637 ? -22.717 -18.040 55.907 1.00 83.06 637 VAL A N 1
ATOM 4874 C CA . VAL A 1 637 ? -23.518 -16.820 55.697 1.00 83.06 637 VAL A CA 1
ATOM 4875 C C . VAL A 1 637 ? -24.913 -17.027 56.271 1.00 83.06 637 VAL A C 1
ATOM 4877 O O . VAL A 1 637 ? -25.635 -17.917 55.825 1.00 83.06 637 VAL A O 1
ATOM 4880 N N . SER A 1 638 ? -25.295 -16.195 57.235 1.00 77.31 638 SER A N 1
ATOM 4881 C CA . SER A 1 638 ? -26.565 -16.320 57.963 1.00 77.31 638 SER A CA 1
ATOM 4882 C C . SER A 1 638 ? -27.655 -15.370 57.463 1.00 77.31 638 SER A C 1
ATOM 4884 O O . SER A 1 638 ? -28.838 -15.691 57.555 1.00 77.31 638 SER A O 1
ATOM 4886 N N . TRP A 1 639 ? -27.275 -14.210 56.923 1.00 82.38 639 TRP A N 1
ATOM 4887 C CA . TRP A 1 639 ? -28.206 -13.169 56.482 1.00 82.38 639 TRP A CA 1
ATOM 4888 C C . TRP A 1 639 ? -27.550 -12.237 55.459 1.00 82.38 639 TRP A C 1
ATOM 4890 O O . TRP A 1 639 ? -26.365 -11.935 55.582 1.00 82.38 639 TRP A O 1
ATOM 4900 N N . ILE A 1 640 ? -28.326 -11.756 54.481 1.00 86.38 640 ILE A N 1
ATOM 4901 C CA . ILE A 1 640 ? -27.943 -10.715 53.512 1.00 86.38 640 ILE A CA 1
ATOM 4902 C C . ILE A 1 640 ? -28.990 -9.607 53.598 1.00 86.38 640 ILE A C 1
ATOM 4904 O O . ILE A 1 640 ? -30.178 -9.876 53.424 1.00 86.38 640 ILE A O 1
ATOM 4908 N N . GLU A 1 641 ? -28.543 -8.374 53.805 1.00 87.19 641 GLU A N 1
ATOM 4909 C CA . GLU A 1 641 ? -29.360 -7.169 53.742 1.00 87.19 641 GLU A CA 1
ATOM 4910 C C . GLU A 1 641 ? -29.065 -6.416 52.442 1.00 87.19 641 GLU A C 1
ATOM 4912 O O . GLU A 1 641 ? -27.908 -6.163 52.087 1.00 87.19 641 GLU A O 1
ATOM 4917 N N . LEU A 1 642 ? -30.122 -6.068 51.707 1.00 87.88 642 LEU A N 1
ATOM 4918 C CA . LEU A 1 642 ? -30.010 -5.300 50.472 1.00 87.88 642 LEU A CA 1
ATOM 4919 C C . LEU A 1 642 ? -30.200 -3.808 50.754 1.00 87.88 642 LEU A C 1
ATOM 4921 O O . LEU A 1 642 ? -31.073 -3.400 51.512 1.00 87.88 642 LEU A O 1
ATOM 4925 N N . GLY A 1 643 ? -29.379 -2.988 50.107 1.00 78.38 643 GLY A N 1
ATOM 4926 C CA . GLY A 1 643 ? -29.391 -1.533 50.214 1.00 78.38 643 GLY A CA 1
ATOM 4927 C C . GLY A 1 643 ? -28.399 -0.924 49.227 1.00 78.38 643 GLY A C 1
ATOM 4928 O O . GLY A 1 643 ? -27.860 -1.622 48.366 1.00 78.38 643 GLY A O 1
ATOM 4929 N N . ALA A 1 644 ? -28.098 0.372 49.362 1.00 72.12 644 ALA A N 1
ATOM 4930 C CA . ALA A 1 644 ? -27.107 1.038 48.502 1.00 72.12 644 ALA A CA 1
ATOM 4931 C C . ALA A 1 644 ? -25.727 0.344 48.542 1.00 72.12 644 ALA A C 1
ATOM 4933 O O . ALA A 1 644 ? -24.986 0.341 47.554 1.00 72.12 644 ALA A O 1
ATOM 4934 N N . ARG A 1 645 ? -25.397 -0.270 49.684 1.00 81.44 645 ARG A N 1
ATOM 4935 C CA . ARG A 1 645 ? -24.229 -1.129 49.889 1.00 81.44 645 ARG A CA 1
ATOM 4936 C C . ARG A 1 645 ? -24.705 -2.393 50.606 1.00 81.44 645 ARG A C 1
ATOM 4938 O O . ARG A 1 645 ? -24.963 -2.322 51.803 1.00 81.44 645 ARG A O 1
ATOM 4945 N N . PRO A 1 646 ? -24.920 -3.504 49.881 1.00 85.19 646 PRO A N 1
ATOM 4946 C CA . PRO A 1 646 ? -25.383 -4.735 50.496 1.00 85.19 646 PRO A CA 1
ATOM 4947 C C . PRO A 1 646 ? -24.403 -5.227 51.555 1.00 85.19 646 PRO A C 1
ATOM 4949 O O . PRO A 1 646 ? -23.181 -5.140 51.373 1.00 85.19 646 PRO A O 1
ATOM 4952 N N . SER A 1 647 ? -24.954 -5.770 52.631 1.00 87.69 647 SER A N 1
ATOM 4953 C CA . SER A 1 647 ? -24.190 -6.315 53.743 1.00 87.69 647 SER A CA 1
ATOM 4954 C C . SER A 1 647 ? -24.624 -7.744 54.047 1.00 87.69 647 SER A C 1
ATOM 4956 O O . SER A 1 647 ? -25.750 -8.148 53.763 1.00 87.69 647 SER A O 1
ATOM 4958 N N . TRP A 1 648 ? -23.715 -8.542 54.592 1.00 87.94 648 TRP A N 1
ATOM 4959 C CA . TRP A 1 648 ? -24.041 -9.859 55.128 1.00 87.94 648 TRP A CA 1
ATOM 4960 C C . TRP A 1 648 ? -23.196 -10.170 56.347 1.00 87.94 648 TRP A C 1
ATOM 4962 O O . TRP A 1 648 ? -22.120 -9.604 56.537 1.00 87.94 648 TRP A O 1
ATOM 4972 N N . VAL A 1 649 ? -23.684 -11.096 57.161 1.00 83.25 649 VAL A N 1
ATOM 4973 C CA . VAL A 1 649 ? -22.943 -11.615 58.308 1.00 83.25 649 VAL A CA 1
ATOM 4974 C C . VAL A 1 649 ? -22.397 -12.986 57.948 1.00 83.25 649 VAL A C 1
ATOM 4976 O O . VAL A 1 649 ? -23.123 -13.834 57.422 1.00 83.25 649 VAL A O 1
ATOM 4979 N N . ARG A 1 650 ? -21.106 -13.193 58.214 1.00 84.12 650 ARG A N 1
ATOM 4980 C CA . ARG A 1 650 ? -20.469 -14.511 58.150 1.00 84.12 650 ARG A CA 1
ATOM 4981 C C . ARG A 1 650 ? -19.915 -14.885 59.516 1.00 84.12 650 ARG A C 1
ATOM 4983 O O . ARG A 1 650 ? -19.326 -14.042 60.189 1.00 84.12 650 ARG A O 1
ATOM 4990 N N . THR A 1 651 ? -20.029 -16.151 59.888 1.00 78.94 651 THR A N 1
ATOM 4991 C CA . THR A 1 651 ? -19.399 -16.656 61.110 1.00 78.94 651 THR A CA 1
ATOM 4992 C C . THR A 1 651 ? -17.968 -17.103 60.812 1.00 78.94 651 THR A C 1
ATOM 4994 O O . THR A 1 651 ? -17.742 -18.064 60.069 1.00 78.94 651 THR A O 1
ATOM 4997 N N . VAL A 1 652 ? -16.988 -16.411 61.394 1.00 78.50 652 VAL A N 1
ATOM 4998 C CA . VAL A 1 652 ? -15.556 -16.675 61.217 1.00 78.50 652 VAL A CA 1
ATOM 4999 C C . VAL A 1 652 ? -15.021 -17.470 62.402 1.00 78.50 652 VAL A C 1
ATOM 5001 O O . VAL A 1 652 ? -15.257 -17.127 63.559 1.00 78.50 652 VAL A O 1
ATOM 5004 N N . VAL A 1 653 ? -14.258 -18.525 62.105 1.00 74.88 653 VAL A N 1
ATOM 5005 C CA . VAL A 1 653 ? -13.499 -19.284 63.105 1.00 74.88 653 VAL A CA 1
ATOM 5006 C C . VAL A 1 653 ? -12.030 -18.894 62.985 1.00 74.88 653 VAL A C 1
ATOM 5008 O O . VAL A 1 653 ? -11.370 -19.245 62.006 1.00 74.88 653 VAL A O 1
ATOM 5011 N N . SER A 1 654 ? -11.517 -18.155 63.969 1.00 70.06 654 SER A N 1
ATOM 5012 C CA . SER A 1 654 ? -10.106 -17.760 64.047 1.00 70.06 654 SER A CA 1
ATOM 5013 C C . SER A 1 654 ? -9.482 -18.369 65.301 1.00 70.06 654 SER A C 1
ATOM 5015 O O . SER A 1 654 ? -9.677 -17.886 66.414 1.00 70.06 654 SER A O 1
ATOM 5017 N N . GLY A 1 655 ? -8.751 -19.474 65.135 1.00 75.69 655 GLY A N 1
ATOM 5018 C CA . GLY A 1 655 ? -8.245 -20.254 66.267 1.00 75.69 655 GLY A CA 1
ATOM 5019 C C . GLY A 1 655 ? -9.387 -20.939 67.024 1.00 75.69 655 GLY A C 1
ATOM 5020 O O . GLY A 1 655 ? -10.082 -21.774 66.452 1.00 75.69 655 GLY A O 1
ATOM 5021 N N . SER A 1 656 ? -9.569 -20.600 68.303 1.00 66.88 656 SER A N 1
ATOM 5022 C CA . SER A 1 656 ? -10.658 -21.100 69.159 1.00 66.88 656 SER A CA 1
ATOM 5023 C C . SER A 1 656 ? -11.845 -20.137 69.291 1.00 66.88 656 SER A C 1
ATOM 5025 O O . SER A 1 656 ? -12.807 -20.467 69.978 1.00 66.88 656 SER A O 1
ATOM 5027 N N . GLU A 1 657 ? -11.787 -18.952 68.677 1.00 65.94 657 GLU A N 1
ATOM 5028 C CA . GLU A 1 657 ? -12.864 -17.961 68.747 1.00 65.94 657 GLU A CA 1
ATOM 5029 C C . GLU A 1 657 ? -13.779 -18.050 67.524 1.00 65.94 657 GLU A C 1
ATOM 5031 O O . GLU A 1 657 ? -13.324 -18.025 66.376 1.00 65.94 657 GLU A O 1
ATOM 5036 N N . ILE A 1 658 ? -15.081 -18.132 67.801 1.00 79.12 658 ILE A N 1
ATOM 5037 C CA . ILE A 1 658 ? -16.164 -18.041 66.824 1.00 79.12 658 ILE A CA 1
ATOM 5038 C C . ILE A 1 658 ? -16.791 -16.662 67.005 1.00 79.12 658 ILE A C 1
ATOM 5040 O O . ILE A 1 658 ? -17.311 -16.364 68.080 1.00 79.12 658 ILE A O 1
ATOM 5044 N N . HIS A 1 659 ? -16.725 -15.820 65.979 1.00 80.56 659 HIS A N 1
ATOM 5045 C CA . HIS A 1 659 ? -17.376 -14.513 65.992 1.00 80.56 659 HIS A CA 1
ATOM 5046 C C . HIS A 1 659 ? -18.001 -14.204 64.636 1.00 80.56 659 HIS A C 1
ATOM 5048 O O . HIS A 1 659 ? -17.569 -14.707 63.597 1.00 80.56 659 HIS A O 1
ATOM 5054 N N . ASP A 1 660 ? -19.023 -13.361 64.664 1.00 82.50 660 ASP A N 1
ATOM 5055 C CA . ASP A 1 660 ? -19.711 -12.897 63.472 1.00 82.50 660 ASP A CA 1
ATOM 5056 C C . ASP A 1 660 ? -19.022 -11.645 62.926 1.00 82.50 660 ASP A C 1
ATOM 5058 O O . ASP A 1 660 ? -18.817 -10.660 63.637 1.00 82.50 660 ASP A O 1
ATOM 5062 N N . GLU A 1 661 ? -18.652 -11.689 61.650 1.00 82.38 661 GLU A N 1
ATOM 5063 C CA . GLU A 1 661 ? -18.037 -10.575 60.940 1.00 82.38 661 GLU A CA 1
ATOM 5064 C C . GLU A 1 661 ? -19.043 -10.006 59.927 1.00 82.38 661 GLU A C 1
ATOM 5066 O O . GLU A 1 661 ? -19.419 -10.705 58.976 1.00 82.38 661 GLU A O 1
ATOM 5071 N N . PRO A 1 662 ? -19.494 -8.750 60.096 1.00 83.81 662 PRO A N 1
ATOM 5072 C CA . PRO A 1 662 ? -20.288 -8.072 59.086 1.00 83.81 662 PRO A CA 1
ATOM 5073 C C . PRO A 1 662 ? -19.391 -7.651 57.918 1.00 83.81 662 PRO A C 1
ATOM 5075 O O . PRO A 1 662 ? -18.363 -6.995 58.096 1.00 83.81 662 PRO A O 1
ATOM 5078 N N . VAL A 1 663 ? -19.800 -8.002 56.704 1.00 85.06 663 VAL A N 1
ATOM 5079 C CA . VAL A 1 663 ? -19.120 -7.631 55.465 1.00 85.06 663 VAL A CA 1
ATOM 5080 C C . VAL A 1 663 ? -20.038 -6.715 54.672 1.00 85.06 663 VAL A C 1
ATOM 5082 O O . VAL A 1 663 ? -21.137 -7.109 54.297 1.00 85.06 663 VAL A O 1
ATOM 5085 N N . GLU A 1 664 ? -19.580 -5.497 54.396 1.00 87.81 664 GLU A N 1
ATOM 5086 C CA . GLU A 1 664 ? -20.294 -4.516 53.577 1.00 87.81 664 GLU A CA 1
ATOM 5087 C C . GLU A 1 664 ? -19.528 -4.275 52.271 1.00 87.81 664 GLU A C 1
ATOM 5089 O O . GLU A 1 664 ? -18.326 -3.986 52.274 1.00 87.81 664 GLU A O 1
ATOM 5094 N N . VAL A 1 665 ? -20.214 -4.382 51.133 1.00 81.88 665 VAL A N 1
ATOM 5095 C CA . VAL A 1 665 ? -19.605 -4.219 49.804 1.00 81.88 665 VAL A CA 1
ATOM 5096 C C . VAL A 1 665 ? -20.482 -3.375 48.885 1.00 81.88 665 VAL A C 1
ATOM 5098 O O . VAL A 1 665 ? -21.635 -3.073 49.177 1.00 81.88 665 VAL A O 1
ATOM 5101 N N . SER A 1 666 ? -19.950 -2.984 47.724 1.00 82.31 666 SER A N 1
ATOM 5102 C CA . SER A 1 666 ? -20.809 -2.429 46.678 1.00 82.31 666 SER A CA 1
ATOM 5103 C C . SER A 1 666 ? -21.700 -3.521 46.089 1.00 82.31 666 SER A C 1
ATOM 5105 O O . SER A 1 666 ? -21.290 -4.677 45.969 1.00 82.31 666 SER A O 1
ATOM 5107 N N . CYS A 1 667 ? -22.900 -3.146 45.647 1.00 83.81 667 CYS A N 1
ATOM 5108 C CA . CYS A 1 667 ? -23.821 -4.108 45.051 1.00 83.81 667 CYS A CA 1
ATOM 5109 C C . CYS A 1 667 ? -23.216 -4.862 43.851 1.00 83.81 667 CYS A C 1
ATOM 5111 O O . CYS A 1 667 ? -23.457 -6.053 43.674 1.00 83.81 667 CYS A O 1
ATOM 5113 N N . GLU A 1 668 ? -22.336 -4.216 43.086 1.00 78.69 668 GLU A N 1
ATOM 5114 C CA . GLU A 1 668 ? -21.620 -4.858 41.982 1.00 78.69 668 GLU A CA 1
ATOM 5115 C C . GLU A 1 668 ? -20.748 -6.045 42.431 1.00 78.69 668 GLU A C 1
ATOM 5117 O O . GLU A 1 668 ? -20.628 -7.029 41.699 1.00 78.69 668 GLU A O 1
ATOM 5122 N N . VAL A 1 669 ? -20.171 -5.994 43.638 1.00 81.06 669 VAL A N 1
ATOM 5123 C CA . VAL A 1 669 ? -19.409 -7.116 44.210 1.00 81.06 669 VAL A CA 1
ATOM 5124 C C . VAL A 1 669 ? -20.339 -8.290 44.505 1.00 81.06 669 VAL A C 1
ATOM 5126 O O . VAL A 1 669 ? -20.032 -9.408 44.093 1.00 81.06 669 VAL A O 1
ATOM 5129 N N . LEU A 1 670 ? -21.491 -8.037 45.136 1.00 86.25 670 LEU A N 1
ATOM 5130 C CA . LEU A 1 670 ? -22.502 -9.063 45.416 1.00 86.25 670 LEU A CA 1
ATOM 5131 C C . LEU A 1 670 ? -23.035 -9.683 44.113 1.00 86.25 670 LEU A C 1
ATOM 5133 O O . LEU A 1 670 ? -23.004 -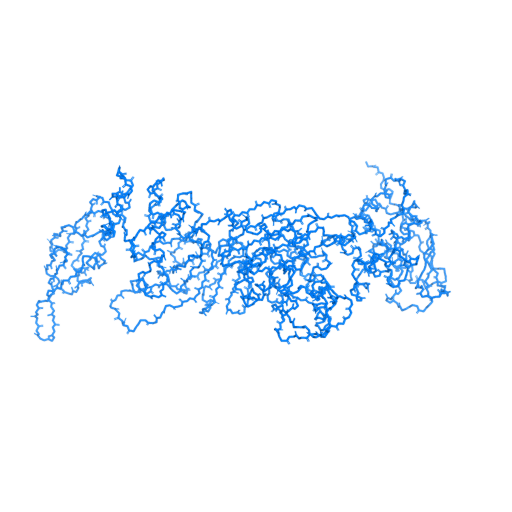10.903 43.942 1.00 86.25 670 LEU A O 1
ATOM 5137 N N . ARG A 1 671 ? -23.449 -8.837 43.158 1.00 87.31 671 ARG A N 1
ATOM 5138 C CA . ARG A 1 671 ? -23.946 -9.238 41.835 1.00 87.31 671 ARG A CA 1
ATOM 5139 C C . ARG A 1 671 ? -22.938 -10.119 41.105 1.00 87.31 671 ARG A C 1
ATOM 5141 O O . ARG A 1 671 ? -23.300 -11.179 40.597 1.00 87.31 671 ARG A O 1
ATOM 5148 N N . SER A 1 672 ? -21.675 -9.696 41.064 1.00 82.00 672 SER A N 1
ATOM 5149 C CA . SER A 1 672 ? -20.599 -10.436 40.402 1.00 82.00 672 SER A CA 1
ATOM 5150 C C . SER A 1 672 ? -20.289 -11.766 41.094 1.00 82.00 672 SER A C 1
ATOM 5152 O O . SER A 1 672 ? -20.147 -12.780 40.407 1.00 82.00 672 SER A O 1
ATOM 5154 N N . ALA A 1 673 ? -20.214 -11.789 42.429 1.00 83.75 673 ALA A N 1
ATOM 5155 C CA . ALA A 1 673 ? -19.930 -12.999 43.203 1.00 83.75 673 ALA A CA 1
ATOM 5156 C C . ALA A 1 673 ? -21.022 -14.063 43.007 1.00 83.75 673 ALA A C 1
ATOM 5158 O O . ALA A 1 673 ? -20.727 -15.230 42.744 1.00 83.75 673 ALA A O 1
ATOM 5159 N N . LEU A 1 674 ? -22.286 -13.637 43.037 1.00 89.44 674 LEU A N 1
ATOM 5160 C CA . LEU A 1 674 ? -23.450 -14.509 42.898 1.00 89.44 674 LEU A CA 1
ATOM 5161 C C . LEU A 1 674 ? -23.924 -14.687 41.450 1.00 89.44 674 LEU A C 1
ATOM 5163 O O . LEU A 1 674 ? -24.878 -15.428 41.209 1.00 89.44 674 LEU A O 1
ATOM 5167 N N . LYS A 1 675 ? -23.263 -14.067 40.465 1.00 88.81 675 LYS A N 1
ATOM 5168 C CA . LYS A 1 675 ? -23.645 -14.105 39.040 1.00 88.81 675 LYS A CA 1
ATOM 5169 C C . LYS A 1 675 ? -25.119 -13.724 38.820 1.00 88.81 675 LYS A C 1
ATOM 5171 O O . LYS A 1 675 ? -25.853 -14.464 38.162 1.00 88.81 675 LYS A O 1
ATOM 5176 N N . LEU A 1 676 ? -25.562 -12.628 39.430 1.00 90.00 676 LEU A N 1
ATOM 5177 C CA . LEU A 1 676 ? -26.926 -12.108 39.279 1.00 90.00 676 LEU A CA 1
ATOM 5178 C C . LEU A 1 676 ? -27.042 -11.227 38.012 1.00 90.00 676 LEU A C 1
ATOM 5180 O O . LEU A 1 676 ? -26.042 -10.607 37.622 1.00 90.00 676 LEU A O 1
ATOM 5184 N N . PRO A 1 677 ? -28.223 -11.158 37.357 1.00 88.50 677 PRO A N 1
ATOM 5185 C CA . PRO A 1 677 ? -28.424 -10.337 36.158 1.00 88.50 677 PRO A CA 1
ATOM 5186 C C . PRO A 1 677 ? -28.166 -8.844 36.401 1.00 88.50 677 PRO A C 1
ATOM 5188 O O . PRO A 1 677 ? -27.406 -8.224 35.655 1.00 88.50 677 PRO A O 1
ATOM 5191 N N . SER A 1 678 ? -28.717 -8.295 37.482 1.00 89.50 678 SER A N 1
ATOM 5192 C CA . SER A 1 678 ? -28.495 -6.929 37.961 1.00 89.50 678 SER A CA 1
ATOM 5193 C C . SER A 1 678 ? -28.399 -6.913 39.492 1.00 89.50 678 SER A C 1
ATOM 5195 O O . SER A 1 678 ? -28.343 -7.968 40.132 1.00 89.50 678 SER A O 1
ATOM 5197 N N . CYS A 1 679 ? -28.308 -5.725 40.083 1.00 88.62 679 CYS A N 1
ATOM 5198 C CA . CYS A 1 679 ? -28.469 -5.569 41.523 1.00 88.62 679 CYS A CA 1
ATOM 5199 C C . CYS A 1 679 ? -29.863 -6.052 41.956 1.00 88.62 679 CYS A C 1
ATOM 5201 O O . CYS A 1 679 ? -30.840 -5.593 41.369 1.00 88.62 679 CYS A O 1
ATOM 5203 N N . PRO A 1 680 ? -29.966 -6.984 42.923 1.00 91.69 680 PRO A N 1
ATOM 5204 C CA . PRO A 1 680 ? -31.261 -7.461 43.389 1.00 91.69 680 PRO A CA 1
ATOM 5205 C C . PRO A 1 680 ? -32.015 -6.353 44.128 1.00 91.69 680 PRO A C 1
ATOM 5207 O O . PRO A 1 680 ? -31.418 -5.596 44.896 1.00 91.69 680 PRO A O 1
ATOM 5210 N N . ASP A 1 681 ? -33.325 -6.317 43.918 1.00 91.00 681 ASP A N 1
ATOM 5211 C CA . ASP A 1 681 ? -34.270 -5.473 44.645 1.00 91.00 681 ASP A CA 1
ATOM 5212 C C . ASP A 1 681 ? -34.709 -6.155 45.954 1.00 91.00 681 ASP A C 1
ATOM 5214 O O . ASP A 1 681 ? -34.948 -5.485 46.959 1.00 91.00 681 ASP A O 1
ATOM 5218 N N . SER A 1 682 ? -34.792 -7.492 45.959 1.00 92.56 682 SER A N 1
ATOM 5219 C CA . SER A 1 682 ? -35.204 -8.295 47.115 1.00 92.56 682 SER A CA 1
ATOM 5220 C C . SER A 1 682 ? -34.409 -9.602 47.232 1.00 92.56 682 SER A C 1
ATOM 5222 O O . SER A 1 682 ? -33.850 -10.126 46.261 1.00 92.56 682 SER A O 1
ATOM 5224 N N . VAL A 1 683 ? -34.338 -10.121 48.461 1.00 94.31 683 VAL A N 1
ATOM 5225 C CA . VAL A 1 683 ? -33.794 -11.444 48.774 1.00 94.31 683 VAL A CA 1
ATOM 5226 C C . VAL A 1 683 ? -34.719 -12.152 49.758 1.00 94.31 683 VAL A C 1
ATOM 5228 O O . VAL A 1 683 ? -35.085 -11.592 50.789 1.00 94.31 683 VAL A O 1
ATOM 5231 N N . GLU A 1 684 ? -35.079 -13.392 49.446 1.00 92.81 684 GLU A N 1
ATOM 5232 C CA . GLU A 1 684 ? -35.867 -14.262 50.315 1.00 92.81 684 GLU A CA 1
ATOM 5233 C C . GLU A 1 684 ? -35.030 -15.470 50.737 1.00 92.81 684 GLU A C 1
ATOM 5235 O O . GLU A 1 684 ? -34.526 -16.228 49.903 1.00 92.81 684 GLU A O 1
ATOM 5240 N N . TRP A 1 685 ? -34.869 -15.648 52.047 1.00 89.12 685 TRP A N 1
ATOM 5241 C CA . TRP A 1 685 ? -34.131 -16.770 52.622 1.00 89.12 685 TRP A CA 1
ATOM 5242 C C . TRP A 1 685 ? -35.012 -18.009 52.771 1.00 89.12 685 TRP A C 1
ATOM 5244 O O . TRP A 1 685 ? -36.186 -17.934 53.125 1.00 89.12 685 TRP A O 1
ATOM 5254 N N . SER A 1 686 ? -34.414 -19.173 52.540 1.00 86.69 686 SER A N 1
ATOM 5255 C CA . SER A 1 686 ? -35.027 -20.487 52.727 1.00 86.69 686 SER A CA 1
ATOM 5256 C C . SER A 1 686 ? -34.019 -21.456 53.345 1.00 86.69 686 SER A C 1
ATOM 5258 O O . SER A 1 686 ? -32.811 -21.228 53.299 1.00 86.69 686 SER A O 1
ATOM 5260 N N . GLU A 1 687 ? -34.485 -22.604 53.837 1.00 78.69 687 GLU A N 1
ATOM 5261 C CA . GLU A 1 687 ? -33.601 -23.657 54.370 1.00 78.69 687 GLU A CA 1
ATOM 5262 C C . GLU A 1 687 ? -32.588 -24.195 53.340 1.00 78.69 687 GLU A C 1
ATOM 5264 O O . GLU A 1 687 ? -31.593 -24.816 53.704 1.00 78.69 687 GLU A O 1
ATOM 5269 N N . ARG A 1 688 ? -32.827 -23.977 52.038 1.00 83.25 688 ARG A N 1
ATOM 5270 C CA . ARG A 1 688 ? -31.983 -24.486 50.944 1.00 83.25 688 ARG A CA 1
ATOM 5271 C C . ARG A 1 688 ? -31.053 -23.425 50.340 1.00 83.25 688 ARG A C 1
ATOM 5273 O O . ARG A 1 688 ? -30.277 -23.761 49.440 1.00 83.25 688 ARG A O 1
ATOM 5280 N N . GLY A 1 689 ? -31.126 -22.175 50.803 1.00 89.62 689 GLY A N 1
ATOM 5281 C CA . GLY A 1 689 ? -30.363 -21.042 50.277 1.00 89.62 689 GLY A CA 1
ATOM 5282 C C . GLY A 1 689 ? -31.204 -19.767 50.175 1.00 89.62 689 GLY A C 1
ATOM 5283 O O . GLY A 1 689 ? -32.111 -19.564 50.977 1.00 89.62 689 GLY A O 1
ATOM 5284 N N . ALA A 1 690 ? -30.941 -18.924 49.177 1.00 92.75 690 ALA A N 1
ATOM 5285 C CA . ALA A 1 690 ? -31.635 -17.648 48.995 1.00 92.75 690 ALA A CA 1
ATOM 5286 C C . ALA A 1 690 ? -32.129 -17.450 47.553 1.00 92.75 690 ALA A C 1
ATOM 5288 O O . ALA A 1 690 ? -31.437 -17.802 46.589 1.00 92.75 690 ALA A O 1
ATOM 5289 N N . THR A 1 691 ? -33.316 -16.865 47.417 1.00 95.00 691 THR A N 1
ATOM 5290 C CA . THR A 1 691 ? -33.899 -16.418 46.149 1.00 95.00 691 THR A CA 1
ATOM 5291 C C . THR A 1 691 ? -33.694 -14.918 46.024 1.00 95.00 691 THR A C 1
ATOM 5293 O O . THR A 1 691 ? -34.094 -14.165 46.903 1.00 95.00 691 THR A O 1
ATOM 5296 N N . PHE A 1 692 ? -33.062 -14.483 44.941 1.00 95.31 692 PHE A N 1
ATOM 5297 C CA . PHE A 1 692 ? -32.842 -13.075 44.628 1.00 95.31 692 PHE A CA 1
ATOM 5298 C C . PHE A 1 692 ? -33.768 -12.661 43.498 1.00 95.31 692 PHE A C 1
ATOM 5300 O O . PHE A 1 692 ? -33.838 -13.368 42.490 1.00 95.31 692 PHE A O 1
ATOM 5307 N N . GLU A 1 693 ? -34.396 -11.499 43.624 1.00 95.31 693 GLU A N 1
ATOM 5308 C CA . GLU A 1 693 ? -35.213 -10.919 42.561 1.00 95.31 693 GLU A CA 1
ATOM 5309 C C . GLU A 1 693 ? -34.748 -9.507 42.237 1.00 95.31 693 GLU A C 1
ATOM 5311 O O . GLU A 1 693 ? -34.196 -8.802 43.082 1.00 95.31 693 GLU A O 1
ATOM 5316 N N . GLY A 1 694 ? -34.962 -9.087 40.996 1.00 92.50 694 GLY A N 1
ATOM 5317 C CA . GLY A 1 694 ? -34.641 -7.737 40.557 1.00 92.50 694 GLY A CA 1
ATOM 5318 C C . GLY A 1 694 ? -35.153 -7.456 39.155 1.00 92.50 694 GLY A C 1
ATOM 5319 O O . GLY A 1 694 ? -35.931 -8.231 38.588 1.00 92.50 694 GLY A O 1
ATOM 5320 N N . ARG A 1 695 ? -34.710 -6.337 38.576 1.00 90.00 695 ARG A N 1
ATOM 5321 C CA . ARG A 1 695 ? -35.085 -5.917 37.217 1.00 90.00 695 ARG A CA 1
ATOM 5322 C C . ARG A 1 695 ? -33.879 -5.562 36.359 1.00 90.00 695 ARG A C 1
ATOM 5324 O O . ARG A 1 695 ? -32.874 -5.050 36.851 1.00 90.00 695 ARG A O 1
ATOM 5331 N N . GLY A 1 696 ? -34.009 -5.804 35.058 1.00 88.38 696 GLY A N 1
ATOM 5332 C CA . GLY A 1 696 ? -33.011 -5.426 34.060 1.00 88.38 696 GLY A CA 1
ATOM 5333 C C . GLY A 1 696 ? -31.709 -6.223 34.146 1.00 88.38 696 GLY A C 1
ATOM 5334 O O . GLY A 1 696 ? -31.607 -7.234 34.840 1.00 88.38 696 GLY A O 1
ATOM 5335 N N . GLU A 1 697 ? -30.702 -5.769 33.401 1.00 86.44 697 GLU A N 1
ATOM 5336 C CA . GLU A 1 697 ? -29.403 -6.436 33.289 1.00 86.44 697 GLU A CA 1
ATOM 5337 C C . GLU A 1 697 ? -28.231 -5.444 33.397 1.00 86.44 697 GLU A C 1
ATOM 5339 O O . GLU A 1 697 ? -28.243 -4.361 32.813 1.00 86.44 697 GLU A O 1
ATOM 5344 N N . GLY A 1 698 ? -27.158 -5.846 34.082 1.00 84.00 698 GLY A N 1
ATOM 5345 C CA . GLY A 1 698 ? -25.920 -5.073 34.205 1.00 84.00 698 GLY A CA 1
ATOM 5346 C C . GLY A 1 698 ? -25.784 -4.311 35.526 1.00 84.00 698 GLY A C 1
ATOM 5347 O O . GLY A 1 698 ? -26.478 -4.587 36.501 1.00 84.00 698 GLY A O 1
ATOM 5348 N N . HIS A 1 699 ? -24.834 -3.375 35.570 1.00 79.12 699 HIS A N 1
ATOM 5349 C CA . HIS A 1 699 ? -24.471 -2.642 36.791 1.00 79.12 699 HIS A CA 1
ATOM 5350 C C . HIS A 1 699 ? -25.351 -1.406 37.066 1.00 79.12 699 HIS A C 1
ATOM 5352 O O . HIS A 1 699 ? -25.156 -0.748 38.082 1.00 79.12 699 HIS A O 1
ATOM 5358 N N . GLY A 1 700 ? -26.272 -1.051 36.159 1.00 78.31 700 GLY A N 1
ATOM 5359 C CA . GLY A 1 700 ? -27.246 0.035 36.355 1.00 78.31 700 GLY A CA 1
ATOM 5360 C C . GLY A 1 700 ? -26.651 1.445 36.476 1.00 78.31 700 GLY A C 1
ATOM 5361 O O . GLY A 1 700 ? -27.277 2.321 37.060 1.00 78.31 700 GLY A O 1
ATOM 5362 N N . LEU A 1 701 ? -25.437 1.677 35.959 1.00 82.31 701 LEU A N 1
ATOM 5363 C CA . LEU A 1 701 ? -24.780 2.992 36.008 1.00 82.31 701 LEU A CA 1
ATOM 5364 C C . LEU A 1 701 ? -24.750 3.619 34.617 1.00 82.31 701 LEU A C 1
ATOM 5366 O O . LEU A 1 701 ? -24.361 2.962 33.651 1.00 82.31 701 LEU A O 1
ATOM 5370 N N . GLY A 1 702 ? -25.054 4.913 34.555 1.00 88.88 702 GLY A N 1
ATOM 5371 C CA . GLY A 1 702 ? -24.960 5.709 33.338 1.00 88.88 702 GLY A CA 1
ATOM 5372 C C . GLY A 1 702 ? -26.105 5.460 32.366 1.00 88.88 702 GLY A C 1
ATOM 5373 O O . GLY A 1 702 ? -27.265 5.451 32.765 1.00 88.88 702 GLY A O 1
ATOM 5374 N N . LEU A 1 703 ? -25.782 5.323 31.082 1.00 90.62 703 LEU A N 1
ATOM 5375 C CA . LEU A 1 703 ? -26.785 5.204 30.024 1.00 90.62 703 LEU A CA 1
ATOM 5376 C C . LEU A 1 703 ? -27.379 3.785 29.977 1.00 90.62 703 LEU A C 1
ATOM 5378 O O . LEU A 1 703 ? -26.643 2.813 29.797 1.00 90.62 703 LEU A O 1
ATOM 5382 N N . ASP A 1 704 ? -28.702 3.673 30.103 1.00 90.19 704 ASP A N 1
ATOM 5383 C CA . ASP A 1 704 ? -29.453 2.433 29.873 1.00 90.19 704 ASP A CA 1
ATOM 5384 C C . ASP A 1 704 ? -29.736 2.277 28.367 1.00 90.19 704 ASP A C 1
ATOM 5386 O O . ASP A 1 704 ? -30.472 3.061 27.761 1.00 90.19 704 ASP A O 1
ATOM 5390 N N . VAL A 1 705 ? -29.107 1.274 27.750 1.00 90.19 705 VAL A N 1
ATOM 5391 C CA . VAL A 1 705 ? -29.201 1.011 26.304 1.00 90.19 705 VAL A CA 1
ATOM 5392 C C . VAL A 1 705 ? -30.615 0.580 25.899 1.00 90.19 705 VAL A C 1
ATOM 5394 O O . VAL A 1 705 ? -31.116 1.008 24.855 1.00 90.19 705 VAL A O 1
ATOM 5397 N N . ARG A 1 706 ? -31.297 -0.221 26.726 1.00 87.31 706 ARG A N 1
ATOM 5398 C CA . ARG A 1 706 ? -32.675 -0.653 26.459 1.00 87.31 706 ARG A CA 1
ATOM 5399 C C . ARG A 1 706 ? -33.664 0.491 26.636 1.00 87.31 706 ARG A C 1
ATOM 5401 O O . ARG A 1 706 ? -34.561 0.626 25.809 1.00 87.31 706 ARG A O 1
ATOM 5408 N N . GLU A 1 707 ? -33.505 1.342 27.645 1.00 85.75 707 GLU A N 1
ATOM 5409 C CA . GLU A 1 707 ? -34.341 2.540 27.798 1.00 85.75 707 GLU A CA 1
ATOM 5410 C C . GLU A 1 707 ? -34.170 3.477 26.599 1.00 85.75 707 GLU A C 1
ATOM 5412 O O . GLU A 1 707 ? -35.166 3.934 26.030 1.00 85.75 707 GLU A O 1
ATOM 5417 N N . LEU A 1 708 ? -32.921 3.676 26.154 1.00 86.94 708 LEU A N 1
ATOM 5418 C CA . LEU A 1 708 ? -32.602 4.485 24.981 1.00 86.94 708 LEU A CA 1
ATOM 5419 C C . LEU A 1 708 ? -33.370 4.022 23.736 1.00 86.94 708 LEU A C 1
ATOM 5421 O O . LEU A 1 708 ? -33.826 4.870 22.971 1.00 86.94 708 LEU A O 1
ATOM 5425 N N . SER A 1 709 ? -33.561 2.710 23.547 1.00 82.75 709 SER A N 1
ATOM 5426 C CA . SER A 1 709 ? -34.298 2.155 22.398 1.00 82.75 709 SER A CA 1
ATOM 5427 C C . SER A 1 709 ? -35.745 2.668 22.290 1.00 82.75 709 SER A C 1
ATOM 5429 O O . SER A 1 709 ? -36.254 2.848 21.182 1.00 82.75 709 SER A O 1
ATOM 5431 N N . SER A 1 710 ? -36.366 2.978 23.433 1.00 82.00 710 SER A N 1
ATOM 5432 C CA . SER A 1 710 ? -37.755 3.436 23.569 1.00 82.00 710 SER A CA 1
ATOM 5433 C C . SER A 1 710 ? -37.898 4.907 23.975 1.00 82.00 710 SER A C 1
ATOM 5435 O O . SER A 1 710 ? -39.007 5.360 24.238 1.00 82.00 710 SER A O 1
ATOM 5437 N N . ALA A 1 711 ? -36.795 5.653 24.074 1.00 80.69 711 ALA A N 1
ATOM 5438 C CA . ALA A 1 711 ? -36.819 7.011 24.607 1.00 80.69 711 ALA A CA 1
ATOM 5439 C C . ALA A 1 711 ? -37.448 8.013 23.624 1.00 80.69 711 ALA A C 1
ATOM 5441 O O . ALA A 1 711 ? -36.990 8.124 22.483 1.00 80.69 711 ALA A O 1
ATOM 5442 N N . ASP A 1 712 ? -38.432 8.780 24.098 1.00 79.56 712 ASP A N 1
ATOM 5443 C CA . ASP A 1 712 ? -39.077 9.887 23.364 1.00 79.56 712 ASP A CA 1
ATOM 5444 C C . ASP A 1 712 ? -38.483 11.268 23.705 1.00 79.56 712 ASP A C 1
ATOM 5446 O O . ASP A 1 712 ? -38.904 12.298 23.181 1.00 79.56 712 ASP A O 1
ATOM 5450 N N . GLU A 1 713 ? -37.495 11.298 24.595 1.00 77.06 713 GLU A N 1
ATOM 5451 C CA . GLU A 1 713 ? -36.831 12.516 25.051 1.00 77.06 713 GLU A CA 1
ATOM 5452 C C . GLU A 1 713 ? -35.773 13.031 24.073 1.00 77.06 713 GLU A C 1
ATOM 5454 O O . GLU A 1 713 ? -35.247 12.291 23.238 1.00 77.06 713 GLU A O 1
ATOM 5459 N N . ASP A 1 714 ? -35.407 14.308 24.226 1.00 81.94 714 ASP A N 1
ATOM 5460 C CA . ASP A 1 714 ? -34.274 14.877 23.505 1.00 81.94 714 ASP A CA 1
ATOM 5461 C C . ASP A 1 714 ? -32.922 14.323 24.004 1.00 81.94 714 ASP A C 1
ATOM 5463 O O . ASP A 1 714 ? -32.757 13.847 25.132 1.00 81.94 714 ASP A O 1
ATOM 5467 N N . VAL A 1 715 ? -31.918 14.376 23.124 1.00 84.62 715 VAL A N 1
ATOM 5468 C CA . VAL A 1 715 ? -30.572 13.829 23.369 1.00 84.62 715 VAL A CA 1
ATOM 5469 C C . VAL A 1 715 ? -29.921 14.425 24.623 1.00 84.62 715 VAL A C 1
ATOM 5471 O O . VAL A 1 715 ? -29.259 13.713 25.382 1.00 84.62 715 VAL A O 1
ATOM 5474 N N . ASP A 1 716 ? -30.102 15.725 24.856 1.00 83.00 716 ASP A N 1
ATOM 5475 C CA . ASP A 1 716 ? -29.483 16.428 25.980 1.00 83.00 716 ASP A CA 1
ATOM 5476 C C . ASP A 1 716 ? -30.124 16.052 27.324 1.00 83.00 716 ASP A C 1
ATOM 5478 O O . ASP A 1 716 ? -29.428 15.963 28.339 1.00 83.00 716 ASP A O 1
ATOM 5482 N N . GLY A 1 717 ? -31.437 15.817 27.359 1.00 84.25 717 GLY A N 1
ATOM 5483 C CA . GLY A 1 717 ? -32.165 15.300 28.515 1.00 84.25 717 GLY A CA 1
ATOM 5484 C C . GLY A 1 717 ? -31.665 13.922 28.934 1.00 84.25 717 GLY A C 1
ATOM 5485 O O . GLY A 1 717 ? -31.335 13.721 30.107 1.00 84.25 717 GLY A O 1
ATOM 5486 N N . LEU A 1 718 ? -31.503 13.015 27.968 1.00 87.81 718 LEU A N 1
ATOM 5487 C CA . LEU A 1 718 ? -30.988 11.664 28.209 1.00 87.81 718 LEU A CA 1
ATOM 5488 C C . LEU A 1 718 ? -29.555 11.679 28.745 1.00 87.81 718 LEU A C 1
ATOM 5490 O O . LEU A 1 718 ? -29.265 11.049 29.763 1.00 87.81 718 LEU A O 1
ATOM 5494 N N . LEU A 1 719 ? -28.661 12.444 28.112 1.00 89.25 719 LEU A N 1
ATOM 5495 C CA . LEU A 1 719 ? -27.271 12.541 28.556 1.00 89.25 719 LEU A CA 1
ATOM 5496 C C . LEU A 1 719 ? -27.148 13.170 29.952 1.00 89.25 719 LEU A C 1
ATOM 5498 O O . LEU A 1 719 ? -26.365 12.685 30.768 1.00 89.25 719 LEU A O 1
ATOM 5502 N N . ARG A 1 720 ? -27.930 14.216 30.262 1.00 85.94 720 ARG A N 1
ATOM 5503 C CA . ARG A 1 720 ? -27.933 14.842 31.600 1.00 85.94 720 ARG A CA 1
ATOM 5504 C C . ARG A 1 720 ? -28.449 13.904 32.683 1.00 85.94 720 ARG A C 1
ATOM 5506 O O . ARG A 1 720 ? -27.920 13.919 33.789 1.00 85.94 720 ARG A O 1
ATOM 5513 N N . ARG A 1 721 ? -29.461 13.090 32.388 1.00 87.31 721 ARG A N 1
ATOM 5514 C CA . ARG A 1 721 ? -29.969 12.085 33.330 1.00 87.31 721 ARG A CA 1
ATOM 5515 C C . ARG A 1 721 ? -28.948 10.985 33.584 1.00 87.31 721 ARG A C 1
ATOM 5517 O O . ARG A 1 721 ? -28.702 10.647 34.734 1.00 87.31 721 ARG A O 1
ATOM 5524 N N . ALA A 1 722 ? -28.332 10.472 32.520 1.00 88.44 722 ALA A N 1
ATOM 5525 C CA . ALA A 1 722 ? -27.346 9.402 32.612 1.00 88.44 722 ALA A CA 1
ATOM 5526 C C . ALA A 1 722 ? -26.050 9.851 33.309 1.00 88.44 722 ALA A C 1
ATOM 5528 O O . ALA A 1 722 ? -25.455 9.088 34.069 1.00 88.44 722 ALA A O 1
ATOM 5529 N N . PHE A 1 723 ? -25.590 11.081 33.054 1.00 90.62 723 PHE A N 1
ATOM 5530 C CA . PHE A 1 723 ? -24.237 11.515 33.428 1.00 90.62 723 PHE A CA 1
ATOM 5531 C C . PHE A 1 723 ? -24.173 12.741 34.343 1.00 90.62 723 PHE A C 1
ATOM 5533 O O . PHE A 1 723 ? -23.074 13.124 34.753 1.00 90.62 723 PHE A O 1
ATOM 5540 N N . GLY A 1 724 ? -25.313 13.328 34.706 1.00 83.50 724 GLY A N 1
ATOM 5541 C CA . GLY A 1 724 ? -25.403 14.540 35.519 1.00 83.50 724 GLY A CA 1
ATOM 5542 C C . GLY A 1 724 ? -25.161 15.833 34.731 1.00 83.50 724 GLY A C 1
ATOM 5543 O O . GLY A 1 724 ? -25.079 15.844 33.501 1.00 83.50 724 GLY A O 1
ATOM 5544 N N . GLN A 1 725 ? -25.062 16.951 35.456 1.00 69.38 725 GLN A N 1
ATOM 5545 C CA . GLN A 1 725 ? -24.699 18.247 34.870 1.00 69.38 725 GLN A CA 1
ATOM 5546 C C . GLN A 1 725 ? -23.207 18.293 34.481 1.00 69.38 725 GLN A C 1
ATOM 5548 O O . GLN A 1 725 ? -22.411 17.493 34.976 1.00 69.38 725 GLN A O 1
ATOM 5553 N N . ARG A 1 726 ? -22.893 19.174 33.519 1.00 57.50 726 ARG A N 1
ATOM 5554 C CA . ARG A 1 726 ? -21.603 19.277 32.811 1.00 57.50 726 ARG A CA 1
ATOM 5555 C C . ARG A 1 726 ? -20.435 19.629 33.720 1.00 57.50 726 ARG A C 1
ATOM 5557 O O . ARG A 1 726 ? -20.636 20.485 34.608 1.00 57.50 726 ARG A O 1
#

Nearest PDB structures (foldseek):
  2v2f-assembly1_F  TM=6.250E-01  e=3.052E-05  Streptococcus pneumoniae
  5txu-assembly1_A  TM=6.707E-01  e=1.429E-04  Clostridioides difficile 630
  4rwr-assembly1_A  TM=6.540E-01  e=3.257E-04  Bacillus anthracis
  4rwr-assembly2_B  TM=6.110E-01  e=8.661E-04  Bacillus anthracis
  7q3d-assembly1_C  TM=6.516E-01  e=2.526E+00  Homo sapiens